Protein AF-A0A534V6D7-F1 (afdb_monomer)

Foldseek 3Di:
DDKDKDKDKDAPAAAQWWKWKQDLQGIDIDGHHRRRIDIDMWMWLPDPCVVPVCSNVRRLPTSQHPWDKAAPDDAPPQWSHPQPWFGAIDRRPVRDLWIFMDTPPAPDRGDIDSTDRDTDGHDDQALCQDQDDPAQAHNNHQDPQQQAHNVRAGDDFFRFHDDDAPQFTWTHRRRRHIGTDGGDFDFDDQQALQFPRFTRDRRHTGGDGDDLCPVQPQWDWDQDDDPPGIDTHGDFAADDLVAPQFPDWTTDPSHIAGDKDKDWKDWDDFDQQADVVGHWTWIWTDRQFKIKIKIWRGDCQQQNFQQWQKWKDWAPDIDTWTKHWDAQDDVVGDTIIMTMDMDTDGHDPPTDIKMWGWGDDPNDIGITIMD

Mean predicted aligned error: 16.94 Å

Solvent-accessible surface area (backbone atoms only — not comparable to full-atom values): 19960 Å² total; per-residue (Å²): 106,36,59,24,67,50,74,49,79,49,67,87,47,56,50,68,36,64,31,40,38,39,33,37,68,44,74,45,81,46,65,22,39,89,75,6,34,39,78,49,74,52,73,26,30,85,33,46,50,92,81,34,85,61,22,60,65,49,12,35,75,22,68,54,44,85,55,65,65,26,42,64,60,91,42,56,91,58,30,35,24,84,50,70,62,69,35,52,42,34,54,32,88,64,76,30,50,34,38,38,42,36,43,76,95,50,57,93,92,26,53,67,49,45,60,43,61,37,69,48,71,58,83,72,57,70,22,71,54,53,77,41,92,88,46,74,28,37,81,45,45,58,56,69,44,60,16,28,29,63,76,12,34,53,31,58,66,64,40,64,22,79,66,95,46,94,16,45,43,25,20,14,71,48,72,55,37,64,38,89,71,45,64,39,69,52,81,51,76,67,70,40,59,33,38,42,81,22,25,16,52,90,51,38,52,46,48,43,79,51,85,46,78,82,85,50,85,17,37,48,58,40,65,39,70,54,81,71,20,67,43,72,44,60,34,71,45,79,48,75,68,83,52,82,32,41,49,83,31,26,18,52,92,50,35,54,45,52,45,62,51,77,43,78,40,41,84,75,46,71,53,79,54,40,27,94,98,36,73,50,50,33,40,36,37,30,75,41,56,32,37,38,38,40,37,34,41,21,24,38,88,57,48,37,70,70,35,59,48,26,44,39,36,41,57,89,47,72,50,70,33,45,28,34,84,36,76,62,86,49,89,76,71,48,76,24,13,24,36,62,44,76,48,80,45,68,56,63,81,92,52,59,49,38,40,39,38,42,26,76,52,91,95,45,77,40,42,33,30,34,63

Secondary structure (DSSP, 8-state):
-EEEEEEEEE-SS-TT-EEEEEETTEEEEEE--TTS-EEEEEEEEEE-TTT-TTHHHHHHTSTTTT---EESS-PSTTEEEESSS-EEEE--TTS--SEEEE-TTSPTT-EEESEE--EEE----TTSSS--TT-S---SS--SSSSB-TTS-BPPTT-B---S-TTEEEEE-SSS-EEEEEE---B---S-TTEEEEEEETTEEEEEEP----S-TTEEEEEETTTTEEEEEE---B---S-TTEEEEEEETTEEEEEEEEEEE-EEEE---BBTTB--EEEEEE-SSEEEEEEEEE-TTTS-TT---EEEEETTEEEEE-EEEE---SSS---EEEEEEEEE----TTPPEEEEEEEEETTEEEEEEE-

Nearest PDB structures (foldseek):
  3hbg-assembly1_A-2  TM=3.180E-01  e=2.667E-01  Gallus gallus
  2a9d-assembly1_B  TM=3.708E-01  e=5.008E-01  Gallus gallus
  3hbp-assembly1_A-2  TM=3.698E-01  e=5.863E-01  Gallus gallus
  2a9d-assembly1_A  TM=1.406E-01  e=3.852E-01  Gallus gallus
  3r18-assembly1_A-2  TM=1.393E-01  e=2.667E-01  Gallus gallus

Radius of gyration: 55.02 Å; Cα contacts (8 Å, |Δi|>4): 923; chains: 1; bounding box: 101×49×136 Å

Sequence (371 aa):
MVFTRVRVNLAGLQPNAVYTVTHPYGVKSLTTNALGAVVDTVTVGAIPISLLPTAFSLALNGPVGSTFLTWDTAPPAGFIGDGLTPHTITGSPCGTNFVQVTGPGLPIGGVGTNLFTITGQTINVCGNGVLDAGEQCDDGNTLAGDCCSPTCKFEPLGSPCTAASVCTNNACNGACACGFLSFNAIPCNDGNVCTVGDTCTLGACLGTPANCDDANVCTTDICTPPAVGCVHLANALACDDGKAATTGDSCSGGKCMGFTADAKLTLIAGENPSLAGFPAVGDARTDGTSVRVSLTNMDPARFPVGCAGSTITVGGISGTAAVTPFASQAVPLVRATAVNFQVPGTVAAGSTAQIRLSCAVGAVVHSTRWS

pLDDT: mean 88.17, std 8.54, range [49.25, 98.12]

Structure (mmCIF, N/CA/C/O backbone):
data_AF-A0A534V6D7-F1
#
_entry.id   AF-A0A534V6D7-F1
#
loop_
_atom_site.group_PDB
_atom_site.id
_atom_site.type_symbol
_atom_site.label_atom_id
_atom_site.label_alt_id
_atom_site.label_comp_id
_atom_site.label_asym_id
_atom_site.label_entity_id
_atom_site.label_seq_id
_atom_site.pdbx_PDB_ins_code
_atom_site.Cartn_x
_atom_site.Cartn_y
_atom_site.Cartn_z
_atom_site.occupancy
_atom_site.B_iso_or_equiv
_atom_site.auth_seq_id
_atom_site.auth_comp_id
_atom_site.auth_asym_id
_atom_site.auth_atom_id
_atom_site.pdbx_PDB_model_num
ATOM 1 N N . MET A 1 1 ? -15.424 -20.896 37.090 1.00 83.62 1 MET A N 1
ATOM 2 C CA . MET A 1 1 ? -16.753 -21.023 36.450 1.00 83.62 1 MET A CA 1
ATOM 3 C C . MET A 1 1 ? -17.318 -19.627 36.337 1.00 83.62 1 MET A C 1
ATOM 5 O O . MET A 1 1 ? -17.206 -18.894 37.310 1.00 83.62 1 MET A O 1
ATOM 9 N N . VAL A 1 2 ? -17.852 -19.255 35.180 1.00 86.94 2 VAL A N 1
ATOM 10 C CA . VAL A 1 2 ? -18.534 -17.967 34.998 1.00 86.94 2 VAL A CA 1
ATOM 11 C C . VAL A 1 2 ? -20.035 -18.240 35.010 1.00 86.94 2 VAL A C 1
ATOM 13 O O . VAL A 1 2 ? -20.457 -19.276 34.513 1.00 86.94 2 VAL A O 1
ATOM 16 N N . PHE A 1 3 ? -20.833 -17.385 35.640 1.00 90.31 3 PHE A N 1
ATOM 17 C CA . PHE A 1 3 ? -22.293 -17.425 35.560 1.00 90.31 3 PHE A CA 1
ATOM 18 C C . PHE A 1 3 ? -22.865 -16.075 35.984 1.00 90.31 3 PHE A C 1
ATOM 20 O O . PHE A 1 3 ? -22.248 -15.348 36.760 1.00 90.31 3 PHE A O 1
ATOM 27 N N . THR A 1 4 ? -24.079 -15.779 35.542 1.00 91.50 4 THR A N 1
ATOM 28 C CA . THR A 1 4 ? -24.921 -14.741 36.141 1.00 91.50 4 THR A CA 1
ATOM 29 C C . THR A 1 4 ? -26.081 -15.405 36.864 1.00 91.50 4 THR A C 1
ATOM 31 O O . THR A 1 4 ? -26.575 -16.459 36.452 1.00 91.50 4 THR A O 1
ATOM 34 N N . ARG A 1 5 ? -26.498 -14.828 37.994 1.00 92.88 5 ARG A N 1
ATOM 35 C CA . ARG A 1 5 ? -27.574 -15.388 38.813 1.00 92.88 5 ARG A CA 1
ATOM 36 C C . ARG A 1 5 ? -28.365 -14.301 39.512 1.00 92.88 5 ARG A C 1
ATOM 38 O O . ARG A 1 5 ? -27.788 -13.461 40.190 1.00 92.88 5 ARG A O 1
ATOM 45 N N . VAL A 1 6 ? -29.686 -14.428 39.461 1.00 93.56 6 VAL A N 1
ATOM 46 C CA . VAL A 1 6 ? -30.594 -13.764 40.402 1.00 93.56 6 VAL A CA 1
ATOM 47 C C . VAL A 1 6 ? -31.215 -14.847 41.270 1.00 93.56 6 VAL A C 1
ATOM 49 O O . VAL A 1 6 ? -31.817 -15.793 40.756 1.00 93.56 6 VAL A O 1
ATOM 52 N N . ARG A 1 7 ? -31.042 -14.723 42.587 1.00 95.19 7 ARG A N 1
ATOM 53 C CA . ARG A 1 7 ? -31.651 -15.613 43.575 1.00 95.19 7 ARG A CA 1
ATOM 54 C C . ARG A 1 7 ? -32.505 -14.796 44.530 1.00 95.19 7 ARG A C 1
ATOM 56 O O . ARG A 1 7 ? -32.013 -13.842 45.121 1.00 95.19 7 ARG A O 1
ATOM 63 N N . VAL A 1 8 ? -33.747 -15.223 44.706 1.00 95.56 8 VAL A N 1
ATOM 64 C CA . VAL A 1 8 ? -34.698 -14.651 45.657 1.00 95.56 8 VAL A CA 1
ATOM 65 C C . VAL A 1 8 ? -35.061 -15.739 46.659 1.00 95.56 8 VAL A C 1
ATOM 67 O O . VAL A 1 8 ? -35.470 -16.829 46.267 1.00 95.56 8 VAL A O 1
ATOM 70 N N . ASN A 1 9 ? -34.881 -15.458 47.947 1.00 96.12 9 ASN A N 1
ATOM 71 C CA . ASN A 1 9 ? -35.281 -16.346 49.032 1.00 96.12 9 ASN A CA 1
ATOM 72 C C . ASN A 1 9 ? -36.208 -15.570 49.965 1.00 96.12 9 ASN A C 1
ATOM 74 O O . ASN A 1 9 ? -35.772 -14.608 50.595 1.00 96.12 9 ASN A O 1
ATOM 78 N N . LEU A 1 10 ? -37.474 -15.971 50.013 1.00 95.44 10 LEU A N 1
ATOM 79 C CA . LEU A 1 10 ? -38.479 -15.397 50.899 1.00 95.44 10 LEU A CA 1
ATOM 80 C C . LEU A 1 10 ? -38.990 -16.491 51.833 1.00 95.44 10 LEU A C 1
ATOM 82 O O . LEU A 1 10 ? -39.226 -17.621 51.405 1.00 95.44 10 LEU A O 1
ATOM 86 N N . ALA A 1 11 ? -39.197 -16.144 53.096 1.00 95.69 11 ALA A N 1
ATOM 87 C CA . ALA A 1 11 ? -39.741 -17.030 54.116 1.00 95.69 11 ALA A CA 1
ATOM 88 C C . ALA A 1 11 ? -40.607 -16.230 55.096 1.00 95.69 11 ALA A C 1
ATOM 90 O O . ALA A 1 11 ? -40.504 -15.005 55.157 1.00 95.69 11 ALA A O 1
ATOM 91 N N . GLY A 1 12 ? -41.450 -16.925 55.865 1.00 95.19 12 GLY A N 1
ATOM 92 C CA . GLY A 1 12 ? -42.352 -16.289 56.832 1.00 95.19 12 GLY A CA 1
ATOM 93 C C . GLY A 1 12 ? -43.505 -15.514 56.187 1.00 95.19 12 GLY A C 1
ATOM 94 O O . GLY A 1 12 ? -44.077 -14.628 56.815 1.00 95.19 12 GLY A O 1
ATOM 95 N N . LEU A 1 13 ? -43.828 -15.823 54.930 1.00 96.94 13 LEU A N 1
ATOM 96 C CA . LEU A 1 13 ? -44.924 -15.217 54.182 1.00 96.94 13 LEU A CA 1
ATOM 97 C C . LEU A 1 13 ? -46.213 -16.041 54.323 1.00 96.94 13 LEU A C 1
ATOM 99 O O . LEU A 1 13 ? -46.215 -17.129 54.898 1.00 96.94 13 LEU A O 1
ATOM 103 N N . GLN A 1 14 ? -47.330 -15.545 53.789 1.00 97.56 14 GLN A N 1
ATOM 104 C CA . GLN A 1 14 ? -48.562 -16.331 53.753 1.00 97.56 14 GLN A CA 1
ATOM 105 C C . GLN A 1 14 ? -48.384 -17.555 52.832 1.00 97.56 14 GLN A C 1
ATOM 107 O O . GLN A 1 14 ? -47.817 -17.408 51.745 1.00 97.56 14 GLN A O 1
ATOM 112 N N . PRO A 1 15 ? -48.837 -18.758 53.234 1.00 97.69 15 PRO A N 1
ATOM 113 C CA . PRO A 1 15 ? -48.775 -19.955 52.395 1.00 97.69 15 PRO A CA 1
ATOM 114 C C . PRO A 1 15 ? -49.585 -19.845 51.100 1.00 97.69 15 PRO A C 1
ATOM 116 O O . PRO A 1 15 ? -50.682 -19.291 51.107 1.00 97.69 15 PRO A O 1
ATOM 119 N N . ASN A 1 16 ? -49.084 -20.451 50.017 1.00 96.94 16 ASN A N 1
ATOM 120 C CA . ASN A 1 16 ? -49.763 -20.552 48.713 1.00 96.94 16 ASN A CA 1
ATOM 121 C C . ASN A 1 16 ? -50.256 -19.207 48.147 1.00 96.94 16 ASN A C 1
ATOM 123 O O . ASN A 1 16 ? -51.297 -19.143 47.493 1.00 96.94 16 ASN A O 1
ATOM 127 N N . ALA A 1 17 ? -49.520 -18.128 48.411 1.00 97.75 17 ALA A N 1
ATOM 128 C CA . ALA A 1 17 ? -49.878 -16.773 48.020 1.00 97.75 17 ALA A CA 1
ATOM 129 C C . ALA A 1 17 ? -48.863 -16.190 47.033 1.00 97.75 17 ALA A C 1
ATOM 131 O O . ALA A 1 17 ? -47.686 -16.561 47.024 1.00 97.75 17 ALA A O 1
ATOM 132 N N . VAL A 1 18 ? -49.333 -15.265 46.195 1.00 97.94 18 VAL A N 1
ATOM 133 C CA . VAL A 1 18 ? -48.522 -14.612 45.164 1.00 97.94 18 VAL A CA 1
ATOM 134 C C . VAL A 1 18 ? -47.905 -13.329 45.711 1.00 97.94 18 VAL A C 1
ATOM 136 O O . VAL A 1 18 ? -48.605 -12.469 46.247 1.00 97.94 18 VAL A O 1
ATOM 139 N N . TYR A 1 19 ? -46.599 -13.188 45.516 1.00 98.06 19 TYR A N 1
ATOM 140 C CA . TYR A 1 19 ? -45.815 -12.007 45.852 1.00 98.06 19 TYR A CA 1
ATOM 141 C C . TYR A 1 19 ? -45.147 -11.446 44.600 1.00 98.06 19 TYR A C 1
ATOM 143 O O . TYR A 1 19 ? -44.682 -12.196 43.742 1.00 98.06 19 TYR A O 1
ATOM 151 N N . THR A 1 20 ? -45.077 -10.122 44.506 1.00 98.12 20 THR A N 1
ATOM 152 C CA . THR A 1 20 ? -44.343 -9.422 43.449 1.00 98.12 20 THR A CA 1
ATOM 153 C C . THR A 1 20 ? -43.026 -8.915 44.012 1.00 98.12 20 THR A C 1
ATOM 155 O O . THR A 1 20 ? -43.009 -8.199 45.010 1.00 98.12 20 THR A O 1
ATOM 158 N N . VAL A 1 21 ? -41.924 -9.292 43.373 1.00 97.88 21 VAL A N 1
ATOM 159 C CA . VAL A 1 21 ? -40.564 -8.889 43.722 1.00 97.88 21 VAL A CA 1
ATOM 160 C C . VAL A 1 21 ? -40.035 -7.988 42.620 1.00 97.88 21 VAL A C 1
ATOM 162 O O . VAL A 1 21 ? -39.713 -8.460 41.532 1.00 97.88 21 VAL A O 1
ATOM 165 N N . THR A 1 22 ? -39.931 -6.698 42.906 1.00 97.75 22 THR A N 1
ATOM 166 C CA . THR A 1 22 ? -39.243 -5.724 42.054 1.00 97.75 22 THR A CA 1
ATOM 167 C C . THR A 1 22 ? -37.784 -5.669 42.482 1.00 97.75 22 THR A C 1
ATOM 169 O O . THR A 1 22 ? -37.503 -5.521 43.669 1.00 97.75 22 THR A O 1
ATOM 172 N N . HIS A 1 23 ? -36.853 -5.813 41.545 1.00 95.50 23 HIS A N 1
ATOM 173 C CA . HIS A 1 23 ? -35.412 -5.758 41.794 1.00 95.50 23 HIS A CA 1
ATOM 174 C C . HIS A 1 23 ? -34.697 -5.019 40.646 1.00 95.50 23 HIS A C 1
ATOM 176 O O . HIS A 1 23 ? -35.326 -4.736 39.622 1.00 95.50 23 HIS A O 1
ATOM 182 N N . PRO A 1 24 ? -33.382 -4.739 40.741 1.00 95.62 24 PRO A N 1
ATOM 183 C CA . PRO A 1 24 ? -32.665 -3.950 39.731 1.00 95.62 24 PRO A CA 1
ATOM 184 C C . PRO A 1 24 ? -32.624 -4.503 38.311 1.00 95.62 24 PRO A C 1
ATOM 186 O O . PRO A 1 24 ? -32.220 -3.798 37.397 1.00 95.62 24 PRO A O 1
ATOM 189 N N . TYR A 1 25 ? -33.072 -5.735 38.109 1.00 94.50 25 TYR A N 1
ATOM 190 C CA . TYR A 1 25 ? -33.033 -6.423 36.820 1.00 94.50 25 TYR A CA 1
ATOM 191 C C . TYR A 1 25 ? -34.419 -6.904 36.376 1.00 94.50 25 TYR A C 1
ATOM 193 O O . TYR A 1 25 ? -34.530 -7.813 35.559 1.00 94.50 25 TYR A O 1
ATOM 201 N N . GLY A 1 26 ? -35.482 -6.339 36.957 1.00 93.94 26 GLY A N 1
ATOM 202 C CA . GLY A 1 26 ? -36.855 -6.600 36.545 1.00 93.94 26 GLY A CA 1
ATOM 203 C C . GLY A 1 26 ? -37.804 -6.890 37.700 1.00 93.94 26 GLY A C 1
ATOM 204 O O . GLY A 1 26 ? -37.524 -6.627 38.870 1.00 93.94 26 GLY A O 1
ATOM 205 N N . VAL A 1 27 ? -38.965 -7.428 37.338 1.00 96.00 27 VAL A N 1
ATOM 206 C CA . VAL A 1 27 ? -40.054 -7.753 38.259 1.00 96.00 27 VAL A CA 1
ATOM 207 C C . VAL A 1 27 ? -40.380 -9.237 38.130 1.00 96.00 27 VAL A C 1
ATOM 209 O O . VAL A 1 27 ? -40.504 -9.755 37.021 1.00 96.00 27 VAL A O 1
ATOM 212 N N . LYS A 1 28 ? -40.540 -9.925 39.261 1.00 95.50 28 LYS A N 1
ATOM 213 C CA . LYS A 1 28 ? -40.923 -11.340 39.329 1.00 95.50 28 LYS A CA 1
ATOM 214 C C . LYS A 1 28 ? -42.201 -11.525 40.127 1.00 95.50 28 LYS A C 1
ATOM 216 O O . LYS A 1 28 ? -42.362 -10.920 41.178 1.00 95.50 28 LYS A O 1
ATOM 221 N N . SER A 1 29 ? -43.068 -12.417 39.663 1.00 97.19 29 SER A N 1
ATOM 222 C CA . SER A 1 29 ? -44.218 -12.895 40.430 1.00 97.19 29 SER A CA 1
ATOM 223 C C . SER A 1 29 ? -43.916 -14.302 40.938 1.00 97.19 29 SER A C 1
ATOM 225 O O . SER A 1 29 ? -43.632 -15.196 40.143 1.00 97.19 29 SER A O 1
ATOM 227 N N . LEU A 1 30 ? -43.905 -14.487 42.257 1.00 97.19 30 LEU A N 1
ATOM 228 C CA . LEU A 1 30 ? -43.494 -15.722 42.924 1.00 97.19 30 LEU A CA 1
ATOM 229 C C . LEU A 1 30 ? -44.624 -16.233 43.816 1.00 97.19 30 LEU A C 1
ATOM 231 O O . LEU A 1 30 ? -45.215 -15.464 44.568 1.00 97.19 30 LEU A O 1
ATOM 235 N N . THR A 1 31 ? -44.900 -17.536 43.760 1.00 97.88 31 THR A N 1
ATOM 236 C CA . THR A 1 31 ? -45.897 -18.180 44.630 1.00 97.88 31 THR A CA 1
ATOM 237 C C . THR A 1 31 ? -45.191 -18.925 45.756 1.00 97.88 31 THR A C 1
ATOM 239 O O . THR A 1 31 ? -44.289 -19.723 45.501 1.00 97.88 31 THR A O 1
ATOM 242 N N . THR A 1 32 ? -45.580 -18.661 47.002 1.00 97.81 32 THR A N 1
ATOM 243 C CA . THR A 1 32 ? -45.050 -19.368 48.175 1.00 97.81 32 THR A CA 1
ATOM 244 C C . THR A 1 32 ? -45.584 -20.794 48.251 1.00 97.81 32 THR A C 1
ATOM 246 O O . THR A 1 32 ? -46.688 -21.094 47.806 1.00 97.81 32 THR A O 1
ATOM 249 N N . ASN A 1 33 ? -44.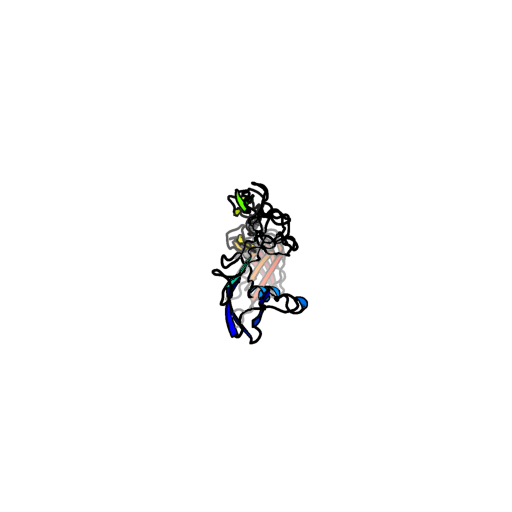806 -21.698 48.842 1.00 96.62 33 ASN A N 1
ATOM 250 C CA . ASN A 1 33 ? -45.257 -23.055 49.138 1.00 96.62 33 ASN A CA 1
ATOM 251 C C . ASN A 1 33 ? -46.193 -23.092 50.369 1.00 96.62 33 ASN A C 1
ATOM 253 O O . ASN A 1 33 ? -46.502 -22.065 50.980 1.00 96.62 33 ASN A O 1
ATOM 257 N N . ALA A 1 34 ? -46.597 -24.297 50.783 1.00 97.00 34 ALA A N 1
ATOM 258 C CA . ALA A 1 34 ? -47.456 -24.514 51.952 1.00 97.00 34 ALA A CA 1
ATOM 259 C C . ALA A 1 34 ? -46.853 -24.036 53.293 1.00 97.00 34 ALA A C 1
ATOM 261 O O . ALA A 1 34 ? -47.576 -23.913 54.277 1.00 97.00 34 ALA A O 1
ATOM 262 N N . LEU A 1 35 ? -45.548 -23.754 53.339 1.00 96.94 35 LEU A N 1
ATOM 263 C CA . LEU A 1 35 ? -44.843 -23.225 54.510 1.00 96.94 35 LEU A CA 1
ATOM 264 C C . LEU A 1 35 ? -44.629 -21.704 54.434 1.00 96.94 35 LEU A C 1
ATOM 266 O O . LEU A 1 35 ? -43.940 -21.148 55.285 1.00 96.94 35 LEU A O 1
ATOM 270 N N . GLY A 1 36 ? -45.167 -21.025 53.414 1.00 96.75 36 GLY A N 1
ATOM 271 C CA . GLY A 1 36 ? -44.960 -19.585 53.252 1.00 96.75 36 GLY A CA 1
ATOM 272 C C . GLY A 1 36 ? -43.541 -19.220 52.813 1.00 96.75 36 GLY A C 1
ATOM 273 O O . GLY A 1 36 ? -43.049 -18.140 53.143 1.00 96.75 36 GLY A O 1
ATOM 274 N N . ALA A 1 37 ? -42.858 -20.123 52.105 1.00 97.06 37 ALA A N 1
ATOM 275 C CA . ALA A 1 37 ? -41.501 -19.911 51.614 1.00 97.06 37 ALA A CA 1
ATOM 276 C C . ALA A 1 37 ? -41.417 -20.054 50.091 1.00 97.06 37 ALA A C 1
ATOM 278 O O . ALA A 1 37 ? -42.156 -20.831 49.482 1.00 97.06 37 ALA A O 1
ATOM 279 N N . VAL A 1 38 ? -40.490 -19.329 49.473 1.00 96.62 38 VAL A N 1
ATOM 280 C CA . VAL A 1 38 ? -40.137 -19.490 48.060 1.00 96.62 38 VAL A CA 1
ATOM 281 C C . VAL A 1 38 ? -38.646 -19.258 47.865 1.00 96.62 38 VAL A C 1
ATOM 283 O O . VAL A 1 38 ? -38.074 -18.293 48.370 1.00 96.62 38 VAL A O 1
ATOM 286 N N . VAL A 1 39 ? -38.022 -20.156 47.105 1.00 96.38 39 VAL A N 1
ATOM 287 C CA . VAL A 1 39 ? -36.645 -20.015 46.638 1.00 96.38 39 VAL A CA 1
ATOM 288 C C . VAL A 1 39 ? -36.682 -20.045 45.122 1.00 96.38 39 VAL A C 1
ATOM 290 O O . VAL A 1 39 ? -36.890 -21.096 44.524 1.00 96.38 39 VAL A O 1
ATOM 293 N N . ASP A 1 40 ? -36.475 -18.889 44.507 1.00 95.81 40 ASP A N 1
ATOM 294 C CA . ASP A 1 40 ? -36.362 -18.756 43.061 1.00 95.81 40 ASP A CA 1
ATOM 295 C C . ASP A 1 40 ? -34.901 -18.500 42.693 1.00 95.81 40 ASP A C 1
ATOM 297 O O . ASP A 1 40 ? -34.219 -17.673 43.303 1.00 95.81 40 ASP A O 1
ATOM 301 N N . THR A 1 41 ? -34.374 -19.246 41.726 1.00 94.94 41 THR A N 1
ATOM 302 C CA . THR A 1 41 ? -33.001 -19.078 41.24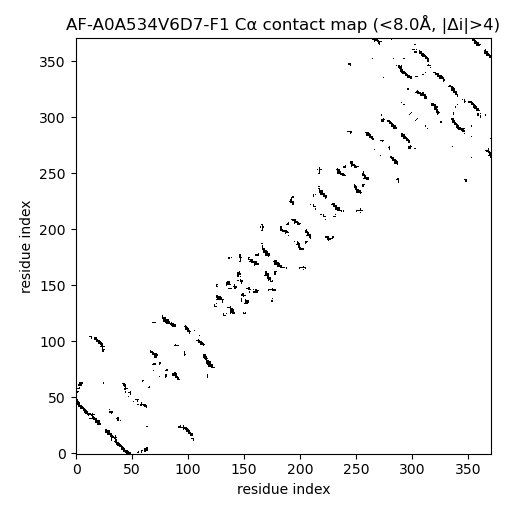2 1.00 94.94 41 THR A CA 1
ATOM 303 C C . THR A 1 41 ? -32.985 -19.183 39.729 1.00 94.94 41 THR A C 1
ATOM 305 O O . THR A 1 41 ? -33.206 -20.254 39.176 1.00 94.94 41 THR A O 1
ATOM 308 N N . VAL A 1 42 ? -32.623 -18.087 39.067 1.00 92.38 42 VAL A N 1
ATOM 309 C CA . VAL A 1 42 ? -32.338 -18.073 37.628 1.00 92.38 42 VAL A CA 1
ATOM 310 C C . VAL A 1 42 ? -30.834 -17.946 37.465 1.00 92.38 42 VAL A C 1
ATOM 312 O O . VAL A 1 42 ? -30.247 -17.004 37.993 1.00 92.38 42 VAL A O 1
ATOM 315 N N . THR A 1 43 ? -30.204 -18.910 36.791 1.00 91.94 43 THR A N 1
ATOM 316 C CA . THR A 1 43 ? -28.750 -18.956 36.556 1.00 91.94 43 THR A CA 1
ATOM 317 C C . THR A 1 43 ? -28.473 -19.216 35.082 1.00 91.94 43 THR A C 1
ATOM 319 O O . THR A 1 43 ? -29.071 -20.121 34.506 1.00 91.94 43 THR A O 1
ATOM 322 N N . VAL A 1 44 ? -27.554 -18.457 34.488 1.00 90.19 44 VAL A N 1
ATOM 323 C CA . VAL A 1 44 ? -27.123 -18.622 33.093 1.00 90.19 44 VAL A CA 1
ATOM 324 C C . VAL A 1 44 ? -25.599 -18.652 33.027 1.00 90.19 44 VAL A C 1
ATOM 326 O O . VAL A 1 44 ? -24.918 -17.953 33.775 1.00 90.19 44 VAL A O 1
ATOM 329 N N . GLY A 1 45 ? -25.064 -19.480 32.129 1.00 84.88 45 GLY A N 1
ATOM 330 C CA . GLY A 1 45 ? -23.648 -19.472 31.769 1.00 84.88 45 GLY A CA 1
ATOM 331 C C . GLY A 1 45 ? -22.723 -20.355 32.601 1.00 84.88 45 GLY A C 1
ATOM 332 O O . GLY A 1 45 ? -21.550 -20.331 32.271 1.00 84.88 45 GLY A O 1
ATOM 333 N N . ALA A 1 46 ? -23.222 -21.126 33.589 1.00 87.62 46 ALA A N 1
ATOM 334 C CA . ALA A 1 46 ? -22.502 -21.964 34.578 1.00 87.62 46 ALA A CA 1
ATOM 335 C C . ALA A 1 46 ? -21.483 -22.977 34.004 1.00 87.62 46 ALA A C 1
ATOM 337 O O . ALA A 1 46 ? -21.584 -24.190 34.178 1.00 87.62 46 ALA A O 1
ATOM 338 N N . ILE A 1 47 ? -20.471 -22.448 33.330 1.00 84.88 47 ILE A N 1
ATOM 339 C CA . ILE A 1 47 ? -19.503 -23.135 32.489 1.00 84.88 47 ILE A CA 1
ATOM 340 C C . ILE A 1 47 ? -18.110 -22.689 32.966 1.00 84.88 47 ILE A C 1
ATOM 342 O O . ILE A 1 47 ? -17.871 -21.503 33.237 1.00 84.88 47 ILE A O 1
ATOM 346 N N . PRO A 1 48 ? -17.158 -23.613 33.161 1.00 85.31 48 PRO A N 1
ATOM 347 C CA . PRO A 1 48 ? -15.764 -23.257 33.396 1.00 85.31 48 PRO A CA 1
ATOM 348 C C . PRO A 1 48 ? -15.177 -22.526 32.184 1.00 85.31 48 PRO A C 1
ATOM 350 O O . PRO A 1 48 ? -15.256 -23.029 31.067 1.00 85.31 48 PRO A O 1
ATOM 353 N N . ILE A 1 49 ? -14.530 -21.377 32.404 1.00 81.38 49 ILE A N 1
ATOM 354 C CA . ILE A 1 49 ? -13.899 -20.613 31.314 1.00 81.38 49 ILE A CA 1
ATOM 355 C C . ILE A 1 49 ? -12.791 -21.411 30.603 1.00 81.38 49 ILE A C 1
ATOM 357 O O . ILE A 1 49 ? -12.543 -21.212 29.422 1.00 81.38 49 ILE A O 1
ATOM 361 N N . SER A 1 50 ? -12.184 -22.381 31.297 1.00 85.62 50 SER A N 1
ATOM 362 C CA . SER A 1 50 ? -11.196 -23.308 30.735 1.00 85.62 50 SER A CA 1
ATOM 363 C C . SER A 1 50 ? -11.775 -24.303 29.726 1.00 85.62 50 SER A C 1
ATOM 365 O O . SER A 1 50 ? -11.019 -24.873 28.949 1.00 85.62 50 SER A O 1
ATOM 367 N N . LEU A 1 51 ? -13.091 -24.539 29.746 1.00 87.25 51 LEU A N 1
ATOM 368 C CA . LEU A 1 51 ? -13.767 -25.460 28.827 1.00 87.25 51 LEU A CA 1
ATOM 369 C C . LEU A 1 51 ? -14.384 -24.738 27.626 1.00 87.25 51 LEU A C 1
ATOM 371 O O . LEU A 1 51 ? -14.649 -25.371 26.609 1.00 87.25 51 LEU A O 1
ATOM 375 N N . LEU A 1 52 ? -14.628 -23.431 27.744 1.00 84.00 52 LEU A N 1
ATOM 376 C CA . LEU A 1 52 ? -15.179 -22.613 26.674 1.00 84.00 52 LEU A CA 1
ATOM 377 C C . LEU A 1 52 ? -14.693 -21.162 26.824 1.00 84.00 52 LEU A C 1
ATOM 379 O O . LEU A 1 52 ? -15.189 -20.450 27.700 1.00 84.00 52 LEU A O 1
ATOM 383 N N . PRO A 1 53 ? -13.783 -20.687 25.955 1.00 82.25 53 PRO A N 1
ATOM 384 C CA . PRO A 1 53 ? -13.288 -19.309 25.998 1.00 82.25 53 PRO A CA 1
ATOM 385 C C . PRO A 1 53 ? -14.397 -18.247 25.899 1.00 82.25 53 PRO A C 1
ATOM 387 O O . PRO A 1 53 ? -14.283 -17.173 26.479 1.00 82.25 53 PRO A O 1
ATOM 390 N N . THR A 1 54 ? -15.515 -18.562 25.235 1.00 83.62 54 THR A N 1
ATOM 391 C CA . THR A 1 54 ? -16.694 -17.684 25.106 1.00 83.62 54 THR A CA 1
ATOM 392 C C . THR A 1 54 ? -17.702 -17.813 26.257 1.00 83.62 54 THR A C 1
ATOM 394 O O . THR A 1 54 ? -18.780 -17.217 26.204 1.00 83.62 54 THR A O 1
ATOM 397 N N . ALA A 1 55 ? -17.384 -18.557 27.326 1.00 84.81 55 ALA A N 1
ATOM 398 C CA . ALA A 1 55 ? -18.278 -18.750 28.475 1.00 84.81 55 ALA A CA 1
ATOM 399 C C . ALA A 1 55 ? -18.733 -17.424 29.112 1.00 84.81 55 ALA A C 1
ATOM 401 O O . ALA A 1 55 ? -19.839 -17.345 29.647 1.00 84.81 55 ALA A O 1
ATOM 402 N N . PHE A 1 56 ? -17.910 -16.375 29.022 1.00 83.88 56 PHE A N 1
ATOM 403 C CA . PHE A 1 56 ? -18.258 -15.047 29.519 1.00 83.88 56 PHE A CA 1
ATOM 404 C C . PHE A 1 56 ? -19.426 -14.425 28.740 1.00 83.88 56 PHE A C 1
ATOM 406 O O . PHE A 1 56 ? -20.405 -13.996 29.345 1.00 83.88 56 PHE A O 1
ATOM 413 N N . SER A 1 57 ? -19.393 -14.475 27.404 1.00 85.81 57 SER A N 1
ATOM 414 C CA . SER A 1 57 ? -20.479 -13.980 26.545 1.00 85.81 57 SER A CA 1
ATOM 415 C C . SER A 1 57 ? -21.801 -14.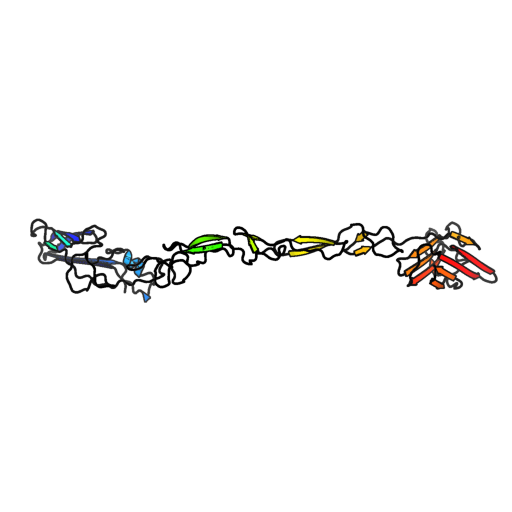704 26.806 1.00 85.81 57 SER A C 1
ATOM 417 O O . SER A 1 57 ? -22.862 -14.086 26.796 1.00 85.81 57 SER A O 1
ATOM 419 N N . LEU A 1 58 ? -21.754 -16.008 27.095 1.00 85.25 58 LEU A N 1
ATOM 420 C CA . LEU A 1 58 ? -22.950 -16.766 27.471 1.00 85.25 58 LEU A CA 1
ATOM 421 C C . LEU A 1 58 ? -23.524 -16.308 28.815 1.00 85.25 58 LEU A C 1
ATOM 423 O O . LEU A 1 58 ? -24.739 -16.181 28.941 1.00 85.25 58 LEU A O 1
ATOM 427 N N . ALA A 1 59 ? -22.674 -16.042 29.810 1.00 87.31 59 ALA A N 1
ATOM 428 C CA . ALA A 1 59 ? -23.117 -15.547 31.110 1.00 87.31 59 ALA A CA 1
ATOM 429 C C . ALA A 1 59 ? -23.758 -14.149 31.018 1.00 87.31 59 ALA A C 1
ATOM 431 O O . ALA A 1 59 ? -24.748 -13.901 31.710 1.00 87.31 59 ALA A O 1
ATOM 432 N N . LEU A 1 60 ? -23.258 -13.273 30.138 1.00 86.88 60 LEU A N 1
ATOM 433 C CA . LEU A 1 60 ? -23.809 -11.927 29.910 1.00 86.88 60 LEU A CA 1
ATOM 434 C C . LEU A 1 60 ? -25.233 -11.928 29.327 1.00 86.88 60 LEU A C 1
ATOM 436 O O . LEU A 1 60 ? -25.962 -10.963 29.521 1.00 86.88 60 LEU A O 1
ATOM 440 N N . ASN A 1 61 ? -25.675 -13.017 28.692 1.00 88.12 61 ASN A N 1
ATOM 441 C CA . ASN A 1 61 ? -27.066 -13.180 28.239 1.00 88.12 61 ASN A CA 1
ATOM 442 C C . ASN A 1 61 ? -28.038 -13.586 29.366 1.00 88.12 61 ASN A C 1
ATOM 444 O O . ASN A 1 61 ? -29.193 -13.924 29.109 1.00 88.12 61 ASN A O 1
ATOM 448 N N . GLY A 1 62 ? -27.569 -13.638 30.613 1.00 89.25 62 GLY A N 1
ATOM 449 C CA . GLY A 1 62 ? -28.380 -14.038 31.752 1.00 89.25 62 GLY A CA 1
ATOM 450 C C . GLY A 1 62 ? -29.148 -12.904 32.429 1.00 89.25 62 GLY A C 1
ATOM 451 O O . GLY A 1 62 ? -29.193 -11.781 31.936 1.00 89.25 62 GLY A O 1
ATOM 452 N N . PRO A 1 63 ? -29.746 -13.172 33.604 1.00 88.75 63 PRO A N 1
ATOM 453 C CA . PRO A 1 63 ? -30.713 -12.271 34.238 1.00 88.75 63 PRO A CA 1
ATOM 454 C C . PRO A 1 63 ? -30.128 -10.945 34.747 1.00 88.75 63 PRO A C 1
ATOM 456 O O . PRO A 1 63 ? -30.887 -10.087 35.168 1.00 88.75 63 PRO A O 1
ATOM 459 N N . VAL A 1 64 ? -28.803 -10.793 34.760 1.00 88.62 64 VAL A N 1
ATOM 460 C CA . VAL A 1 64 ? -28.096 -9.559 35.150 1.00 88.62 64 VAL A CA 1
ATOM 461 C C . VAL A 1 64 ? -27.669 -8.746 33.911 1.00 88.62 64 VAL A C 1
ATOM 463 O O . VAL A 1 64 ? -27.373 -7.561 34.018 1.00 88.62 64 VAL A O 1
ATOM 466 N N . GLY A 1 65 ? -27.703 -9.342 32.712 1.00 78.44 65 GLY A N 1
ATOM 467 C CA . GLY A 1 65 ? -27.284 -8.685 31.474 1.00 78.44 65 GLY A CA 1
ATOM 468 C C . GLY A 1 65 ? -25.805 -8.275 31.473 1.00 78.44 65 GLY A C 1
ATOM 469 O O . GLY A 1 65 ? -24.971 -8.889 32.142 1.00 78.44 65 GLY A O 1
ATOM 470 N N . SER A 1 66 ? -25.498 -7.212 30.723 1.00 74.81 66 SER A N 1
ATOM 471 C CA . SER A 1 66 ? -24.175 -6.570 30.646 1.00 74.81 66 SER A CA 1
ATOM 472 C C . SER A 1 66 ? -24.001 -5.370 31.582 1.00 74.81 66 SER A C 1
ATOM 474 O O . SER A 1 66 ? -22.911 -4.812 31.675 1.00 74.81 66 SER A O 1
ATOM 476 N N . THR A 1 67 ? -25.061 -4.959 32.276 1.00 80.12 67 THR A N 1
ATOM 477 C CA . THR A 1 67 ? -25.058 -3.791 33.161 1.00 80.12 67 THR A CA 1
ATOM 478 C C . THR A 1 67 ? -24.805 -4.218 34.600 1.00 80.12 67 THR A C 1
ATOM 480 O O . THR A 1 67 ? -25.634 -4.897 35.214 1.00 80.12 67 THR A O 1
ATOM 483 N N . PHE A 1 68 ? -23.677 -3.802 35.162 1.00 86.69 68 PHE A N 1
ATOM 484 C CA . PHE A 1 68 ? -23.363 -4.026 36.568 1.00 86.69 68 PHE A CA 1
ATOM 485 C C . PHE A 1 68 ? -23.891 -2.872 37.419 1.00 86.69 68 PHE A C 1
ATOM 487 O O . PHE A 1 68 ? -23.772 -1.708 37.041 1.00 86.69 68 PHE A O 1
ATOM 494 N N . LEU A 1 69 ? -24.469 -3.199 38.577 1.00 92.00 69 LEU A N 1
ATOM 495 C CA . LEU A 1 69 ? -24.801 -2.182 39.569 1.00 92.00 69 LEU A CA 1
ATOM 496 C C . LEU A 1 69 ? -23.507 -1.596 40.142 1.00 92.00 69 LEU A C 1
ATOM 498 O O . LEU A 1 69 ? -22.524 -2.314 40.330 1.00 92.00 69 LEU A O 1
ATOM 502 N N . THR A 1 70 ? -23.532 -0.316 40.480 1.00 91.81 70 THR A N 1
ATOM 503 C CA . THR A 1 70 ? -22.433 0.379 41.161 1.00 91.81 70 THR A CA 1
ATOM 504 C C . THR A 1 70 ? -22.991 1.292 42.249 1.00 91.81 70 THR A C 1
ATOM 506 O O . THR A 1 70 ? -24.192 1.565 42.247 1.00 91.81 70 THR A O 1
ATOM 509 N N . TRP A 1 71 ? -22.166 1.732 43.202 1.00 93.94 71 TRP A N 1
ATOM 510 C CA . TRP A 1 71 ? -22.558 2.793 44.136 1.00 93.94 71 TRP A CA 1
ATOM 511 C C . TRP A 1 71 ? -23.037 4.031 43.366 1.00 93.94 71 TRP A C 1
ATOM 513 O O . TRP A 1 71 ? -22.493 4.387 42.325 1.00 93.94 71 TRP A O 1
ATOM 523 N N . ASP A 1 72 ? -24.098 4.672 43.851 1.00 90.12 72 ASP A N 1
ATOM 524 C CA . ASP A 1 72 ? -24.625 5.906 43.252 1.00 90.12 72 ASP A CA 1
ATOM 525 C C . ASP A 1 72 ? -23.717 7.127 43.482 1.00 90.12 72 ASP A C 1
ATOM 527 O O . ASP A 1 72 ? -23.788 8.098 42.730 1.00 90.12 72 ASP A O 1
ATOM 531 N N . THR A 1 73 ? -22.849 7.070 44.494 1.00 86.94 73 THR A N 1
ATOM 532 C CA . THR A 1 73 ? -21.733 8.003 44.699 1.00 86.94 73 THR A CA 1
ATOM 533 C C . THR A 1 73 ? -20.405 7.346 44.320 1.00 86.94 73 THR A C 1
ATOM 535 O O . THR A 1 73 ? -20.374 6.166 43.989 1.00 86.94 73 THR A O 1
ATOM 538 N N . ALA A 1 74 ? -19.302 8.105 44.334 1.00 84.44 74 ALA A N 1
ATOM 539 C CA . ALA A 1 74 ? -17.992 7.615 43.904 1.00 84.44 74 ALA A CA 1
ATOM 540 C C . ALA A 1 74 ? -17.561 6.357 44.699 1.00 84.44 74 ALA A C 1
ATOM 542 O O . ALA A 1 74 ? -17.233 6.481 45.884 1.00 84.44 74 ALA A O 1
ATOM 543 N N . PRO A 1 75 ? -17.539 5.157 44.080 1.00 87.88 75 PRO A N 1
ATOM 544 C CA . PRO A 1 75 ? -17.040 3.951 44.734 1.00 87.88 75 PRO A CA 1
ATOM 545 C C . PRO A 1 75 ? -15.517 4.038 44.946 1.00 87.88 75 PRO A C 1
ATOM 547 O O . PRO A 1 75 ? -14.859 4.919 44.377 1.00 87.88 75 PRO A O 1
ATOM 550 N N . PRO A 1 76 ? -14.915 3.125 45.738 1.00 87.38 76 PRO A N 1
ATOM 551 C CA . PRO A 1 76 ? -13.462 3.025 45.829 1.00 87.38 76 PRO A CA 1
ATOM 552 C C . PRO A 1 76 ? -12.826 2.925 44.438 1.00 87.38 76 PRO A C 1
ATOM 554 O O . PRO A 1 76 ? -13.328 2.211 43.570 1.00 87.38 76 PRO A O 1
ATOM 557 N N . ALA A 1 77 ? -11.717 3.634 44.221 1.00 82.06 77 ALA A N 1
ATOM 558 C CA . ALA A 1 77 ? -11.059 3.683 42.919 1.00 82.06 77 ALA A CA 1
ATOM 559 C C . ALA A 1 77 ? -10.735 2.270 42.400 1.00 82.06 77 ALA A C 1
ATOM 561 O O . ALA A 1 77 ? -10.061 1.496 43.080 1.00 82.06 77 ALA A O 1
ATOM 562 N N . GLY A 1 78 ? -11.212 1.950 41.195 1.00 82.31 78 GLY A N 1
ATOM 563 C CA . GLY A 1 78 ? -11.047 0.630 40.581 1.00 82.31 78 GLY A CA 1
ATOM 564 C C . GLY A 1 78 ? -12.072 -0.421 41.019 1.00 82.31 78 GLY A C 1
ATOM 565 O O . GLY A 1 78 ? -11.908 -1.590 40.682 1.00 82.31 78 GLY A O 1
ATOM 566 N N . PHE A 1 79 ? -13.115 -0.056 41.767 1.00 88.38 79 PHE A N 1
ATOM 567 C CA . PHE A 1 79 ? -14.152 -0.977 42.233 1.00 88.38 79 PHE A CA 1
ATOM 568 C C . PHE A 1 79 ? -15.554 -0.431 41.954 1.00 88.38 79 PHE A C 1
ATOM 570 O O . 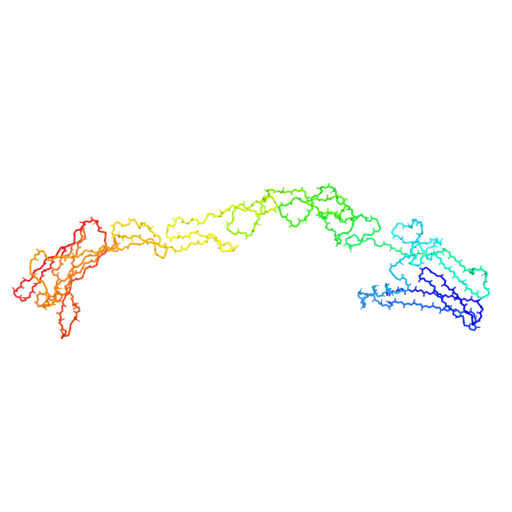PHE A 1 79 ? -15.763 0.774 41.876 1.00 88.38 79 PHE A O 1
ATOM 577 N N . ILE A 1 80 ? -16.540 -1.325 41.844 1.00 90.50 80 ILE A N 1
ATOM 578 C CA . ILE A 1 80 ? -17.967 -0.954 41.736 1.00 90.50 80 ILE A CA 1
ATOM 579 C C . ILE A 1 80 ? -18.645 -0.776 43.109 1.00 90.50 80 ILE A C 1
ATOM 581 O O . ILE A 1 80 ? -19.779 -0.303 43.174 1.00 90.50 80 ILE A O 1
ATOM 585 N N . GLY A 1 81 ? -17.949 -1.153 44.186 1.00 92.75 81 GLY A N 1
ATOM 586 C CA . GLY A 1 81 ? -18.340 -1.057 45.593 1.00 92.75 81 GLY A CA 1
ATOM 587 C C . GLY A 1 81 ? -17.308 -1.766 46.483 1.00 92.75 81 GLY A C 1
ATOM 588 O O . GLY A 1 81 ? -16.449 -2.491 45.979 1.00 92.75 81 GLY A O 1
ATOM 589 N N . ASP A 1 82 ? -17.372 -1.563 47.799 1.00 92.06 82 ASP A N 1
ATOM 590 C CA . ASP A 1 82 ? -16.396 -2.120 48.757 1.00 92.06 82 ASP A CA 1
ATOM 591 C C . ASP A 1 82 ? -16.709 -3.555 49.237 1.00 92.06 82 ASP A C 1
ATOM 593 O O . ASP A 1 82 ? -15.928 -4.158 49.971 1.00 92.06 82 ASP A O 1
ATOM 597 N N . GLY A 1 83 ? -17.862 -4.102 48.846 1.00 93.19 83 GLY A N 1
ATOM 598 C CA . GLY A 1 83 ? -18.359 -5.417 49.250 1.00 93.19 83 GLY A CA 1
ATOM 599 C C . GLY A 1 83 ? -18.818 -5.554 50.702 1.00 93.19 83 GLY A C 1
ATOM 600 O O . GLY A 1 83 ? -19.268 -6.634 51.087 1.00 93.19 83 GLY A O 1
ATOM 601 N N . LEU A 1 84 ? -18.746 -4.489 51.498 1.00 94.31 84 LEU A N 1
ATOM 602 C CA . LEU A 1 84 ? -18.962 -4.517 52.945 1.00 94.31 84 LEU A CA 1
ATOM 603 C C . LEU A 1 84 ? -20.045 -3.537 53.391 1.00 94.31 84 LEU A C 1
ATOM 605 O O . LEU A 1 84 ? -20.896 -3.900 54.203 1.00 94.31 84 LEU A O 1
ATOM 609 N N . THR A 1 85 ? -20.035 -2.319 52.860 1.00 94.50 85 THR A N 1
ATOM 610 C CA . THR A 1 85 ? -20.920 -1.234 53.276 1.00 94.50 85 THR A CA 1
ATOM 611 C C . THR A 1 85 ? -22.205 -1.264 52.451 1.00 94.50 85 THR A C 1
ATOM 613 O O . THR A 1 85 ? -22.147 -1.137 51.224 1.00 94.50 85 THR A O 1
ATOM 616 N N . PRO A 1 86 ? -23.388 -1.419 53.081 1.00 96.00 86 PRO A N 1
ATOM 617 C CA . PRO A 1 86 ? -24.653 -1.212 52.392 1.00 96.00 86 PRO A CA 1
ATOM 618 C C . PRO A 1 86 ? -24.733 0.229 51.884 1.00 96.00 86 PRO A C 1
ATOM 620 O O . PRO A 1 86 ? -24.672 1.171 52.671 1.00 96.00 86 PRO A O 1
ATOM 623 N N . HIS A 1 87 ? -24.886 0.391 50.576 1.00 95.19 87 HIS A N 1
ATOM 624 C CA . HIS A 1 87 ? -24.922 1.690 49.916 1.00 95.19 87 HIS A CA 1
ATOM 625 C C . HIS A 1 87 ? -26.065 1.734 48.906 1.00 95.19 87 HIS A C 1
ATOM 627 O O . HIS A 1 87 ? -26.490 0.696 48.392 1.00 95.19 87 HIS A O 1
ATOM 633 N N . THR A 1 88 ? -26.567 2.928 48.617 1.00 96.69 88 THR A N 1
ATOM 634 C CA . THR A 1 88 ? -27.448 3.159 47.472 1.00 96.69 88 THR A CA 1
ATOM 635 C C . THR A 1 88 ? -26.716 2.877 46.163 1.00 96.69 88 THR A C 1
ATOM 637 O O . THR A 1 88 ? -25.490 2.967 46.082 1.00 96.69 88 THR A O 1
ATOM 640 N N . ILE A 1 89 ? -27.458 2.455 45.139 1.00 95.31 89 ILE A N 1
ATOM 641 C CA . ILE A 1 89 ? -26.867 1.955 43.894 1.00 95.31 89 ILE A CA 1
ATOM 642 C C . ILE A 1 89 ? -27.460 2.635 42.669 1.00 95.31 89 ILE A C 1
ATOM 644 O O . ILE A 1 89 ? -28.556 3.190 42.710 1.00 95.31 89 ILE A O 1
ATOM 648 N N . THR A 1 90 ? -26.735 2.562 41.563 1.00 93.56 90 THR A N 1
ATOM 649 C CA . THR A 1 90 ? -27.183 2.940 40.224 1.00 93.56 90 THR A CA 1
ATOM 650 C C . THR A 1 90 ? -26.803 1.855 39.213 1.00 93.56 90 THR A C 1
ATOM 652 O O . THR A 1 90 ? -26.162 0.862 39.564 1.00 93.56 90 THR A O 1
ATOM 655 N N . GLY A 1 91 ? -27.220 2.018 37.957 1.00 90.06 91 GLY A N 1
ATOM 656 C CA . GLY A 1 91 ? -26.914 1.084 36.868 1.00 90.06 91 GLY A CA 1
ATOM 657 C C . GLY A 1 91 ? -27.973 0.005 36.624 1.00 90.06 91 GLY A C 1
ATOM 658 O O . GLY A 1 91 ? -27.745 -0.886 35.810 1.00 90.06 91 GLY A O 1
ATOM 659 N N . SER A 1 92 ? -29.137 0.073 37.286 1.00 93.38 92 SER A N 1
ATOM 660 C CA . SER A 1 92 ? -30.269 -0.800 36.952 1.00 93.38 92 SER A CA 1
ATOM 661 C C . SER A 1 92 ? -30.719 -0.581 35.497 1.00 93.38 92 SER A C 1
ATOM 663 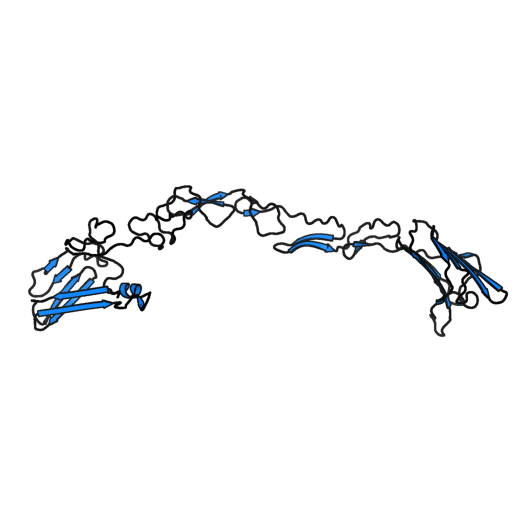O O . SER A 1 92 ? -31.132 0.533 35.161 1.00 93.38 92 SER A O 1
ATOM 665 N N . PRO A 1 93 ? -30.759 -1.625 34.645 1.00 92.25 93 PRO A N 1
ATOM 666 C CA . PRO A 1 93 ? -31.313 -1.517 33.292 1.00 92.25 93 PRO A CA 1
ATOM 667 C C . PRO A 1 93 ? -32.834 -1.291 33.277 1.00 92.25 93 PRO A C 1
ATOM 669 O O . PRO A 1 93 ? -33.393 -0.910 32.253 1.00 92.25 93 PRO A O 1
ATOM 672 N N . CYS A 1 94 ? -33.516 -1.520 34.401 1.00 92.81 94 CYS A N 1
ATOM 673 C CA . CYS A 1 94 ? -34.962 -1.346 34.545 1.00 92.81 94 CYS A CA 1
ATOM 674 C C . CYS A 1 94 ? -35.344 -0.052 35.287 1.00 92.81 94 CYS A C 1
ATOM 676 O O . CYS A 1 94 ? -36.523 0.160 35.563 1.00 92.81 94 CYS A O 1
ATOM 678 N N . GLY A 1 95 ? -34.368 0.795 35.642 1.00 90.88 95 GLY A N 1
ATOM 679 C CA . GLY A 1 95 ? -34.594 2.013 36.428 1.00 90.88 95 GLY A CA 1
ATOM 680 C C . GLY A 1 95 ? -34.972 1.760 37.895 1.00 90.88 95 GLY A C 1
ATOM 681 O O . GLY A 1 95 ? -35.412 2.675 38.588 1.00 90.88 95 GLY A O 1
ATOM 682 N N . THR A 1 96 ? -34.812 0.532 38.390 1.00 94.50 96 THR A N 1
ATOM 683 C CA . THR A 1 96 ? -35.208 0.098 39.735 1.00 94.50 96 THR A CA 1
ATOM 684 C C . THR A 1 96 ? -33.986 -0.095 40.630 1.00 94.50 96 THR A C 1
ATOM 686 O O . THR A 1 96 ? -33.530 -1.203 40.870 1.00 94.50 96 THR A O 1
ATOM 689 N N . ASN A 1 97 ? -33.452 0.979 41.206 1.00 96.00 97 ASN A N 1
ATOM 690 C CA . ASN A 1 97 ? -32.274 0.909 42.087 1.00 96.00 97 ASN A CA 1
ATOM 691 C C . ASN A 1 97 ? -32.586 0.432 43.527 1.00 96.00 97 ASN A C 1
ATOM 693 O O . ASN A 1 97 ? -32.026 0.920 44.507 1.00 96.00 97 ASN A O 1
ATOM 697 N N . PHE A 1 98 ? -33.529 -0.497 43.673 1.00 96.44 98 PHE A N 1
ATOM 698 C CA . PHE A 1 98 ? -34.013 -1.016 44.949 1.00 96.44 98 PHE A CA 1
ATOM 699 C C . PHE A 1 98 ? -34.546 -2.442 44.789 1.00 96.44 98 PHE A C 1
ATOM 701 O O . PHE A 1 98 ? -34.802 -2.909 43.678 1.00 96.44 98 PHE A O 1
ATOM 708 N N . VAL A 1 99 ? -34.731 -3.130 45.913 1.00 97.06 99 VAL A N 1
ATOM 709 C CA . VAL A 1 99 ? -35.521 -4.360 45.994 1.00 97.06 99 VAL A CA 1
ATOM 710 C C . VAL A 1 99 ? -36.774 -4.107 46.822 1.00 97.06 99 VAL A C 1
ATOM 712 O O . VAL A 1 99 ? -36.705 -3.507 47.892 1.00 97.06 99 VAL A O 1
ATOM 715 N N . GLN A 1 100 ? -37.927 -4.554 46.333 1.00 97.75 100 GLN A N 1
ATOM 716 C CA . GLN A 1 100 ? -39.213 -4.402 47.007 1.00 97.75 100 GLN A CA 1
ATOM 717 C C . GLN A 1 100 ? -40.062 -5.649 46.801 1.00 97.75 100 GLN A C 1
ATOM 719 O O . GLN A 1 100 ? -40.196 -6.143 45.683 1.00 97.75 100 GLN A O 1
ATOM 724 N N . VAL A 1 101 ? -40.653 -6.140 47.886 1.00 97.88 101 VAL A N 1
ATOM 725 C CA . VAL A 1 101 ? -41.575 -7.274 47.891 1.00 97.88 101 VAL A CA 1
ATOM 726 C C . VAL A 1 101 ? -42.949 -6.775 48.305 1.00 97.88 101 VAL A C 1
ATOM 728 O O . VAL A 1 101 ? -43.119 -6.258 49.408 1.00 97.88 101 VAL A O 1
ATOM 731 N N . THR A 1 102 ? -43.935 -6.945 47.432 1.00 98.06 102 THR A N 1
ATOM 732 C CA . THR A 1 102 ? -45.343 -6.642 47.707 1.00 98.06 102 THR A CA 1
ATOM 733 C C . THR A 1 102 ? -46.170 -7.919 47.645 1.00 98.06 102 THR A C 1
ATOM 735 O O . THR A 1 102 ? -45.856 -8.856 46.912 1.00 98.06 102 THR A O 1
ATOM 738 N N . GLY A 1 103 ? -47.228 -7.985 48.445 1.00 97.06 103 GLY A N 1
ATOM 739 C CA . GLY A 1 103 ? -48.109 -9.143 48.489 1.00 97.06 103 GLY A CA 1
ATOM 740 C C . GLY A 1 103 ? -48.933 -9.180 49.770 1.00 97.06 103 GLY A C 1
ATOM 741 O O . GLY A 1 103 ? -48.823 -8.283 50.612 1.00 97.06 103 GLY A O 1
ATOM 742 N N . PRO A 1 104 ? -49.783 -10.200 49.923 1.00 96.44 104 PRO A N 1
ATOM 743 C CA . PRO A 1 104 ? -50.704 -10.279 51.042 1.00 96.44 104 PRO A CA 1
ATOM 744 C C . PRO A 1 104 ? -49.955 -10.493 52.366 1.00 96.44 104 PRO A C 1
ATOM 746 O O . PRO A 1 104 ? -48.941 -11.190 52.437 1.00 96.44 104 PRO A O 1
ATOM 749 N N . GLY A 1 105 ? -50.440 -9.848 53.429 1.00 94.81 105 GLY A N 1
ATOM 750 C CA . GLY A 1 105 ? -49.819 -9.884 54.758 1.00 94.81 105 GLY A CA 1
ATOM 751 C C . GLY A 1 105 ? -48.605 -8.962 54.947 1.00 94.81 105 GLY A C 1
ATOM 752 O O . GLY A 1 105 ? -48.093 -8.891 56.060 1.00 94.81 105 GLY A O 1
ATOM 753 N N . LEU A 1 106 ? -48.163 -8.240 53.910 1.00 96.38 106 LEU A N 1
ATOM 754 C CA . LEU A 1 106 ? -47.150 -7.183 54.022 1.00 96.38 106 LEU A CA 1
ATOM 755 C C . LEU A 1 106 ? -47.813 -5.795 54.157 1.00 96.38 106 LEU A C 1
ATOM 757 O O . LEU A 1 106 ? -48.982 -5.644 53.792 1.00 96.38 106 LEU A O 1
ATOM 761 N N . PRO A 1 107 ? -47.095 -4.769 54.659 1.00 96.81 107 PRO A N 1
ATOM 762 C CA . PRO A 1 107 ? -47.589 -3.392 54.688 1.00 96.81 107 PRO A CA 1
ATOM 763 C C . PRO A 1 107 ? -48.010 -2.877 53.305 1.00 96.81 107 PRO A C 1
ATOM 765 O O . PRO A 1 107 ? -47.573 -3.387 52.272 1.00 96.81 107 PRO A O 1
ATOM 768 N N . ILE A 1 108 ? -48.828 -1.820 53.272 1.00 92.00 108 ILE A N 1
ATOM 769 C CA . ILE A 1 108 ? -49.152 -1.112 52.025 1.00 92.00 108 ILE A CA 1
ATOM 770 C C . ILE A 1 108 ? -47.849 -0.564 51.427 1.00 92.00 108 ILE A C 1
ATOM 772 O O . ILE A 1 108 ? -47.093 0.120 52.110 1.00 92.00 108 ILE A O 1
ATOM 776 N N . GLY A 1 109 ? -47.579 -0.889 50.161 1.00 89.81 109 GLY A N 1
ATOM 777 C CA . GLY A 1 109 ? -46.288 -0.607 49.520 1.00 89.81 109 GLY A CA 1
ATOM 778 C C . GLY A 1 109 ? -45.216 -1.677 49.766 1.00 89.81 109 GLY A C 1
ATOM 779 O O . GLY A 1 109 ? -44.128 -1.581 49.212 1.00 89.81 109 GLY A O 1
ATOM 780 N N . GLY A 1 110 ? -45.514 -2.733 50.521 1.00 95.25 110 GLY A N 1
ATOM 781 C CA . GLY A 1 110 ? -44.617 -3.863 50.740 1.00 95.25 110 GLY A CA 1
ATOM 782 C C . GLY A 1 110 ? -43.449 -3.569 51.680 1.00 95.25 110 GLY A C 1
ATOM 783 O O . GLY A 1 110 ? -43.486 -2.647 52.491 1.00 95.25 110 GLY A O 1
ATOM 784 N N . VAL A 1 111 ? -42.406 -4.391 51.574 1.00 96.81 111 VAL A N 1
ATOM 785 C CA . VAL A 1 111 ? -41.150 -4.265 52.329 1.00 96.81 111 VAL A CA 1
ATOM 786 C C . VAL A 1 111 ? -39.994 -4.243 51.337 1.00 96.81 111 VAL A C 1
ATOM 788 O O . VAL A 1 111 ? -39.990 -5.017 50.380 1.00 96.81 111 VAL A O 1
ATOM 791 N N . GLY A 1 112 ? -39.013 -3.368 51.537 1.00 96.19 112 GLY A N 1
ATOM 792 C CA . GLY A 1 112 ? -37.906 -3.218 50.600 1.00 96.19 112 GLY A CA 1
ATOM 793 C C . GLY A 1 112 ? -36.726 -2.437 51.158 1.00 96.19 112 GLY A C 1
ATOM 794 O O . GLY A 1 112 ? -36.781 -1.907 52.265 1.00 96.19 112 GLY A O 1
ATOM 795 N N . THR A 1 113 ? -35.655 -2.381 50.373 1.00 96.88 113 THR A N 1
ATOM 796 C CA . THR A 1 113 ? -34.449 -1.592 50.644 1.00 96.88 113 THR A CA 1
ATOM 797 C C . THR A 1 113 ? -33.840 -1.115 49.329 1.00 96.88 113 THR A C 1
ATOM 799 O O . THR A 1 113 ? -33.940 -1.792 48.305 1.00 96.88 113 THR A O 1
ATOM 802 N N . ASN A 1 114 ? -33.196 0.046 49.353 1.00 96.25 114 ASN A N 1
ATOM 803 C CA . ASN A 1 114 ? -32.335 0.541 48.278 1.00 96.25 114 ASN A CA 1
ATOM 804 C C . ASN A 1 114 ? -30.841 0.418 48.620 1.00 96.25 114 ASN A C 1
ATOM 806 O O . ASN A 1 114 ? -30.010 0.890 47.852 1.00 96.25 114 ASN A O 1
ATOM 810 N N . LEU A 1 115 ? -30.502 -0.205 49.753 1.00 96.25 115 LEU A N 1
ATOM 811 C CA . LEU A 1 115 ? -29.126 -0.432 50.185 1.00 96.25 115 LEU A CA 1
ATOM 812 C C . LEU A 1 115 ? -28.647 -1.827 49.779 1.00 96.25 115 LEU A C 1
ATOM 814 O O . LEU A 1 115 ? -29.303 -2.828 50.076 1.00 96.25 115 LEU A O 1
ATOM 818 N N . PHE A 1 116 ? -27.472 -1.885 49.158 1.00 95.81 116 PHE A N 1
ATOM 819 C CA . PHE A 1 116 ? -26.838 -3.108 48.676 1.00 95.81 116 PHE A CA 1
ATOM 820 C C . PHE A 1 116 ? -25.359 -3.133 49.055 1.00 95.81 116 PHE A C 1
ATOM 822 O O . PHE A 1 116 ? -24.691 -2.101 49.048 1.00 95.81 116 PHE A O 1
ATOM 829 N N . THR A 1 117 ? -24.825 -4.325 49.312 1.00 94.81 117 THR A N 1
ATOM 830 C CA . THR A 1 117 ? -23.380 -4.563 49.311 1.00 94.81 117 THR A CA 1
ATOM 831 C C . THR A 1 117 ? -22.969 -5.040 47.919 1.00 94.81 117 THR A C 1
ATOM 833 O O . THR A 1 117 ? -23.365 -6.116 47.469 1.00 94.81 117 THR A O 1
ATOM 836 N N . ILE A 1 118 ? -22.200 -4.221 47.201 1.00 93.06 118 ILE A N 1
ATOM 837 C CA . ILE A 1 118 ? -21.702 -4.544 45.857 1.00 93.06 118 ILE A CA 1
ATOM 838 C C . ILE A 1 118 ? -20.211 -4.833 45.954 1.00 93.06 118 ILE A C 1
ATOM 840 O O . ILE A 1 118 ? -19.467 -4.033 46.507 1.00 93.06 118 ILE A O 1
ATOM 844 N N . THR A 1 119 ? -19.777 -5.967 45.402 1.00 91.94 119 THR A N 1
ATOM 845 C CA . THR A 1 119 ? -18.359 -6.331 45.284 1.00 91.94 119 THR A CA 1
ATOM 846 C C . THR A 1 119 ? -18.004 -6.512 43.818 1.00 91.94 119 THR A C 1
ATOM 848 O O . THR A 1 119 ? -18.706 -7.219 43.096 1.00 91.94 119 THR A O 1
ATOM 851 N N . GLY A 1 120 ? -16.889 -5.934 43.394 1.00 88.88 120 GLY A N 1
ATOM 852 C CA . GLY A 1 120 ? -16.324 -6.163 42.071 1.00 88.88 120 GLY A CA 1
ATOM 853 C C . GLY A 1 120 ? -15.243 -5.141 41.764 1.00 88.88 120 GLY A C 1
ATOM 854 O O . GLY A 1 120 ? -15.328 -4.001 42.216 1.00 88.88 120 GLY A O 1
ATOM 855 N N . GLN A 1 121 ? -14.233 -5.562 41.011 1.00 85.75 121 GLN A N 1
ATOM 856 C CA . GLN A 1 121 ? -13.154 -4.701 40.547 1.00 85.75 121 GLN A CA 1
ATOM 857 C C . GLN A 1 121 ? -13.403 -4.349 39.080 1.00 85.75 121 GLN A C 1
ATOM 859 O O . GLN A 1 121 ? -13.710 -5.236 38.281 1.00 85.75 121 GLN A O 1
ATOM 864 N N . THR A 1 122 ? -13.279 -3.075 38.727 1.00 81.19 122 THR A N 1
ATOM 865 C CA . THR A 1 122 ? -13.214 -2.650 37.330 1.00 81.19 122 THR A CA 1
ATOM 866 C C . THR A 1 122 ? -11.793 -2.892 36.838 1.00 81.19 122 THR A C 1
ATOM 868 O O . THR A 1 122 ? -10.828 -2.422 37.444 1.00 81.19 122 THR A O 1
ATOM 871 N N . ILE A 1 123 ? -11.652 -3.656 35.760 1.00 77.88 123 ILE A N 1
ATOM 872 C CA . ILE A 1 123 ? -10.385 -3.745 35.042 1.00 77.88 123 ILE A CA 1
ATOM 873 C C . ILE A 1 123 ? -10.485 -2.739 33.908 1.00 77.88 123 ILE A C 1
ATOM 875 O O . ILE A 1 123 ? -11.261 -2.955 32.987 1.00 77.88 123 ILE A O 1
ATOM 879 N N . ASN A 1 124 ? -9.704 -1.669 34.003 1.00 83.38 124 ASN A N 1
ATOM 880 C CA . ASN A 1 124 ? -9.502 -0.752 32.891 1.00 83.38 124 ASN A CA 1
ATOM 881 C C . ASN A 1 124 ? -8.375 -1.338 32.045 1.00 83.38 124 ASN A C 1
ATOM 883 O O . ASN A 1 124 ? -7.259 -1.504 32.557 1.00 83.38 124 ASN A O 1
ATOM 887 N N . VAL A 1 125 ? -8.672 -1.719 30.808 1.00 89.12 125 VAL A N 1
ATOM 888 C CA . VAL A 1 125 ? -7.668 -2.292 29.907 1.00 89.12 125 VAL A CA 1
ATOM 889 C C . VAL A 1 125 ? -7.491 -1.355 28.739 1.00 89.12 125 VAL A C 1
ATOM 891 O O . VAL A 1 125 ? -8.229 -1.454 27.770 1.00 89.12 125 VAL A O 1
ATOM 894 N N . CYS A 1 126 ? -6.440 -0.546 28.804 1.00 92.75 126 CYS A N 1
ATOM 895 C CA . CYS A 1 126 ? -6.101 0.298 27.678 1.00 92.75 126 CYS A CA 1
ATOM 896 C C . CYS A 1 126 ? -5.774 -0.533 26.431 1.00 92.75 126 CYS A C 1
ATOM 898 O O . CYS A 1 126 ? -4.973 -1.475 26.496 1.00 92.75 126 CYS A O 1
ATOM 900 N N . GLY A 1 127 ? -6.373 -0.149 25.309 1.00 92.94 127 GLY A N 1
ATOM 901 C CA . GLY A 1 127 ? -6.196 -0.758 23.999 1.00 92.94 127 GLY A CA 1
ATOM 902 C C . GLY A 1 127 ? -7.145 -1.921 23.733 1.00 92.94 127 GLY A C 1
ATOM 903 O O . GLY A 1 127 ? -6.823 -2.795 22.927 1.00 92.94 127 GLY A O 1
ATOM 904 N N . ASN A 1 128 ? -8.285 -1.996 24.422 1.00 91.69 128 ASN A N 1
ATOM 905 C CA . ASN A 1 128 ? -9.284 -3.054 24.221 1.00 91.69 128 ASN A CA 1
ATOM 906 C C . ASN A 1 128 ? -10.410 -2.652 23.237 1.00 91.69 128 ASN A C 1
ATOM 908 O O . ASN A 1 128 ? -11.267 -3.478 22.910 1.00 91.69 128 ASN A O 1
ATOM 912 N N . GLY A 1 129 ? -10.400 -1.411 22.751 1.00 90.25 129 GLY A N 1
ATOM 913 C CA . GLY A 1 129 ? -11.381 -0.810 21.848 1.00 90.25 129 GLY A CA 1
ATOM 914 C C . GLY A 1 129 ? -12.624 -0.260 22.551 1.00 90.25 129 GLY A C 1
ATOM 915 O O . GLY A 1 129 ? -13.615 0.051 21.887 1.00 90.25 129 GLY A O 1
ATOM 916 N N . VAL A 1 130 ? -12.616 -0.180 23.880 1.00 87.19 130 VAL A N 1
ATOM 917 C CA . VAL A 1 130 ? -13.731 0.248 24.727 1.00 87.19 130 VAL A CA 1
ATOM 918 C C . VAL A 1 130 ? -13.236 1.344 25.657 1.00 87.19 130 VAL A C 1
ATOM 920 O O . VAL A 1 130 ? -12.300 1.145 26.408 1.00 87.19 130 VAL A O 1
ATOM 923 N N . LEU A 1 131 ? -13.910 2.495 25.645 1.00 86.69 131 LEU A N 1
ATOM 924 C CA . LEU A 1 131 ? -13.558 3.607 26.523 1.00 86.69 131 LEU A CA 1
ATOM 925 C C . LEU A 1 131 ? -13.936 3.288 27.982 1.00 86.69 131 LEU A C 1
ATOM 927 O O . LEU A 1 131 ? -15.098 3.453 28.374 1.00 86.69 131 LEU A O 1
ATOM 931 N N . ASP A 1 132 ? -12.960 2.853 28.776 1.00 85.62 132 ASP A N 1
ATOM 932 C CA . ASP A 1 132 ? -13.128 2.498 30.185 1.00 85.62 132 ASP A CA 1
ATOM 933 C C . ASP A 1 132 ? -13.101 3.731 31.112 1.00 85.62 132 ASP A C 1
ATOM 935 O O . ASP A 1 132 ? -12.690 4.848 30.771 1.00 85.62 132 ASP A O 1
ATOM 939 N N . ALA A 1 133 ? -13.551 3.541 32.356 1.00 81.12 133 ALA A N 1
ATOM 940 C CA . ALA A 1 133 ? -13.585 4.609 33.348 1.00 81.12 133 ALA A CA 1
ATOM 941 C C . ALA A 1 133 ? -12.169 5.120 33.675 1.00 81.12 133 ALA A C 1
ATOM 943 O O . ALA A 1 133 ? -11.375 4.433 34.313 1.00 81.12 133 ALA A O 1
ATOM 944 N N . GLY A 1 134 ? -11.876 6.370 33.311 1.00 82.31 134 GLY A N 1
ATOM 945 C CA . GLY A 1 134 ? -10.571 7.004 33.530 1.00 82.31 134 GLY A CA 1
ATOM 946 C C . GLY A 1 134 ? -9.717 7.122 32.268 1.00 82.31 134 GLY A C 1
ATOM 947 O O . GLY A 1 134 ? -8.685 7.798 32.307 1.00 82.31 134 GLY A O 1
ATOM 948 N N . GLU A 1 135 ? -10.149 6.549 31.152 1.00 92.94 135 GLU A N 1
ATOM 949 C CA . GLU A 1 135 ? -9.550 6.741 29.833 1.00 92.94 135 GLU A CA 1
ATOM 950 C C . GLU A 1 135 ? -10.082 8.018 29.169 1.00 92.94 135 GLU A C 1
ATOM 952 O O . GLU A 1 135 ? -11.150 8.529 29.508 1.00 92.94 135 GLU A O 1
ATOM 957 N N . GLN A 1 136 ? -9.296 8.592 28.261 1.00 94.62 136 GLN A N 1
ATOM 958 C CA . GLN A 1 136 ? -9.731 9.689 27.385 1.00 94.62 136 GLN A CA 1
ATOM 959 C C . GLN A 1 136 ? -9.992 9.191 25.961 1.00 94.62 136 GLN A C 1
ATOM 961 O O . GLN A 1 136 ? -10.794 9.782 25.244 1.00 94.62 136 GLN A O 1
ATOM 966 N N . CYS A 1 137 ? -9.332 8.105 25.574 1.00 94.44 137 CYS A N 1
ATOM 967 C CA . CYS A 1 137 ? -9.460 7.415 24.302 1.00 94.44 137 CYS A CA 1
ATOM 968 C C . CYS A 1 137 ? -9.181 5.926 24.510 1.00 94.44 137 CYS A C 1
ATOM 970 O O . CYS A 1 137 ? -8.482 5.588 25.457 1.00 94.44 137 CYS A O 1
ATOM 972 N N . ASP A 1 138 ? -9.672 5.085 23.605 1.00 94.31 138 ASP A N 1
ATOM 973 C CA . ASP A 1 138 ? -9.194 3.718 23.400 1.00 94.31 138 ASP A CA 1
ATOM 974 C C . ASP A 1 138 ? -9.405 3.388 21.915 1.00 94.31 138 ASP A C 1
ATOM 976 O O . ASP A 1 138 ? -10.535 3.425 21.418 1.00 94.31 138 ASP A O 1
ATOM 980 N N . ASP A 1 139 ? -8.320 3.160 21.181 1.00 92.56 139 ASP A N 1
ATOM 981 C CA . ASP A 1 139 ? -8.323 2.882 19.740 1.00 92.56 139 ASP A CA 1
ATOM 982 C C . ASP A 1 139 ? -8.059 1.401 19.415 1.00 92.56 139 ASP A C 1
ATOM 984 O O . ASP A 1 139 ? -7.764 1.037 18.272 1.00 92.56 139 ASP A O 1
ATOM 988 N N . GLY A 1 140 ? -8.211 0.525 20.411 1.00 93.38 140 GLY A N 1
ATOM 989 C CA . GLY A 1 140 ? -8.069 -0.918 20.250 1.00 93.38 140 GLY A CA 1
ATOM 990 C C . GLY A 1 140 ? -6.630 -1.411 20.229 1.00 93.38 140 GLY A C 1
ATOM 991 O O . GLY A 1 140 ? -6.402 -2.567 19.859 1.00 93.38 140 GLY A O 1
ATOM 992 N N . ASN A 1 141 ? -5.659 -0.567 20.589 1.00 93.56 141 ASN A N 1
ATOM 993 C CA . ASN A 1 141 ? -4.272 -0.980 20.721 1.00 93.56 141 ASN A CA 1
ATOM 994 C C . ASN A 1 141 ? -3.490 -0.106 21.736 1.00 93.56 141 ASN A C 1
ATOM 996 O O . ASN A 1 141 ? -4.054 0.749 22.405 1.00 93.56 141 ASN A O 1
ATOM 1000 N N . THR A 1 142 ? -2.197 -0.387 21.933 1.00 94.94 142 THR A N 1
ATOM 1001 C CA . THR A 1 142 ? -1.322 0.377 22.851 1.00 94.94 142 THR A CA 1
ATOM 1002 C C . THR A 1 142 ? -0.083 0.929 22.141 1.00 94.94 142 THR A C 1
ATOM 1004 O O . THR A 1 142 ? 0.980 1.071 22.755 1.00 94.94 142 THR A O 1
ATOM 1007 N N . LEU A 1 143 ? -0.163 1.117 20.826 1.00 93.81 143 LEU A N 1
ATOM 1008 C CA . LEU A 1 143 ? 0.834 1.824 20.036 1.00 93.81 143 LEU A CA 1
ATOM 1009 C C . LEU A 1 143 ? 0.760 3.315 20.393 1.00 93.81 143 LEU A C 1
ATOM 1011 O O . LEU A 1 143 ? -0.184 3.779 21.013 1.00 93.81 143 LEU A O 1
ATOM 1015 N N . ALA A 1 144 ? 1.829 4.044 20.102 1.00 92.69 144 ALA A N 1
ATOM 1016 C CA . ALA A 1 144 ? 1.842 5.498 20.193 1.00 92.69 144 ALA A CA 1
ATOM 1017 C C . ALA A 1 144 ? 1.988 6.063 18.776 1.00 92.69 144 ALA A C 1
ATOM 1019 O O . ALA A 1 144 ? 2.573 5.410 17.906 1.00 92.69 144 ALA A O 1
ATOM 1020 N N . GLY A 1 145 ? 1.551 7.297 18.550 1.00 90.56 145 GLY A N 1
ATOM 1021 C CA . GLY A 1 145 ? 1.583 7.942 17.236 1.00 90.56 145 GLY A CA 1
ATOM 1022 C C . GLY A 1 145 ? 0.382 7.608 16.345 1.00 90.56 145 GLY A C 1
ATOM 1023 O O . GLY A 1 145 ? 0.468 7.720 15.118 1.00 90.56 145 GLY A O 1
ATOM 1024 N N . ASP A 1 146 ? -0.731 7.194 16.935 1.00 92.12 146 ASP A N 1
ATOM 1025 C CA . ASP A 1 146 ? -2.054 7.003 16.324 1.00 92.12 146 ASP A CA 1
ATOM 1026 C C . ASP A 1 146 ? -3.143 7.860 16.999 1.00 92.12 146 ASP A C 1
ATOM 1028 O O . ASP A 1 146 ? -4.314 7.802 16.626 1.00 92.12 146 ASP A O 1
ATOM 1032 N N . CYS A 1 147 ? -2.731 8.783 17.874 1.00 94.69 147 CYS A N 1
ATOM 1033 C CA . CYS A 1 147 ? -3.548 9.741 18.616 1.00 94.69 147 CYS A CA 1
ATOM 1034 C C . CYS A 1 147 ? -4.231 9.221 19.879 1.00 94.69 147 CYS A C 1
ATOM 1036 O O . CYS A 1 147 ? -4.883 10.024 20.567 1.00 94.69 147 CYS A O 1
ATOM 1038 N N . CYS A 1 148 ? -3.990 7.963 20.249 1.00 95.88 148 CYS A N 1
ATOM 1039 C CA . CYS A 1 148 ? -4.244 7.449 21.585 1.00 95.88 148 CYS A CA 1
ATOM 1040 C C . CYS A 1 148 ? -2.950 6.912 22.201 1.00 95.88 148 CYS A C 1
ATOM 1042 O O . CYS A 1 148 ? -2.237 6.121 21.610 1.00 95.88 148 CYS A O 1
ATOM 1044 N N . SER A 1 149 ? -2.585 7.380 23.394 1.00 95.00 149 SER A N 1
ATOM 1045 C CA . SER A 1 149 ? -1.349 6.923 24.027 1.00 95.00 149 SER A CA 1
ATOM 1046 C C . SER A 1 149 ? -1.481 5.476 24.530 1.00 95.00 149 SER A C 1
ATOM 1048 O O . SER A 1 149 ? -2.583 5.043 24.867 1.00 95.00 149 SER A O 1
ATOM 1050 N N . PRO A 1 150 ? -0.361 4.784 24.823 1.00 95.31 150 PRO A N 1
ATOM 1051 C CA . PRO A 1 150 ? -0.366 3.480 25.507 1.00 95.31 150 PRO A CA 1
ATOM 1052 C C . PRO A 1 150 ? -0.959 3.498 26.933 1.00 95.31 150 PRO A C 1
ATOM 1054 O O . PRO A 1 150 ? -0.963 2.489 27.634 1.00 95.31 150 PRO A O 1
ATOM 1057 N N . THR A 1 151 ? -1.381 4.672 27.406 1.00 94.56 151 THR A N 1
ATOM 1058 C CA . THR A 1 151 ? -2.038 4.907 28.697 1.00 94.56 151 THR A CA 1
ATOM 1059 C C . THR A 1 151 ? -3.462 5.442 28.529 1.00 94.56 151 THR A C 1
ATOM 1061 O O . THR A 1 151 ? -4.042 5.951 29.494 1.00 94.56 151 THR A O 1
ATOM 1064 N N . CYS A 1 152 ? -4.010 5.346 27.314 1.00 95.44 152 CYS A N 1
ATOM 1065 C CA . CYS A 1 152 ? -5.368 5.726 26.949 1.00 95.44 152 CYS A CA 1
ATOM 1066 C C . CYS A 1 152 ? -5.675 7.185 27.292 1.00 95.44 152 CYS A C 1
ATOM 1068 O O . CYS A 1 152 ? -6.717 7.555 27.846 1.00 95.44 152 CYS A O 1
ATOM 1070 N N . LYS A 1 153 ? -4.693 8.038 26.987 1.00 95.81 153 LYS A N 1
ATOM 1071 C CA . LYS A 1 153 ? -4.776 9.497 27.026 1.00 95.81 153 LYS A CA 1
ATOM 1072 C C . LYS A 1 153 ? -4.645 10.033 25.614 1.00 95.81 153 LYS A C 1
ATOM 1074 O O . LYS A 1 153 ? -3.955 9.444 24.788 1.00 95.81 153 LYS A O 1
ATOM 1079 N N . PHE A 1 154 ? -5.276 11.172 25.345 1.00 96.06 154 PHE A N 1
ATOM 1080 C CA . PHE A 1 154 ? -5.075 11.825 24.057 1.00 96.06 154 PHE A CA 1
ATOM 1081 C C . PHE A 1 154 ? -3.602 12.171 23.885 1.00 96.06 154 PHE A C 1
ATOM 1083 O O . PHE A 1 154 ? -2.987 12.779 24.768 1.00 96.06 154 PHE A O 1
ATOM 1090 N N . GLU A 1 155 ? -3.046 11.818 22.734 1.00 94.69 155 GLU A N 1
ATOM 1091 C CA . GLU A 1 155 ? -1.736 12.335 22.374 1.00 94.69 155 GLU A CA 1
ATOM 1092 C C . GLU A 1 155 ? -1.826 13.850 22.112 1.00 94.69 155 GLU A C 1
ATOM 1094 O O . GLU A 1 155 ? -2.888 14.353 21.717 1.00 94.69 155 GLU A O 1
ATOM 1099 N N . PRO A 1 156 ? -0.739 14.609 22.348 1.00 94.00 156 PRO A N 1
ATOM 1100 C CA . PRO A 1 156 ? -0.767 16.060 22.215 1.00 94.00 156 PRO A CA 1
ATOM 1101 C C . PRO A 1 156 ? -1.277 16.536 20.848 1.00 94.00 156 PRO A C 1
ATOM 1103 O O . PRO A 1 156 ? -0.978 15.946 19.808 1.00 94.00 156 PRO A O 1
ATOM 1106 N N . LEU A 1 157 ? -2.013 17.653 20.848 1.00 91.69 157 LEU A N 1
ATOM 1107 C CA . LEU A 1 157 ? -2.408 18.345 19.621 1.00 91.69 157 LEU A CA 1
ATOM 1108 C C . LEU A 1 157 ? -1.161 18.655 18.779 1.00 91.69 157 LEU A C 1
ATOM 1110 O O . LEU A 1 157 ? -0.214 19.266 19.274 1.00 91.69 157 LEU A O 1
ATOM 1114 N N . GLY A 1 158 ? -1.177 18.265 17.505 1.00 87.81 158 GLY A N 1
ATOM 1115 C CA . GLY A 1 158 ? -0.055 18.483 16.592 1.00 87.81 158 GLY A CA 1
ATOM 1116 C C . GLY A 1 158 ? 1.018 17.389 16.610 1.00 87.81 158 GLY A C 1
ATOM 1117 O O . GLY A 1 158 ? 1.927 17.451 15.784 1.00 87.81 158 GLY A O 1
ATOM 1118 N N . SER A 1 159 ? 0.924 16.388 17.494 1.00 91.25 159 SER A N 1
ATOM 1119 C CA . SER A 1 159 ? 1.822 15.226 17.462 1.00 91.25 159 SER A CA 1
ATOM 1120 C C . SER A 1 159 ? 1.716 14.502 16.118 1.00 91.25 159 SER A C 1
ATOM 1122 O O . SER A 1 159 ? 0.588 14.269 15.671 1.00 91.25 159 SER A O 1
ATOM 1124 N N . PRO A 1 160 ? 2.844 14.144 15.470 1.00 89.19 160 PRO A N 1
ATOM 1125 C CA . PRO A 1 160 ? 2.827 13.362 14.241 1.00 89.19 160 PRO A CA 1
ATOM 1126 C C . PRO A 1 160 ? 2.110 12.033 14.456 1.00 89.19 160 PRO A C 1
ATOM 1128 O O . PRO A 1 160 ? 2.380 11.346 15.439 1.00 89.19 160 PRO A O 1
ATOM 1131 N N . CYS A 1 161 ? 1.244 11.665 13.519 1.00 89.62 161 CYS A N 1
ATOM 1132 C CA . CYS A 1 161 ? 0.551 10.386 13.551 1.00 89.62 161 CYS A CA 1
ATOM 1133 C C . CYS A 1 161 ? 0.600 9.689 12.191 1.00 89.62 161 CYS A C 1
ATOM 1135 O O . CYS A 1 161 ? 0.666 10.330 11.140 1.00 89.62 161 CYS A O 1
ATOM 1137 N N . THR A 1 162 ? 0.608 8.359 12.199 1.00 73.31 162 THR A N 1
ATOM 1138 C CA . THR A 1 162 ? 0.856 7.551 10.994 1.00 73.31 162 THR A CA 1
ATOM 1139 C C . THR A 1 162 ? -0.424 7.259 10.210 1.00 73.31 162 THR A C 1
ATOM 1141 O O . THR A 1 162 ? -0.921 6.141 10.166 1.00 73.31 162 THR A O 1
ATOM 1144 N N . ALA A 1 163 ? -0.967 8.259 9.520 1.00 62.19 163 ALA A N 1
ATOM 1145 C CA . ALA A 1 163 ? -2.046 8.027 8.559 1.00 62.19 163 ALA A CA 1
ATOM 1146 C C . ALA A 1 163 ? -1.488 7.809 7.141 1.00 62.19 163 ALA A C 1
ATOM 1148 O O . ALA A 1 163 ? -1.185 8.759 6.433 1.00 62.19 163 ALA A O 1
ATOM 1149 N N . ALA A 1 164 ? -1.360 6.530 6.774 1.00 62.91 164 ALA A N 1
ATOM 1150 C CA . ALA A 1 164 ? -1.370 5.865 5.456 1.00 62.91 164 ALA A CA 1
ATOM 1151 C C . ALA A 1 164 ? -0.750 6.492 4.173 1.00 62.91 164 ALA A C 1
ATOM 1153 O O . ALA A 1 164 ? -0.762 5.812 3.148 1.00 62.91 164 ALA A O 1
ATOM 1154 N N . SER A 1 165 ? -0.180 7.700 4.153 1.00 77.75 165 SER A N 1
ATOM 1155 C CA . SER A 1 165 ? 0.488 8.262 2.967 1.00 77.75 165 SER A CA 1
ATOM 1156 C C . SER A 1 165 ? 1.833 8.888 3.316 1.00 77.75 165 SER A C 1
ATOM 1158 O O . SER A 1 165 ? 1.933 9.754 4.178 1.00 77.75 165 SER A O 1
ATOM 1160 N N . VAL A 1 166 ? 2.874 8.479 2.588 1.00 87.75 166 VAL A N 1
ATOM 1161 C CA . VAL A 1 166 ? 4.230 9.046 2.692 1.00 87.75 166 VAL A CA 1
ATOM 1162 C C . VAL A 1 166 ? 4.268 10.544 2.343 1.00 87.75 166 VAL A C 1
ATOM 1164 O O . VAL A 1 166 ? 5.124 11.274 2.838 1.00 87.75 166 VAL A O 1
ATOM 1167 N N . CYS A 1 167 ? 3.309 11.027 1.543 1.00 92.38 167 CYS A N 1
ATOM 1168 C CA . CYS A 1 167 ? 3.293 12.392 1.010 1.00 92.38 167 CYS A CA 1
ATOM 1169 C C . CYS A 1 167 ? 2.439 13.394 1.788 1.00 92.38 167 CYS A C 1
ATOM 1171 O O . CYS A 1 167 ? 2.217 14.524 1.333 1.00 92.38 167 CYS A O 1
ATOM 1173 N N . THR A 1 168 ? 1.966 13.006 2.967 1.00 91.12 168 THR A N 1
ATOM 1174 C CA . THR A 1 168 ? 1.231 13.890 3.865 1.00 91.12 168 THR A CA 1
ATOM 1175 C C . THR A 1 168 ? 1.875 13.891 5.241 1.00 91.12 168 THR A C 1
ATOM 1177 O O . THR A 1 168 ? 2.349 12.874 5.737 1.00 91.12 168 THR A O 1
ATOM 1180 N N . ASN A 1 169 ? 1.901 15.063 5.866 1.00 88.69 169 ASN A N 1
ATOM 1181 C CA . ASN A 1 169 ? 2.114 15.162 7.297 1.00 88.69 169 ASN A CA 1
ATOM 1182 C C . ASN A 1 169 ? 0.745 15.068 7.952 1.00 88.69 169 ASN A C 1
ATOM 1184 O O . ASN A 1 169 ? -0.153 15.860 7.641 1.00 88.69 169 ASN A O 1
ATOM 1188 N N . ASN A 1 170 ? 0.601 14.119 8.864 1.00 91.19 170 ASN A N 1
ATOM 1189 C CA . ASN A 1 170 ? -0.624 13.929 9.613 1.00 91.19 170 ASN A CA 1
ATOM 1190 C C . ASN A 1 170 ? -0.348 14.194 11.083 1.00 91.19 170 ASN A C 1
ATOM 1192 O O . ASN A 1 170 ? 0.748 13.925 11.581 1.00 91.19 170 ASN A O 1
ATOM 1196 N N . ALA A 1 171 ? -1.334 14.775 11.754 1.00 92.62 171 ALA A N 1
ATOM 1197 C CA . ALA A 1 171 ? -1.200 15.163 13.142 1.00 92.62 171 ALA A CA 1
ATOM 1198 C C . ALA A 1 171 ? -2.474 14.900 13.937 1.00 92.62 171 ALA A C 1
ATOM 1200 O O . ALA A 1 171 ? -3.589 14.930 13.405 1.00 92.62 171 ALA A O 1
ATOM 1201 N N . CYS A 1 172 ? -2.287 14.676 15.232 1.00 94.19 172 CYS A N 1
ATOM 1202 C CA . CYS A 1 172 ? -3.379 14.482 16.166 1.00 94.19 172 CYS A CA 1
ATOM 1203 C C . CYS A 1 172 ? -4.157 15.771 16.399 1.00 94.19 172 CYS A C 1
ATOM 1205 O O . CYS A 1 172 ? -3.570 16.832 16.613 1.00 94.19 172 CYS A O 1
ATOM 1207 N N . ASN A 1 173 ? -5.486 15.664 16.425 1.00 90.88 173 ASN A N 1
ATOM 1208 C CA . ASN A 1 173 ? -6.397 16.771 16.730 1.00 90.88 173 ASN A CA 1
ATOM 1209 C C . ASN A 1 173 ? -6.629 16.991 18.242 1.00 90.88 173 ASN A C 1
ATOM 1211 O O . ASN A 1 173 ? -7.444 17.834 18.612 1.00 90.88 173 ASN A O 1
ATOM 1215 N N . GLY A 1 174 ? -5.960 16.222 19.111 1.00 88.62 174 GLY A N 1
ATOM 1216 C CA . GLY A 1 174 ? -6.151 16.253 20.567 1.00 88.62 174 GLY A CA 1
ATOM 1217 C C . GLY A 1 174 ? -7.435 15.574 21.068 1.00 88.62 174 GLY A C 1
ATOM 1218 O O . GLY A 1 174 ? -7.795 15.749 22.227 1.00 88.62 174 GLY A O 1
ATOM 1219 N N . ALA A 1 175 ? -8.127 14.823 20.209 1.00 90.38 175 ALA A N 1
ATOM 1220 C CA . ALA A 1 175 ? -9.375 14.124 20.512 1.00 90.38 175 ALA A CA 1
ATOM 1221 C C . ALA A 1 175 ? -9.424 12.738 19.833 1.00 90.38 175 ALA A C 1
ATOM 1223 O O . ALA A 1 175 ? -10.432 12.378 19.229 1.00 90.38 175 ALA A O 1
ATOM 1224 N N . CYS A 1 176 ? -8.318 11.984 19.908 1.00 87.56 176 CYS A N 1
ATOM 1225 C CA . CYS A 1 176 ? -8.175 10.638 19.333 1.00 87.56 176 CYS A CA 1
ATOM 1226 C C . CYS A 1 176 ? -8.484 10.555 17.825 1.00 87.56 176 CYS A C 1
ATOM 1228 O O . CYS A 1 176 ? -9.127 9.621 17.351 1.00 87.56 176 CYS A O 1
ATOM 1230 N N . ALA A 1 177 ? -8.068 11.555 17.044 1.00 90.50 177 ALA A N 1
ATOM 1231 C CA . ALA A 1 177 ? -8.145 11.458 15.591 1.00 90.50 177 ALA A CA 1
ATOM 1232 C C . ALA A 1 177 ? -6.866 11.953 14.920 1.00 90.50 177 ALA A C 1
ATOM 1234 O O . ALA A 1 177 ? -6.406 13.076 15.158 1.00 90.50 177 ALA A O 1
ATOM 1235 N N . CYS A 1 178 ? -6.344 11.110 14.029 1.00 91.50 178 CYS A N 1
ATOM 1236 C CA . CYS A 1 178 ? -5.241 11.430 13.139 1.00 91.50 178 CYS A CA 1
ATOM 1237 C C . CYS A 1 178 ? -5.775 12.072 11.852 1.00 91.50 178 CYS A C 1
ATOM 1239 O O . CYS A 1 178 ? -6.524 11.448 11.098 1.00 91.50 178 CYS A O 1
ATOM 1241 N N . GLY A 1 179 ? -5.409 13.329 11.598 1.00 89.50 179 GLY A N 1
ATOM 1242 C CA . GLY A 1 179 ? -5.911 14.109 10.465 1.00 89.50 179 GLY A CA 1
ATOM 1243 C C . GLY A 1 179 ? -4.809 14.616 9.539 1.00 89.50 179 GLY A C 1
ATOM 1244 O O . GLY A 1 179 ? -3.646 14.706 9.927 1.00 89.50 179 GLY A O 1
ATOM 1245 N N . PHE A 1 180 ? -5.190 14.975 8.311 1.00 88.56 180 PHE A N 1
ATOM 1246 C CA . PHE A 1 180 ? -4.317 15.685 7.374 1.00 88.56 180 PHE A CA 1
ATOM 1247 C C . PHE A 1 180 ? -3.934 17.060 7.938 1.00 88.56 180 PHE A C 1
ATOM 1249 O O . PHE A 1 180 ? -4.814 17.834 8.317 1.00 88.56 180 PHE A O 1
ATOM 1256 N N . LEU A 1 181 ? -2.637 17.375 7.948 1.00 87.56 181 LEU A N 1
ATOM 1257 C CA . LEU A 1 181 ? -2.123 18.690 8.334 1.00 87.56 181 LEU A CA 1
ATOM 1258 C C . LEU A 1 181 ? -1.589 19.455 7.119 1.00 87.56 181 LEU A C 1
ATOM 1260 O O . LEU A 1 181 ? -1.969 20.602 6.887 1.00 87.56 181 LEU A O 1
ATOM 1264 N N . SER A 1 182 ? -0.691 18.839 6.350 1.00 89.31 182 SER A N 1
ATOM 1265 C CA . SER A 1 182 ? -0.058 19.469 5.188 1.00 89.31 182 SER A CA 1
ATOM 1266 C C . SER A 1 182 ? 0.523 18.445 4.215 1.00 89.31 182 SER A C 1
ATOM 1268 O O . SER A 1 182 ? 0.725 17.280 4.556 1.00 89.31 182 SER A O 1
ATOM 1270 N N . PHE A 1 183 ? 0.822 18.887 2.993 1.00 92.00 183 PHE A N 1
ATOM 1271 C CA . PHE A 1 183 ? 1.670 18.132 2.071 1.00 92.00 183 PHE A CA 1
ATOM 1272 C C . PHE A 1 183 ? 3.141 18.322 2.442 1.00 92.00 183 PHE A C 1
ATOM 1274 O O . PHE A 1 183 ? 3.542 19.406 2.873 1.00 92.00 183 PHE A O 1
ATOM 1281 N N . ASN A 1 184 ? 3.944 17.283 2.246 1.00 90.00 184 ASN A N 1
ATOM 1282 C CA . ASN A 1 184 ? 5.395 17.360 2.375 1.00 90.00 184 ASN A CA 1
ATOM 1283 C C . ASN A 1 184 ? 6.063 17.191 1.000 1.00 90.00 184 ASN A C 1
ATOM 1285 O O . ASN A 1 184 ? 5.392 16.927 0.004 1.00 90.00 184 ASN A O 1
ATOM 1289 N N . ALA A 1 185 ? 7.380 17.393 0.962 1.00 93.25 185 ALA A N 1
ATOM 1290 C CA . ALA A 1 185 ? 8.203 17.276 -0.242 1.00 93.25 185 ALA A CA 1
ATOM 1291 C C . ALA A 1 185 ? 9.355 16.279 -0.038 1.00 93.25 185 ALA A C 1
ATOM 1293 O O . ALA A 1 185 ? 10.463 16.480 -0.534 1.00 93.25 185 ALA A O 1
ATOM 1294 N N . ILE A 1 186 ? 9.123 15.243 0.775 1.00 92.31 186 ILE A N 1
ATOM 1295 C CA . ILE A 1 186 ? 10.152 14.239 1.056 1.00 92.31 186 ILE A CA 1
ATOM 1296 C C . ILE A 1 186 ? 10.324 13.289 -0.141 1.00 92.31 186 ILE A C 1
ATOM 1298 O O . ILE A 1 186 ? 9.405 13.162 -0.959 1.00 92.31 186 ILE A O 1
ATOM 1302 N N . PRO A 1 187 ? 11.477 12.606 -0.246 1.00 94.75 187 PRO A N 1
ATOM 1303 C CA . PRO A 1 187 ? 11.645 11.510 -1.189 1.00 94.75 187 PRO A CA 1
ATOM 1304 C C . PRO A 1 187 ? 10.617 10.406 -0.942 1.00 94.75 187 PRO A C 1
ATOM 1306 O O . PRO A 1 187 ? 10.329 10.052 0.204 1.00 94.75 187 PRO A O 1
ATOM 1309 N N . CYS A 1 188 ? 10.093 9.843 -2.020 1.00 94.50 188 CYS A N 1
ATOM 1310 C CA . CYS A 1 188 ? 9.140 8.741 -1.985 1.00 94.50 188 CYS A CA 1
ATOM 1311 C C . CYS A 1 188 ? 9.435 7.767 -3.138 1.00 94.50 188 CYS A C 1
ATOM 1313 O O . CYS A 1 188 ? 10.474 7.873 -3.784 1.00 94.50 188 CYS A O 1
ATOM 1315 N N . ASN A 1 189 ? 8.572 6.773 -3.345 1.00 92.44 189 ASN A N 1
ATOM 1316 C CA . ASN A 1 189 ? 8.629 5.891 -4.507 1.00 92.44 189 ASN A CA 1
ATOM 1317 C C . ASN A 1 189 ? 7.202 5.700 -5.031 1.00 92.44 189 ASN A C 1
ATOM 1319 O O . ASN A 1 189 ? 6.330 5.274 -4.267 1.00 92.44 189 ASN A O 1
ATOM 1323 N N . ASP A 1 190 ? 6.953 6.058 -6.289 1.00 92.00 190 ASP A N 1
ATOM 1324 C CA . ASP A 1 190 ? 5.619 5.982 -6.908 1.00 92.00 190 ASP A CA 1
ATOM 1325 C C . ASP A 1 190 ? 5.321 4.604 -7.530 1.00 92.00 190 ASP A C 1
ATOM 1327 O O . ASP A 1 190 ? 4.240 4.367 -8.074 1.00 92.00 190 ASP A O 1
ATOM 1331 N N . GLY A 1 191 ? 6.266 3.669 -7.408 1.00 91.31 191 GLY A N 1
ATOM 1332 C CA . GLY A 1 191 ? 6.208 2.318 -7.952 1.00 91.31 191 GLY A CA 1
ATOM 1333 C C . GLY A 1 191 ? 6.438 2.253 -9.460 1.00 91.31 191 GLY A C 1
ATOM 1334 O O . GLY A 1 191 ? 6.373 1.162 -10.028 1.00 91.31 191 GLY A O 1
ATOM 1335 N N . ASN A 1 192 ? 6.693 3.380 -10.123 1.00 92.00 192 ASN A N 1
ATOM 1336 C CA . ASN A 1 192 ? 6.894 3.446 -11.555 1.00 92.00 192 ASN A CA 1
ATOM 1337 C C . ASN A 1 192 ? 8.392 3.499 -11.885 1.00 92.00 192 ASN A C 1
ATOM 1339 O O . ASN A 1 192 ? 9.074 4.500 -11.728 1.00 92.00 192 ASN A O 1
ATOM 1343 N N . VAL A 1 193 ? 8.909 2.410 -12.452 1.00 92.44 193 VAL A N 1
ATOM 1344 C CA . VAL A 1 193 ? 10.309 2.323 -12.915 1.00 92.44 193 VAL A CA 1
ATOM 1345 C C . VAL A 1 193 ? 10.671 3.317 -14.030 1.00 92.44 193 VAL A C 1
ATOM 1347 O O . VAL A 1 193 ? 11.845 3.461 -14.362 1.00 92.44 193 VAL A O 1
ATOM 1350 N N . CYS A 1 194 ? 9.676 3.968 -14.639 1.00 94.19 194 CYS A N 1
ATOM 1351 C CA . CYS A 1 194 ? 9.850 4.985 -15.676 1.00 94.19 194 CYS A CA 1
ATOM 1352 C C . CYS A 1 194 ? 9.920 6.413 -15.150 1.00 94.19 194 CYS A C 1
ATOM 1354 O O . CYS A 1 194 ? 9.974 7.356 -15.942 1.00 94.19 194 CYS A O 1
ATOM 1356 N N . THR A 1 195 ? 9.922 6.575 -13.836 1.00 93.94 195 THR A N 1
ATOM 1357 C CA . THR A 1 195 ? 10.154 7.837 -13.154 1.00 93.94 195 THR A CA 1
ATOM 1358 C C . THR A 1 195 ? 11.397 7.718 -12.275 1.00 93.94 195 THR A C 1
ATOM 1360 O O . THR A 1 195 ? 11.757 6.645 -11.793 1.00 93.94 195 THR A O 1
ATOM 1363 N N . VAL A 1 196 ? 12.143 8.816 -12.165 1.00 93.69 196 VAL A N 1
ATOM 1364 C CA . VAL A 1 196 ? 13.327 8.926 -11.311 1.00 93.69 196 VAL A CA 1
ATOM 1365 C C . VAL A 1 196 ? 13.228 10.169 -10.441 1.00 93.69 196 VAL A C 1
ATOM 1367 O O . VAL A 1 196 ? 12.680 11.201 -10.849 1.00 93.69 196 VAL A O 1
ATOM 1370 N N . GLY A 1 197 ? 13.825 10.083 -9.251 1.00 93.94 197 GLY A N 1
ATOM 1371 C CA . GLY A 1 197 ? 13.847 11.188 -8.298 1.00 93.94 197 GLY A CA 1
ATOM 1372 C C . GLY A 1 197 ? 12.467 11.497 -7.723 1.00 93.94 197 GLY A C 1
ATOM 1373 O O . GLY A 1 197 ? 12.126 12.672 -7.597 1.00 93.94 197 GLY A O 1
ATOM 1374 N N . ASP A 1 198 ? 11.673 10.465 -7.417 1.00 96.31 198 ASP A N 1
ATOM 1375 C CA . ASP A 1 198 ? 10.300 10.653 -6.959 1.00 96.31 198 ASP A CA 1
ATOM 1376 C C . ASP A 1 198 ? 10.255 11.449 -5.655 1.00 96.31 198 ASP A C 1
ATOM 1378 O O . ASP A 1 198 ? 10.928 11.151 -4.659 1.00 96.31 198 ASP A O 1
ATOM 1382 N N . THR A 1 199 ? 9.435 12.491 -5.672 1.00 95.62 199 THR A N 1
ATOM 1383 C CA . THR A 1 199 ? 9.230 13.379 -4.535 1.00 95.62 199 THR A CA 1
ATOM 1384 C C . THR A 1 199 ? 7.755 13.658 -4.355 1.00 95.62 199 THR A C 1
ATOM 1386 O O . THR A 1 199 ? 6.959 13.690 -5.298 1.00 95.62 199 THR A O 1
ATOM 1389 N N . CYS A 1 200 ? 7.379 13.858 -3.102 1.00 94.88 200 CYS A N 1
ATOM 1390 C CA . CYS A 1 200 ? 6.014 14.198 -2.773 1.00 94.88 200 CYS A CA 1
ATOM 1391 C C . CYS A 1 200 ? 5.653 15.583 -3.319 1.00 94.88 200 CYS A C 1
ATOM 1393 O O . CYS A 1 200 ? 6.293 16.587 -3.014 1.00 94.88 200 CYS A O 1
ATOM 1395 N N . THR A 1 201 ? 4.601 15.633 -4.132 1.00 94.00 201 THR A N 1
ATOM 1396 C CA . THR A 1 201 ? 4.059 16.857 -4.721 1.00 94.00 201 THR A CA 1
ATOM 1397 C C . THR A 1 201 ? 2.546 16.846 -4.548 1.00 94.00 201 THR A C 1
ATOM 1399 O O . THR A 1 201 ? 1.856 15.995 -5.103 1.00 94.00 201 THR A O 1
ATOM 1402 N N . LEU A 1 202 ? 2.018 17.785 -3.754 1.00 90.25 202 LEU A N 1
ATOM 1403 C CA . LEU A 1 202 ? 0.577 17.912 -3.468 1.00 90.25 202 LEU A CA 1
ATOM 1404 C C . LEU A 1 202 ? -0.087 16.597 -3.003 1.00 90.25 202 LEU A C 1
ATOM 1406 O O . LEU A 1 202 ? -1.232 16.311 -3.345 1.00 90.25 202 LEU A O 1
ATOM 1410 N N . GLY A 1 203 ? 0.639 15.787 -2.226 1.00 89.94 203 GLY A N 1
ATOM 1411 C CA . GLY A 1 203 ? 0.135 14.529 -1.667 1.00 89.94 203 GLY A CA 1
ATOM 1412 C C . GLY A 1 203 ? 0.278 13.307 -2.578 1.00 89.94 203 GLY A C 1
ATOM 1413 O O . GLY A 1 203 ? 0.000 12.200 -2.122 1.00 89.94 203 GLY A O 1
ATOM 1414 N N . ALA A 1 204 ? 0.745 13.477 -3.817 1.00 92.31 204 ALA A N 1
ATOM 1415 C CA . ALA A 1 204 ? 1.104 12.383 -4.714 1.00 92.31 204 ALA A CA 1
ATOM 1416 C C . ALA A 1 204 ? 2.622 12.180 -4.734 1.00 92.31 204 ALA A C 1
ATOM 1418 O O . ALA A 1 204 ? 3.379 13.151 -4.717 1.00 92.31 204 ALA A O 1
ATOM 1419 N N . CYS A 1 205 ? 3.062 10.926 -4.797 1.00 94.56 205 CYS A N 1
ATOM 1420 C CA . CYS A 1 205 ? 4.450 10.627 -5.115 1.00 94.56 205 CYS A CA 1
ATOM 1421 C C . CYS A 1 205 ? 4.619 10.695 -6.633 1.00 94.56 205 CYS A C 1
ATOM 1423 O O . CYS A 1 205 ? 3.923 9.970 -7.338 1.00 94.56 205 CYS A O 1
ATOM 1425 N N . LEU A 1 206 ? 5.465 11.603 -7.122 1.00 93.81 206 LEU A N 1
ATOM 1426 C CA . LEU A 1 206 ? 5.688 11.821 -8.552 1.00 93.81 206 LEU A CA 1
ATOM 1427 C C . LEU A 1 206 ? 7.187 11.952 -8.818 1.00 93.81 206 LEU A C 1
ATOM 1429 O O . LEU A 1 206 ? 7.871 12.699 -8.115 1.00 93.81 206 LEU A O 1
ATOM 1433 N N . GLY A 1 207 ? 7.687 11.283 -9.853 1.00 93.50 207 GLY A N 1
ATOM 1434 C CA . GLY A 1 207 ? 9.047 11.488 -10.353 1.00 93.50 207 GLY A CA 1
ATOM 1435 C C . GLY A 1 207 ? 9.123 12.169 -11.713 1.00 93.50 207 GLY A C 1
ATOM 1436 O O . GLY A 1 207 ? 8.125 12.499 -12.357 1.00 93.50 207 GLY A O 1
ATOM 1437 N N . THR A 1 208 ? 10.356 12.391 -12.156 1.00 93.56 208 THR A N 1
ATOM 1438 C CA . THR A 1 208 ? 10.660 12.909 -13.498 1.00 93.56 208 THR A CA 1
ATOM 1439 C C . THR A 1 208 ? 10.809 11.753 -14.487 1.00 93.56 208 THR A C 1
ATOM 1441 O O . THR A 1 208 ? 11.305 10.705 -14.078 1.00 93.56 208 THR A O 1
ATOM 1444 N N . PRO A 1 209 ? 10.404 11.888 -15.766 1.00 93.75 209 PRO A N 1
ATOM 1445 C CA . PRO A 1 209 ? 10.555 10.809 -16.741 1.00 93.75 209 PRO A CA 1
ATOM 1446 C C . PRO A 1 209 ? 11.999 10.300 -16.821 1.00 93.75 209 PRO A C 1
ATOM 1448 O O . PRO A 1 209 ? 12.931 11.089 -16.993 1.00 93.75 209 PRO A O 1
ATOM 1451 N N . ALA A 1 210 ? 12.178 8.985 -16.711 1.00 92.69 210 ALA A N 1
ATOM 1452 C CA . ALA A 1 210 ? 13.470 8.342 -16.898 1.00 92.69 210 ALA A CA 1
ATOM 1453 C C . ALA A 1 210 ? 13.967 8.570 -18.333 1.00 92.69 210 ALA A C 1
ATOM 1455 O O . ALA A 1 210 ? 13.209 8.432 -19.296 1.00 92.69 210 ALA A O 1
ATOM 1456 N N . ASN A 1 211 ? 15.252 8.900 -18.479 1.00 93.62 211 ASN A N 1
ATOM 1457 C CA . ASN A 1 211 ? 15.880 8.934 -19.791 1.00 93.62 211 ASN A CA 1
ATOM 1458 C C . ASN A 1 211 ? 16.251 7.505 -20.210 1.00 93.62 211 ASN A C 1
ATOM 1460 O O . ASN A 1 211 ? 17.128 6.901 -19.593 1.00 93.62 211 ASN A O 1
ATOM 1464 N N . CYS A 1 212 ? 15.582 6.988 -21.240 1.00 94.19 212 CYS A N 1
ATOM 1465 C CA . CYS A 1 212 ? 15.845 5.664 -21.803 1.00 94.19 212 CYS A CA 1
ATOM 1466 C C . CYS A 1 212 ? 16.708 5.692 -23.069 1.00 94.19 212 CYS A C 1
ATOM 1468 O O . CYS A 1 212 ? 16.873 4.647 -23.678 1.00 94.19 212 CYS A O 1
ATOM 1470 N N . ASP A 1 213 ? 17.230 6.847 -23.478 1.00 94.12 213 ASP A N 1
ATOM 1471 C CA . ASP A 1 213 ? 18.079 6.965 -24.666 1.00 94.12 213 ASP A CA 1
ATOM 1472 C C . ASP A 1 213 ? 19.380 6.156 -24.494 1.00 94.12 213 ASP A C 1
ATOM 1474 O O . ASP A 1 213 ? 20.188 6.445 -23.604 1.00 94.12 213 ASP A O 1
ATOM 1478 N N . ASP A 1 214 ? 19.577 5.130 -25.328 1.00 94.44 214 ASP A N 1
ATOM 1479 C CA . ASP A 1 214 ? 20.802 4.317 -25.374 1.00 94.44 214 ASP A CA 1
ATOM 1480 C C . ASP A 1 214 ? 21.840 4.846 -26.380 1.00 94.44 214 ASP A C 1
ATOM 1482 O O . ASP A 1 214 ? 22.878 4.214 -26.607 1.00 94.44 214 ASP A O 1
ATOM 1486 N N . ALA A 1 215 ? 21.583 6.024 -26.956 1.00 94.19 215 ALA A N 1
ATOM 1487 C CA . ALA A 1 215 ? 22.360 6.679 -27.999 1.00 94.19 215 ALA A CA 1
ATOM 1488 C C . ALA A 1 215 ? 22.478 5.873 -29.306 1.00 94.19 215 ALA A C 1
ATOM 1490 O O . ALA A 1 215 ? 23.346 6.166 -30.138 1.00 94.19 215 ALA A O 1
ATOM 1491 N N . ASN A 1 216 ? 21.614 4.878 -29.528 1.00 88.88 216 ASN A N 1
ATOM 1492 C CA . ASN A 1 216 ? 21.560 4.123 -30.771 1.00 88.88 216 ASN A CA 1
ATOM 1493 C C . ASN A 1 216 ? 20.390 4.601 -31.647 1.00 88.88 216 ASN A C 1
ATOM 1495 O O . ASN A 1 216 ? 19.224 4.328 -31.403 1.00 88.88 216 ASN A O 1
ATOM 1499 N N . VAL A 1 217 ? 20.705 5.256 -32.768 1.00 92.69 217 VAL A N 1
ATOM 1500 C CA . VAL A 1 217 ? 19.697 5.733 -33.740 1.00 92.69 217 VAL A CA 1
ATOM 1501 C C . VAL A 1 217 ? 18.797 4.616 -34.299 1.00 92.69 217 VAL A C 1
ATOM 1503 O O . VAL A 1 217 ? 17.687 4.875 -34.769 1.00 92.69 217 VAL A O 1
ATOM 1506 N N . CYS A 1 218 ? 19.261 3.363 -34.247 1.00 90.62 218 CYS A N 1
ATOM 1507 C CA . CYS A 1 218 ? 18.538 2.195 -34.744 1.00 90.62 218 CYS A CA 1
ATOM 1508 C C . CYS A 1 218 ? 17.627 1.521 -33.722 1.00 90.62 218 CYS A C 1
ATOM 1510 O O . CYS A 1 218 ? 17.031 0.478 -34.025 1.00 90.62 218 CYS A O 1
ATOM 1512 N N . THR A 1 219 ? 17.474 2.121 -32.549 1.00 94.19 219 THR A N 1
ATOM 1513 C CA . THR A 1 219 ? 16.479 1.762 -31.545 1.00 94.19 219 THR A CA 1
ATOM 1514 C C . THR A 1 219 ? 15.501 2.914 -31.343 1.00 94.19 219 THR A C 1
ATOM 1516 O O . THR A 1 219 ? 15.766 4.079 -31.621 1.00 94.19 219 THR A O 1
ATOM 1519 N N . THR A 1 220 ? 14.273 2.567 -30.984 1.00 93.94 220 THR A N 1
ATOM 1520 C CA . THR A 1 220 ? 13.288 3.505 -30.458 1.00 93.94 220 THR A CA 1
ATOM 1521 C C . THR A 1 220 ? 13.172 3.227 -28.974 1.00 93.94 220 THR A C 1
ATOM 1523 O O . THR A 1 220 ? 12.712 2.151 -28.578 1.00 93.94 220 THR A O 1
ATOM 1526 N N . ASP A 1 221 ? 13.605 4.198 -28.182 1.00 94.25 221 ASP A N 1
ATOM 1527 C CA . ASP A 1 221 ? 13.640 4.101 -26.731 1.00 94.25 221 ASP A CA 1
ATOM 1528 C C . ASP A 1 221 ? 12.282 4.448 -26.148 1.00 94.25 221 ASP A C 1
ATOM 1530 O O . ASP A 1 221 ? 11.726 5.528 -26.361 1.00 94.25 221 ASP A O 1
ATOM 1534 N N . ILE A 1 222 ? 11.717 3.498 -25.418 1.00 92.00 222 ILE A N 1
ATOM 1535 C CA . ILE A 1 222 ? 10.414 3.639 -24.786 1.00 92.00 222 ILE A CA 1
ATOM 1536 C C . ILE A 1 222 ? 10.581 3.221 -23.340 1.00 92.00 222 ILE A C 1
ATOM 1538 O O . ILE A 1 222 ? 11.204 2.204 -23.045 1.00 92.00 222 ILE A O 1
ATOM 1542 N N . CYS A 1 223 ? 9.978 3.969 -22.424 1.00 94.12 223 CYS A N 1
ATOM 1543 C CA . CYS A 1 223 ? 9.823 3.475 -21.071 1.00 94.12 223 CYS A CA 1
ATOM 1544 C C . CYS A 1 223 ? 8.455 2.817 -20.902 1.00 94.12 223 CYS A C 1
ATOM 1546 O O . CYS A 1 223 ? 7.424 3.444 -21.151 1.00 94.12 223 CYS A O 1
ATOM 1548 N N . THR A 1 224 ? 8.448 1.547 -20.495 1.00 91.25 224 THR A N 1
ATOM 1549 C CA . THR A 1 224 ? 7.228 0.753 -20.316 1.00 91.25 224 THR A CA 1
ATOM 1550 C C . THR A 1 224 ? 6.927 0.564 -18.819 1.00 91.25 224 THR A C 1
ATOM 1552 O O . THR A 1 224 ? 7.532 -0.295 -18.165 1.00 91.25 224 THR A O 1
ATOM 1555 N N . PRO A 1 225 ? 5.998 1.350 -18.240 1.00 86.19 225 PRO A N 1
ATOM 1556 C CA . PRO A 1 225 ? 5.583 1.193 -16.848 1.00 86.19 225 PRO A CA 1
ATOM 1557 C C . PRO A 1 225 ? 4.698 -0.056 -16.654 1.00 86.19 225 PRO A C 1
ATOM 1559 O O . PRO A 1 225 ? 4.115 -0.550 -17.622 1.00 86.19 225 PRO A O 1
ATOM 1562 N N . PRO A 1 226 ? 4.525 -0.569 -15.419 1.00 69.00 226 PRO A N 1
ATOM 1563 C CA . PRO A 1 226 ? 5.175 -0.159 -14.172 1.00 69.00 226 PRO A CA 1
ATOM 1564 C C . PRO A 1 226 ? 6.321 -1.087 -13.724 1.00 69.00 226 PRO A C 1
ATOM 1566 O O . PRO A 1 226 ? 6.935 -0.815 -12.702 1.00 69.00 226 PRO A O 1
ATOM 1569 N N . ALA A 1 227 ? 6.658 -2.151 -14.466 1.00 79.31 227 ALA A N 1
ATOM 1570 C CA . ALA A 1 227 ? 7.780 -3.024 -14.079 1.00 79.31 227 ALA A CA 1
ATOM 1571 C C . ALA A 1 227 ? 8.764 -3.385 -15.202 1.00 79.31 227 ALA A C 1
ATOM 1573 O O . ALA A 1 227 ? 9.758 -4.049 -14.925 1.00 79.31 227 ALA A O 1
ATOM 1574 N N . VAL A 1 228 ? 8.517 -2.986 -16.456 1.00 89.31 228 VAL A N 1
ATOM 1575 C CA . VAL A 1 228 ? 9.402 -3.368 -17.572 1.00 89.31 228 VAL A CA 1
ATOM 1576 C C . VAL A 1 228 ? 10.590 -2.406 -17.685 1.00 89.31 228 VAL A C 1
ATOM 1578 O O . VAL A 1 228 ? 11.710 -2.855 -17.906 1.00 89.31 228 VAL A O 1
ATOM 1581 N N . GLY A 1 229 ? 10.373 -1.105 -17.466 1.00 90.44 229 GLY A N 1
ATOM 1582 C CA . GLY A 1 229 ? 11.437 -0.098 -17.505 1.00 90.44 229 GLY A CA 1
ATOM 1583 C C . GLY A 1 229 ? 11.802 0.305 -18.929 1.00 90.44 229 GLY A C 1
ATOM 1584 O O . GLY A 1 229 ? 10.952 0.275 -19.825 1.00 90.44 229 GLY A O 1
ATOM 1585 N N . CYS A 1 230 ? 13.050 0.722 -19.131 1.00 94.06 230 CYS A N 1
ATOM 1586 C CA . CYS A 1 230 ? 13.543 1.113 -20.446 1.00 94.06 230 CYS A CA 1
ATOM 1587 C C . CYS A 1 230 ? 13.611 -0.089 -21.392 1.00 94.06 230 CYS A C 1
ATOM 1589 O O . CYS A 1 230 ? 14.202 -1.122 -21.073 1.00 94.06 230 CYS A O 1
ATOM 1591 N N . VAL A 1 231 ? 13.004 0.066 -22.566 1.00 94.12 231 VAL A N 1
ATOM 1592 C CA . VAL A 1 231 ? 13.058 -0.890 -23.669 1.00 94.12 231 VAL A CA 1
ATOM 1593 C C . VAL A 1 231 ? 13.537 -0.185 -24.934 1.00 94.12 231 VAL A C 1
ATOM 1595 O O . VAL A 1 231 ? 13.118 0.932 -25.227 1.00 94.12 231 VAL A O 1
ATOM 1598 N N . HIS A 1 232 ? 14.386 -0.871 -25.698 1.00 93.75 232 HIS A N 1
ATOM 1599 C CA . HIS A 1 232 ? 15.014 -0.347 -26.912 1.00 93.75 232 HIS A CA 1
ATOM 1600 C C . HIS A 1 232 ? 14.573 -1.212 -28.096 1.00 93.75 232 HIS A C 1
ATOM 1602 O O . HIS A 1 232 ? 15.083 -2.318 -28.304 1.00 93.75 232 HIS A O 1
ATOM 1608 N N . LEU A 1 233 ? 13.553 -0.769 -28.837 1.00 91.31 233 LEU A N 1
ATOM 1609 C CA . LEU A 1 233 ? 12.979 -1.563 -29.927 1.00 91.31 233 LEU A CA 1
ATOM 1610 C C . LEU A 1 233 ? 13.652 -1.222 -31.255 1.00 91.31 233 LEU A C 1
ATOM 1612 O O . LEU A 1 233 ? 13.685 -0.060 -31.644 1.00 91.31 233 LEU A O 1
ATOM 1616 N N . ALA A 1 234 ? 14.150 -2.229 -31.974 1.00 90.25 234 ALA A N 1
ATOM 1617 C CA . ALA A 1 234 ? 14.769 -2.024 -33.282 1.00 90.25 234 ALA A CA 1
ATOM 1618 C C . ALA A 1 234 ? 13.814 -1.310 -34.255 1.00 90.25 234 ALA A C 1
ATOM 1620 O O . ALA A 1 234 ? 12.673 -1.742 -34.442 1.00 90.25 234 ALA A O 1
ATOM 1621 N N . ASN A 1 235 ? 14.301 -0.251 -34.898 1.00 85.88 235 ASN A N 1
ATOM 1622 C CA . ASN A 1 235 ? 13.552 0.524 -35.883 1.00 85.88 235 ASN A CA 1
ATOM 1623 C C . ASN A 1 235 ? 14.144 0.361 -37.299 1.00 85.88 235 ASN A C 1
ATOM 1625 O O . ASN A 1 235 ? 15.116 -0.369 -37.501 1.00 85.88 235 ASN A O 1
ATOM 1629 N N . ALA A 1 236 ? 13.517 1.017 -38.279 1.00 87.00 236 ALA A N 1
ATOM 1630 C CA . ALA A 1 236 ? 13.931 1.021 -39.684 1.00 87.00 236 ALA A CA 1
ATOM 1631 C C . ALA A 1 236 ? 14.222 2.442 -40.205 1.00 87.00 236 ALA A C 1
ATOM 1633 O O . ALA A 1 236 ? 14.005 2.737 -41.381 1.00 87.00 236 ALA A O 1
ATOM 1634 N N . LEU A 1 237 ? 14.639 3.351 -39.315 1.00 87.25 237 LEU A N 1
ATOM 1635 C CA . LEU A 1 237 ? 14.986 4.721 -39.687 1.00 87.25 237 LEU A CA 1
ATOM 1636 C C . LEU A 1 237 ? 16.245 4.757 -40.562 1.00 87.25 237 LEU A C 1
ATOM 1638 O O . LEU A 1 237 ? 17.027 3.805 -40.611 1.00 87.25 237 LEU A O 1
ATOM 1642 N N . ALA A 1 238 ? 16.430 5.875 -41.263 1.00 87.56 238 ALA A N 1
ATOM 1643 C CA . ALA A 1 238 ? 17.687 6.157 -41.939 1.00 87.56 238 ALA A CA 1
ATOM 1644 C C . ALA A 1 238 ? 18.799 6.363 -40.902 1.00 87.56 238 ALA A C 1
ATOM 1646 O O . ALA A 1 238 ? 18.580 6.966 -39.849 1.00 87.56 238 ALA A O 1
ATOM 1647 N N . CYS A 1 239 ? 19.988 5.882 -41.224 1.00 88.62 239 CYS A N 1
ATOM 1648 C CA . CYS A 1 239 ? 21.185 6.017 -40.406 1.00 88.62 239 CYS A CA 1
ATOM 1649 C C . CYS A 1 239 ? 22.406 6.120 -41.331 1.00 88.62 239 CYS A C 1
ATOM 1651 O O . CYS A 1 239 ? 22.243 6.095 -42.546 1.00 88.62 239 CYS A O 1
ATOM 1653 N N . ASP A 1 240 ? 23.602 6.274 -40.770 1.00 86.38 240 ASP A N 1
ATOM 1654 C CA . ASP A 1 240 ? 24.872 6.212 -41.503 1.00 86.38 240 ASP A CA 1
ATOM 1655 C C . ASP A 1 240 ? 25.770 5.220 -40.757 1.00 86.38 240 ASP A C 1
ATOM 1657 O O . ASP A 1 240 ? 26.011 5.385 -39.555 1.00 86.38 240 ASP A O 1
ATOM 1661 N N . ASP A 1 241 ? 26.201 4.149 -41.424 1.00 79.81 241 ASP A N 1
ATOM 1662 C CA . ASP A 1 241 ? 27.076 3.140 -40.818 1.00 79.81 241 ASP A CA 1
ATOM 1663 C C . ASP A 1 241 ? 28.559 3.564 -40.824 1.00 79.81 241 ASP A C 1
ATOM 1665 O O . ASP A 1 241 ? 29.432 2.832 -40.339 1.00 79.81 241 ASP A O 1
ATOM 1669 N N . GLY A 1 242 ? 28.842 4.769 -41.331 1.00 81.38 242 GLY A N 1
ATOM 1670 C CA . GLY A 1 242 ? 30.155 5.392 -41.432 1.00 81.38 242 GLY A CA 1
ATOM 1671 C C . GLY A 1 242 ? 31.026 4.791 -42.530 1.00 81.38 242 GLY A C 1
ATOM 1672 O O . GLY A 1 242 ? 32.214 5.127 -42.620 1.00 81.38 242 GLY A O 1
ATOM 1673 N N . LYS A 1 243 ? 30.494 3.879 -43.355 1.00 72.88 243 LYS A N 1
ATOM 1674 C CA . LYS A 1 243 ? 31.267 3.173 -44.376 1.00 72.88 243 LYS A CA 1
ATOM 1675 C C . LYS A 1 243 ? 30.951 3.727 -45.756 1.00 72.88 243 LYS A C 1
ATOM 1677 O O . LYS A 1 243 ? 29.916 3.483 -46.350 1.00 72.88 243 LYS A O 1
ATOM 1682 N N . ALA A 1 244 ? 31.954 4.344 -46.371 1.00 71.00 244 ALA A N 1
ATOM 1683 C CA . ALA A 1 244 ? 31.848 4.873 -47.734 1.00 71.00 244 ALA A CA 1
ATOM 1684 C C . ALA A 1 244 ? 31.578 3.816 -48.838 1.00 71.00 244 ALA A C 1
ATOM 1686 O O . ALA A 1 244 ? 31.419 4.181 -50.001 1.00 71.00 244 ALA A O 1
ATOM 1687 N N . ALA A 1 245 ? 31.609 2.520 -48.511 1.00 66.06 245 ALA A N 1
ATOM 1688 C CA . ALA A 1 245 ? 31.427 1.413 -49.455 1.00 66.06 245 ALA A CA 1
ATOM 1689 C C . ALA A 1 245 ? 29.977 0.903 -49.538 1.00 66.06 245 ALA A C 1
ATOM 1691 O O . ALA A 1 245 ? 29.659 0.095 -50.415 1.00 66.06 245 ALA A O 1
ATOM 1692 N N . THR A 1 246 ? 29.118 1.361 -48.633 1.00 68.31 246 THR A N 1
ATOM 1693 C CA . THR A 1 246 ? 27.688 1.067 -48.575 1.00 68.31 246 THR A CA 1
ATOM 1694 C C . THR A 1 246 ? 26.895 2.297 -49.010 1.00 68.31 246 THR A C 1
ATOM 1696 O O . THR A 1 246 ? 27.355 3.434 -48.918 1.00 68.31 246 THR A O 1
ATOM 1699 N N . THR A 1 247 ? 25.722 2.071 -49.602 1.00 74.12 247 THR A N 1
ATOM 1700 C CA . THR A 1 247 ? 24.781 3.147 -49.943 1.00 74.12 247 THR A CA 1
ATOM 1701 C C . THR A 1 247 ? 23.378 2.776 -49.478 1.00 74.12 247 THR A C 1
ATOM 1703 O O . THR A 1 247 ? 23.036 1.592 -49.421 1.00 74.12 247 THR A O 1
ATOM 1706 N N . GLY A 1 248 ? 22.550 3.782 -49.178 1.00 78.19 248 GLY A N 1
ATOM 1707 C CA . GLY A 1 248 ? 21.162 3.567 -48.753 1.00 78.19 248 GLY A CA 1
ATOM 1708 C C . GLY A 1 248 ? 21.034 2.986 -47.343 1.00 78.19 248 GLY A C 1
ATOM 1709 O O . GLY A 1 248 ? 20.218 2.093 -47.124 1.00 78.19 248 GLY A O 1
ATOM 1710 N N . ASP A 1 249 ? 21.858 3.472 -46.419 1.00 82.19 249 ASP A N 1
ATOM 1711 C CA . ASP A 1 249 ? 21.945 2.999 -45.042 1.00 82.19 249 ASP A CA 1
ATOM 1712 C C . ASP A 1 249 ? 20.613 3.131 -44.293 1.00 82.19 249 ASP A C 1
ATOM 1714 O O . ASP A 1 249 ? 19.946 4.172 -44.287 1.00 82.19 249 ASP A O 1
ATOM 1718 N N . SER A 1 250 ? 20.210 2.034 -43.659 1.00 85.88 250 SER A N 1
ATOM 1719 C CA . SER A 1 250 ? 18.982 1.957 -42.878 1.00 85.88 250 SER A CA 1
ATOM 1720 C C . SER A 1 250 ? 19.138 1.002 -41.705 1.00 85.88 250 SER A C 1
ATOM 1722 O O . SER A 1 250 ? 19.947 0.069 -41.709 1.00 85.88 250 SER A O 1
ATOM 1724 N N . CYS A 1 251 ? 18.357 1.253 -40.667 1.00 84.44 251 CYS A N 1
ATOM 1725 C CA . CYS A 1 251 ? 18.368 0.432 -39.478 1.00 84.44 251 CYS A CA 1
ATOM 1726 C C . CYS A 1 251 ? 17.730 -0.936 -39.745 1.00 84.44 251 CYS A C 1
ATOM 1728 O O . CYS A 1 251 ? 16.651 -1.057 -40.327 1.00 84.44 251 CYS A O 1
ATOM 1730 N N . SER A 1 252 ? 18.411 -1.991 -39.306 1.00 84.31 252 SER A N 1
ATOM 1731 C CA . SER A 1 252 ? 17.928 -3.365 -39.385 1.00 84.31 252 SER A CA 1
ATOM 1732 C C . SER A 1 252 ? 18.448 -4.168 -38.198 1.00 84.31 252 SER A C 1
ATOM 1734 O O . SER A 1 252 ? 19.650 -4.218 -37.937 1.00 84.31 252 SER A O 1
ATOM 1736 N N . GLY A 1 253 ? 17.536 -4.774 -37.432 1.00 78.88 253 GLY A N 1
ATOM 1737 C CA . GLY A 1 253 ? 17.900 -5.567 -36.253 1.00 78.88 253 GLY A CA 1
ATOM 1738 C C . GLY A 1 253 ? 18.676 -4.781 -35.184 1.00 78.88 253 GLY A C 1
ATOM 1739 O O . GLY A 1 253 ? 19.540 -5.354 -34.525 1.00 78.88 253 GLY A O 1
ATOM 1740 N N . GLY A 1 254 ? 18.407 -3.477 -35.043 1.00 84.44 254 GLY A N 1
ATOM 1741 C CA . GLY A 1 254 ? 19.068 -2.599 -34.067 1.00 84.44 254 GLY A CA 1
ATOM 1742 C C . GLY A 1 254 ? 20.467 -2.127 -34.477 1.00 84.44 254 GLY A C 1
ATOM 1743 O O . GLY A 1 254 ? 21.188 -1.579 -33.646 1.00 84.44 254 GLY A O 1
ATOM 1744 N N . LYS A 1 255 ? 20.869 -2.342 -35.736 1.00 85.75 255 LYS A N 1
ATOM 1745 C CA . LYS A 1 255 ? 22.156 -1.905 -36.294 1.00 85.75 255 LYS A CA 1
ATOM 1746 C C . LYS A 1 255 ? 21.947 -1.112 -37.575 1.00 85.75 255 LYS A C 1
ATOM 1748 O O . LYS A 1 255 ? 21.024 -1.405 -38.330 1.00 85.75 255 LYS A O 1
ATOM 1753 N N . CYS A 1 256 ? 22.839 -0.165 -37.840 1.00 83.00 256 CYS A N 1
ATOM 1754 C CA . CYS A 1 256 ? 22.868 0.522 -39.122 1.00 83.00 256 CYS A CA 1
ATOM 1755 C C . CYS A 1 256 ? 23.544 -0.357 -40.183 1.00 83.00 256 CYS A C 1
ATOM 1757 O O . CYS A 1 256 ? 24.636 -0.874 -39.934 1.00 83.00 256 CYS A O 1
ATOM 1759 N N . MET A 1 257 ? 22.886 -0.571 -41.326 1.00 77.31 257 MET A N 1
ATOM 1760 C CA . MET A 1 257 ? 23.411 -1.380 -42.432 1.00 77.31 257 MET A CA 1
ATOM 1761 C C . MET A 1 257 ? 23.063 -0.748 -43.787 1.00 77.31 257 MET A C 1
ATOM 1763 O O . MET A 1 257 ? 21.926 -0.316 -43.981 1.00 77.31 257 MET A O 1
ATOM 1767 N N . GLY A 1 258 ? 23.992 -0.771 -44.747 1.00 71.56 258 GLY A N 1
ATOM 1768 C CA . GLY A 1 258 ? 23.728 -0.365 -46.134 1.00 71.56 258 GLY A CA 1
ATOM 1769 C C . GLY A 1 258 ? 23.891 -1.475 -47.178 1.00 71.56 258 GLY A C 1
ATOM 1770 O O . GLY A 1 258 ? 24.312 -2.598 -46.882 1.00 71.56 258 GLY A O 1
ATOM 1771 N N . PHE A 1 259 ? 23.543 -1.161 -48.429 1.00 63.38 259 PHE A N 1
ATOM 1772 C CA . PHE A 1 259 ? 23.648 -2.078 -49.569 1.00 63.38 259 PHE A CA 1
ATOM 1773 C C . PHE A 1 259 ? 25.032 -1.987 -50.235 1.00 63.38 259 PHE A C 1
ATOM 1775 O O . PHE A 1 259 ? 25.564 -0.896 -50.443 1.00 63.38 259 PHE A O 1
ATOM 1782 N N . THR A 1 260 ? 25.598 -3.144 -50.596 1.00 61.50 260 THR A N 1
ATOM 1783 C CA . THR A 1 260 ? 26.854 -3.301 -51.353 1.00 61.50 260 THR A CA 1
ATOM 1784 C C . THR A 1 260 ? 26.789 -2.566 -52.698 1.00 61.50 260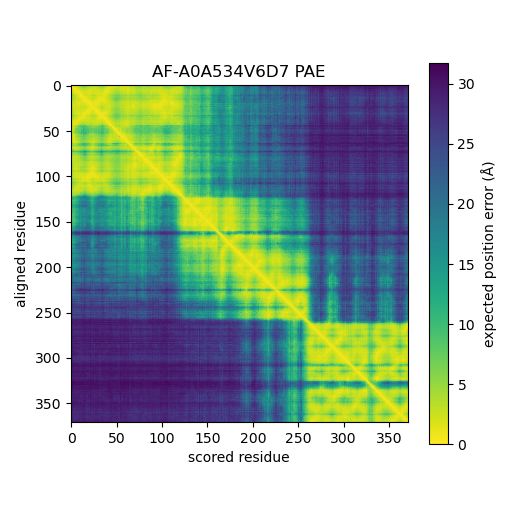 THR A C 1
ATOM 1786 O O . THR A 1 260 ? 25.852 -2.772 -53.468 1.00 61.50 260 THR A O 1
ATOM 1789 N N . ALA A 1 261 ? 27.796 -1.747 -53.018 1.00 61.28 261 ALA A N 1
ATOM 1790 C CA . ALA A 1 261 ? 27.913 -1.119 -54.334 1.00 61.28 261 ALA A CA 1
ATOM 1791 C C . ALA A 1 261 ? 28.349 -2.148 -55.403 1.00 61.28 261 ALA A C 1
ATOM 1793 O O . ALA A 1 261 ? 29.475 -2.651 -55.370 1.00 61.28 261 ALA A O 1
ATOM 1794 N N . ASP A 1 262 ? 27.460 -2.458 -56.353 1.00 70.56 262 ASP A N 1
ATOM 1795 C CA . ASP A 1 262 ? 27.731 -3.349 -57.490 1.00 70.56 262 ASP A CA 1
ATOM 1796 C C . ASP A 1 262 ? 28.321 -2.568 -58.683 1.00 70.56 262 ASP A C 1
ATOM 1798 O O . ASP A 1 262 ? 27.714 -1.616 -59.179 1.00 70.56 262 ASP A O 1
ATOM 1802 N N . ALA A 1 263 ? 29.471 -3.005 -59.208 1.00 72.00 263 ALA A N 1
ATOM 1803 C CA . ALA A 1 263 ? 30.070 -2.485 -60.440 1.00 72.00 263 ALA A CA 1
ATOM 1804 C C . ALA A 1 263 ? 30.073 -3.561 -61.537 1.00 72.00 263 ALA A C 1
ATOM 1806 O O . ALA A 1 263 ? 30.788 -4.562 -61.454 1.00 72.00 263 ALA A O 1
ATOM 1807 N N . LYS A 1 264 ? 29.275 -3.360 -62.593 1.00 83.62 264 LYS A N 1
ATOM 1808 C CA . LYS A 1 264 ? 29.277 -4.237 -63.773 1.00 83.62 264 LYS A CA 1
ATOM 1809 C C . LYS A 1 264 ? 30.560 -4.018 -64.577 1.00 83.62 264 LYS A C 1
ATOM 1811 O O . LYS A 1 264 ? 30.817 -2.901 -65.015 1.00 83.62 264 LYS A O 1
ATOM 1816 N N . LEU A 1 265 ? 31.311 -5.088 -64.821 1.00 86.62 265 LEU A N 1
ATOM 1817 C CA . LEU A 1 265 ? 32.528 -5.041 -65.627 1.00 86.62 265 LEU A CA 1
ATOM 1818 C C . LEU A 1 265 ? 32.203 -5.124 -67.117 1.00 86.62 265 LEU A C 1
ATOM 1820 O O . LEU A 1 265 ? 31.245 -5.776 -67.546 1.00 86.62 265 LEU A O 1
ATOM 1824 N N . THR A 1 266 ? 33.060 -4.507 -67.918 1.00 90.19 266 THR A N 1
ATOM 1825 C CA . THR A 1 266 ? 32.975 -4.474 -69.377 1.00 90.19 266 THR A CA 1
ATOM 1826 C C . THR A 1 266 ? 34.240 -5.038 -70.012 1.00 90.19 266 THR A C 1
ATOM 1828 O O . THR A 1 266 ? 35.341 -4.877 -69.488 1.00 90.19 266 THR A O 1
ATOM 1831 N N . LEU A 1 267 ? 34.096 -5.726 -71.148 1.00 92.44 267 LEU A N 1
ATOM 1832 C CA . LEU A 1 267 ? 35.235 -6.187 -71.940 1.00 92.44 267 LEU A CA 1
ATOM 1833 C C . LEU A 1 267 ? 35.925 -4.971 -72.566 1.00 92.44 267 LEU A C 1
ATOM 1835 O O . LEU A 1 267 ? 35.313 -4.263 -73.363 1.00 92.44 267 LEU A O 1
ATOM 1839 N N . ILE A 1 268 ? 37.200 -4.764 -72.246 1.00 92.94 268 ILE A N 1
ATOM 1840 C CA . ILE A 1 268 ? 37.961 -3.597 -72.716 1.00 92.94 268 ILE A CA 1
ATOM 1841 C C . ILE A 1 268 ? 39.049 -3.947 -73.736 1.00 92.94 268 ILE A C 1
ATOM 1843 O O . ILE A 1 268 ? 39.456 -3.082 -74.506 1.00 92.94 268 ILE A O 1
ATOM 1847 N N . ALA A 1 269 ? 39.544 -5.191 -73.755 1.00 91.25 269 ALA A N 1
ATOM 1848 C CA . ALA A 1 269 ? 40.544 -5.648 -74.725 1.00 91.25 269 ALA A CA 1
ATOM 1849 C C . ALA A 1 269 ? 40.663 -7.182 -74.774 1.00 91.25 269 ALA A C 1
ATOM 1851 O O . ALA A 1 269 ? 40.340 -7.876 -73.810 1.00 91.25 269 ALA A O 1
ATOM 1852 N N . GLY A 1 270 ? 41.238 -7.696 -75.865 1.00 90.62 270 GLY A N 1
ATOM 1853 C CA . GLY A 1 270 ? 41.511 -9.123 -76.063 1.00 90.62 270 GLY A CA 1
ATOM 1854 C C . GLY A 1 270 ? 40.351 -9.878 -76.709 1.00 90.62 270 GLY A C 1
ATOM 1855 O O . GLY A 1 270 ? 39.441 -9.286 -77.288 1.00 90.62 270 GLY A O 1
ATOM 1856 N N . GLU A 1 271 ? 40.404 -11.203 -76.638 1.00 91.50 271 GLU A N 1
ATOM 1857 C CA . GLU A 1 271 ? 39.364 -12.067 -77.183 1.00 91.50 271 GLU A CA 1
ATOM 1858 C C . GLU A 1 271 ? 38.074 -11.965 -76.364 1.00 91.50 271 GLU A C 1
ATOM 1860 O O . GLU A 1 271 ? 38.098 -11.860 -75.134 1.00 91.50 271 GLU A O 1
ATOM 1865 N N . ASN A 1 272 ? 36.932 -12.047 -77.053 1.00 91.50 272 ASN A N 1
ATOM 1866 C CA . ASN A 1 272 ? 35.626 -12.139 -76.412 1.00 91.50 272 ASN A CA 1
ATOM 1867 C C . ASN A 1 272 ? 35.484 -13.516 -75.744 1.00 91.50 272 ASN A C 1
ATOM 1869 O O . ASN A 1 272 ? 35.339 -14.498 -76.472 1.00 91.50 272 ASN A O 1
ATOM 1873 N N . PRO A 1 273 ? 35.461 -13.626 -74.405 1.00 90.38 273 PRO A N 1
ATOM 1874 C CA . PRO A 1 273 ? 35.480 -14.918 -73.733 1.00 90.38 273 PRO A CA 1
ATOM 1875 C C . PRO A 1 273 ? 34.127 -15.635 -73.761 1.00 90.38 273 PRO A C 1
ATOM 1877 O O . PRO A 1 273 ? 34.041 -16.755 -73.277 1.00 90.38 273 PRO A O 1
ATOM 1880 N N . SER A 1 274 ? 33.085 -15.015 -74.322 1.00 89.94 274 SER A N 1
ATOM 1881 C CA . SER A 1 274 ? 31.729 -15.564 -74.361 1.00 89.94 274 SER A CA 1
ATOM 1882 C C . SER A 1 274 ? 31.671 -16.904 -75.081 1.00 89.94 274 SER A C 1
ATOM 1884 O O . SER A 1 274 ? 32.203 -17.057 -76.184 1.00 89.94 274 SER A O 1
ATOM 1886 N N . LEU A 1 275 ? 30.951 -17.844 -74.485 1.00 86.62 275 LEU A N 1
ATOM 1887 C CA . LEU A 1 275 ? 30.512 -19.064 -75.145 1.00 86.62 275 LEU A CA 1
ATOM 1888 C C . LEU A 1 275 ? 29.352 -18.745 -76.103 1.00 86.62 275 LEU A C 1
ATOM 1890 O O . LEU A 1 275 ? 28.563 -17.833 -75.857 1.00 86.62 275 LEU A O 1
ATOM 1894 N N . ALA A 1 276 ? 29.236 -19.466 -77.221 1.00 83.50 276 ALA A N 1
ATOM 1895 C CA . ALA A 1 276 ? 28.192 -19.199 -78.212 1.00 83.50 276 ALA A CA 1
ATOM 1896 C C . ALA A 1 276 ? 26.788 -19.251 -77.573 1.00 83.50 276 ALA A C 1
ATOM 1898 O O . ALA A 1 276 ? 26.406 -20.262 -76.990 1.00 83.50 276 ALA A O 1
ATOM 1899 N N . GLY A 1 277 ? 26.032 -18.151 -77.665 1.00 81.00 277 GLY A N 1
ATOM 1900 C CA . GLY A 1 277 ? 24.709 -18.012 -77.040 1.00 81.00 277 GLY A CA 1
ATOM 1901 C C . GLY A 1 277 ? 24.712 -17.646 -75.547 1.00 81.00 277 GLY A C 1
ATOM 1902 O O . GLY A 1 277 ? 23.647 -17.359 -75.010 1.00 81.00 277 GLY A O 1
ATOM 1903 N N . PHE A 1 278 ? 25.878 -17.585 -74.891 1.00 83.19 278 PHE A N 1
ATOM 1904 C CA . PHE A 1 278 ? 26.035 -17.247 -73.470 1.00 83.19 278 PHE A CA 1
ATOM 1905 C C . PHE A 1 278 ? 27.083 -16.139 -73.306 1.00 83.19 278 PHE A C 1
ATOM 1907 O O . PHE A 1 278 ? 28.278 -16.425 -73.186 1.00 83.19 278 PHE A O 1
ATOM 1914 N N . PRO A 1 279 ? 26.658 -14.862 -73.321 1.00 87.06 279 PRO A N 1
ATOM 1915 C CA . PRO A 1 279 ? 27.564 -13.742 -73.122 1.00 87.06 279 PRO A CA 1
ATOM 1916 C C . PRO A 1 279 ? 28.280 -13.846 -71.776 1.00 87.06 279 PRO A C 1
ATOM 1918 O O . PRO A 1 279 ? 27.647 -14.088 -70.743 1.00 87.06 279 PRO A O 1
ATOM 1921 N N . ALA A 1 280 ? 29.592 -13.624 -71.791 1.00 88.06 280 ALA A N 1
ATOM 1922 C CA . ALA A 1 280 ? 30.363 -13.483 -70.570 1.00 88.06 280 ALA A CA 1
ATOM 1923 C C . ALA A 1 280 ? 29.893 -12.251 -69.785 1.00 88.06 280 ALA A C 1
ATOM 1925 O O . ALA A 1 280 ? 29.606 -11.202 -70.369 1.00 88.06 280 ALA A O 1
ATOM 1926 N N . VAL A 1 281 ? 29.813 -12.380 -68.462 1.00 85.94 281 VAL A N 1
ATOM 1927 C CA . VAL A 1 281 ? 29.400 -11.291 -67.566 1.00 85.94 281 VAL A CA 1
ATOM 1928 C C . VAL A 1 281 ? 30.393 -11.198 -66.426 1.00 85.94 281 VAL A C 1
ATOM 1930 O O . VAL A 1 281 ? 30.708 -12.216 -65.804 1.00 85.94 281 VAL A O 1
ATOM 1933 N N . GLY A 1 282 ? 30.869 -9.983 -66.165 1.00 86.25 282 GLY A N 1
ATOM 1934 C CA . GLY A 1 282 ? 31.710 -9.692 -65.018 1.00 86.25 282 GLY A CA 1
ATOM 1935 C C . GLY A 1 282 ? 31.068 -8.692 -64.067 1.00 86.25 282 GLY A C 1
ATOM 1936 O O . GLY A 1 282 ? 30.365 -7.773 -64.497 1.00 86.25 282 GLY A O 1
ATOM 1937 N N . ASP A 1 283 ? 31.326 -8.870 -62.779 1.00 84.25 283 ASP A N 1
ATOM 1938 C CA . ASP A 1 283 ? 30.909 -7.969 -61.712 1.00 84.25 283 ASP A CA 1
ATOM 1939 C C . ASP A 1 283 ? 31.985 -7.858 -60.626 1.00 84.25 283 ASP A C 1
ATOM 1941 O O . ASP A 1 283 ? 32.740 -8.796 -60.365 1.00 84.25 283 ASP A O 1
ATOM 1945 N N . ALA A 1 284 ? 32.062 -6.690 -59.996 1.00 83.81 284 ALA A N 1
ATOM 1946 C CA . ALA A 1 284 ? 32.871 -6.441 -58.813 1.00 83.81 284 ALA A CA 1
ATOM 1947 C C . ALA A 1 284 ? 31.993 -5.846 -57.707 1.00 83.81 284 ALA A C 1
ATOM 1949 O O . ALA A 1 284 ? 31.158 -4.982 -57.968 1.00 83.81 284 ALA A O 1
ATOM 1950 N N . ARG A 1 285 ? 32.177 -6.329 -56.478 1.00 79.50 285 ARG A N 1
ATOM 1951 C CA . ARG A 1 285 ? 31.373 -5.992 -55.298 1.00 79.50 285 ARG A CA 1
ATOM 1952 C C . ARG A 1 285 ? 32.264 -5.785 -54.081 1.00 79.50 285 ARG A C 1
ATOM 1954 O O . ARG A 1 285 ? 33.294 -6.453 -53.952 1.00 79.50 285 ARG A O 1
ATOM 1961 N N . THR A 1 286 ? 31.843 -4.917 -53.167 1.00 69.25 286 THR A N 1
ATOM 1962 C CA . THR A 1 286 ? 32.522 -4.696 -51.883 1.00 69.25 286 THR A CA 1
ATOM 1963 C C . THR A 1 286 ? 31.533 -4.379 -50.764 1.00 69.25 286 THR A C 1
ATOM 1965 O O . THR A 1 286 ? 30.581 -3.633 -50.967 1.00 69.25 286 THR A O 1
ATOM 1968 N N . ASP A 1 287 ? 31.765 -4.941 -49.578 1.00 65.69 287 ASP A N 1
ATOM 1969 C CA . ASP A 1 287 ? 31.049 -4.599 -48.334 1.00 65.69 287 ASP A CA 1
ATOM 1970 C C . ASP A 1 287 ? 31.830 -3.584 -47.469 1.00 65.69 287 ASP A C 1
ATOM 1972 O O . ASP A 1 287 ? 31.516 -3.352 -46.300 1.00 65.69 287 ASP A O 1
ATOM 1976 N N . GLY A 1 288 ? 32.903 -3.019 -48.034 1.00 68.06 288 GLY A N 1
ATOM 1977 C CA . GLY A 1 288 ? 33.848 -2.131 -47.361 1.00 68.06 288 GLY A CA 1
ATOM 1978 C C . GLY A 1 288 ? 34.998 -2.840 -46.651 1.00 68.06 288 GLY A C 1
ATOM 1979 O O . GLY A 1 288 ? 36.027 -2.217 -46.414 1.00 68.06 288 GLY A O 1
ATOM 1980 N N . THR A 1 289 ? 34.878 -4.132 -46.354 1.00 72.25 289 THR A N 1
ATOM 1981 C CA . THR A 1 289 ? 35.898 -4.935 -45.652 1.00 72.25 289 THR A CA 1
ATOM 1982 C C . THR A 1 289 ? 36.398 -6.129 -46.457 1.00 72.25 289 THR A C 1
ATOM 1984 O O . THR A 1 289 ? 37.442 -6.705 -46.141 1.00 72.25 289 THR A O 1
ATOM 1987 N N . SER A 1 290 ? 35.681 -6.499 -47.510 1.00 73.56 290 SER A N 1
ATOM 1988 C CA . SER A 1 290 ? 36.040 -7.553 -48.438 1.00 73.56 290 SER A CA 1
ATOM 1989 C C . SER A 1 290 ? 35.642 -7.184 -49.861 1.00 73.56 290 SER A C 1
ATOM 1991 O O . SER A 1 290 ? 34.694 -6.433 -50.093 1.00 73.56 290 SER A O 1
ATOM 1993 N N . VAL A 1 291 ? 36.377 -7.733 -50.825 1.00 80.69 291 VAL A N 1
ATOM 1994 C CA . VAL A 1 291 ? 36.122 -7.553 -52.253 1.00 80.69 291 VAL A CA 1
ATOM 1995 C C . VAL A 1 291 ? 35.808 -8.890 -52.880 1.00 80.69 291 VAL A C 1
ATOM 1997 O O . VAL A 1 291 ? 36.529 -9.865 -52.661 1.00 80.69 291 VAL A O 1
ATOM 2000 N N . ARG A 1 292 ? 34.775 -8.910 -53.720 1.00 84.44 292 ARG A N 1
ATOM 2001 C CA . ARG A 1 292 ? 34.465 -10.009 -54.629 1.00 84.44 292 ARG A CA 1
ATOM 2002 C C . ARG A 1 292 ? 34.518 -9.515 -56.069 1.00 84.44 292 ARG A C 1
ATOM 2004 O O . ARG A 1 292 ? 33.897 -8.513 -56.395 1.00 84.44 292 ARG A O 1
ATOM 2011 N N . VAL A 1 293 ? 35.194 -10.255 -56.938 1.00 86.81 293 VAL A N 1
ATOM 2012 C CA . VAL A 1 293 ? 35.183 -10.053 -58.389 1.00 86.81 293 VAL A CA 1
ATOM 2013 C C . VAL A 1 293 ? 34.867 -11.373 -59.071 1.00 86.81 293 VAL A C 1
ATOM 2015 O O . VAL A 1 293 ? 35.494 -12.389 -58.760 1.00 86.81 293 VAL A O 1
ATOM 2018 N N . SER A 1 294 ? 33.937 -11.358 -60.019 1.00 86.31 294 SER A N 1
ATOM 2019 C CA . SER A 1 294 ? 33.547 -12.540 -60.785 1.00 86.31 294 SER A CA 1
ATOM 2020 C C . SER A 1 294 ? 33.580 -12.249 -62.283 1.00 86.31 294 SER A C 1
ATOM 2022 O O . SER A 1 294 ? 33.232 -11.157 -62.722 1.00 86.31 294 SER A O 1
ATOM 2024 N N . LEU A 1 295 ? 33.968 -13.245 -63.079 1.00 90.44 295 LEU A N 1
ATOM 2025 C CA . LEU A 1 295 ? 33.770 -13.296 -64.529 1.00 90.44 295 LEU A CA 1
ATOM 2026 C C . LEU A 1 295 ? 33.222 -14.678 -64.881 1.00 90.44 295 LEU A C 1
ATOM 2028 O O . LEU A 1 295 ? 33.857 -15.688 -64.587 1.00 90.44 295 LEU A O 1
ATOM 2032 N N . THR A 1 296 ? 32.042 -14.731 -65.489 1.00 89.00 296 THR A N 1
ATOM 2033 C CA . THR A 1 296 ? 31.258 -15.961 -65.691 1.00 89.00 296 THR A CA 1
ATOM 2034 C C . THR A 1 296 ? 30.884 -16.170 -67.162 1.00 89.00 296 THR A C 1
ATOM 2036 O O . THR A 1 296 ? 31.114 -15.286 -67.986 1.00 89.00 296 THR A O 1
ATOM 2039 N N . ASN A 1 297 ? 30.312 -17.337 -67.498 1.00 88.44 297 ASN A N 1
ATOM 2040 C CA . ASN A 1 297 ? 29.875 -17.733 -68.851 1.00 88.44 297 ASN A CA 1
ATOM 2041 C C . ASN A 1 297 ? 30.988 -17.749 -69.915 1.00 88.44 297 ASN A C 1
ATOM 2043 O O . ASN A 1 297 ? 30.755 -17.444 -71.088 1.00 88.44 297 ASN A O 1
ATOM 2047 N N . MET A 1 298 ? 32.209 -18.104 -69.515 1.00 90.44 298 MET A N 1
ATOM 2048 C CA . MET A 1 298 ? 33.335 -18.165 -70.440 1.00 90.44 298 MET A CA 1
ATOM 2049 C C . MET A 1 298 ? 33.374 -19.490 -71.209 1.00 90.44 298 MET A C 1
ATOM 2051 O O . MET A 1 298 ? 32.986 -20.540 -70.694 1.00 90.44 298 MET A O 1
ATOM 2055 N N . ASP A 1 299 ? 33.866 -19.431 -72.443 1.00 91.56 299 ASP A N 1
ATOM 2056 C CA . ASP A 1 299 ? 34.067 -20.570 -73.333 1.00 91.56 299 ASP A CA 1
ATOM 2057 C C . ASP A 1 299 ? 35.195 -21.495 -72.829 1.00 91.56 299 ASP A C 1
ATOM 2059 O O . ASP A 1 299 ? 36.367 -21.094 -72.850 1.00 91.56 299 ASP A O 1
ATOM 2063 N N . PRO A 1 300 ? 34.892 -22.747 -72.429 1.00 90.38 300 PRO A N 1
ATOM 2064 C CA . PRO A 1 300 ? 35.895 -23.666 -71.899 1.00 90.38 300 PRO A CA 1
ATOM 2065 C C . PRO A 1 300 ? 36.967 -24.074 -72.908 1.00 90.38 300 PRO A C 1
ATOM 2067 O O . PRO A 1 300 ? 38.038 -24.508 -72.489 1.00 90.38 300 PRO A O 1
ATOM 2070 N N . ALA A 1 301 ? 36.697 -23.974 -74.216 1.00 90.94 301 ALA A N 1
ATOM 2071 C CA . ALA A 1 301 ? 37.678 -24.324 -75.242 1.00 90.94 301 ALA A CA 1
ATOM 2072 C C . ALA A 1 301 ? 38.861 -23.345 -75.257 1.00 90.94 301 ALA A C 1
ATOM 2074 O O . ALA A 1 301 ? 39.971 -23.728 -75.615 1.00 90.94 301 ALA A O 1
ATOM 2075 N N . ARG A 1 302 ? 38.626 -22.097 -74.838 1.00 91.62 302 ARG A N 1
ATOM 2076 C CA . ARG A 1 302 ? 39.634 -21.027 -74.777 1.00 91.62 302 ARG A CA 1
ATOM 2077 C C . ARG A 1 302 ? 40.113 -20.760 -73.355 1.00 91.62 302 ARG A C 1
ATOM 2079 O O . ARG A 1 302 ? 41.290 -20.480 -73.140 1.00 91.62 302 ARG A O 1
ATOM 2086 N N . PHE A 1 303 ? 39.212 -20.897 -72.383 1.00 92.19 303 PHE A N 1
ATOM 2087 C CA . PHE A 1 303 ? 39.468 -20.683 -70.960 1.00 92.19 303 PHE A CA 1
ATOM 2088 C C . PHE A 1 303 ? 39.123 -21.958 -70.170 1.00 92.19 303 PHE A C 1
ATOM 2090 O O . PHE A 1 303 ? 38.075 -22.021 -69.519 1.00 92.19 303 PHE A O 1
ATOM 2097 N N . PRO A 1 304 ? 39.968 -23.004 -70.240 1.00 91.75 304 PRO A N 1
ATOM 2098 C CA . PRO A 1 304 ? 39.717 -24.268 -69.560 1.00 91.75 304 PRO A CA 1
A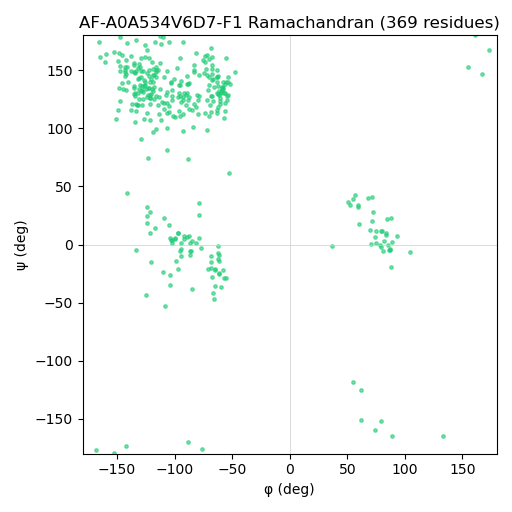TOM 2099 C C . PRO A 1 304 ? 39.935 -24.166 -68.046 1.00 91.75 304 PRO A C 1
ATOM 2101 O O . PRO A 1 304 ? 40.683 -23.323 -67.545 1.00 91.75 304 PRO A O 1
ATOM 2104 N N . VAL A 1 305 ? 39.301 -25.083 -67.315 1.00 91.38 305 VAL A N 1
ATOM 2105 C CA . VAL A 1 305 ? 39.457 -25.235 -65.861 1.00 91.38 305 VAL A CA 1
ATOM 2106 C C . VAL A 1 305 ? 40.929 -25.441 -65.498 1.00 91.38 305 VAL A C 1
ATOM 2108 O O . VAL A 1 305 ? 41.639 -26.195 -66.159 1.00 91.38 305 VAL A O 1
ATOM 2111 N N . GLY A 1 306 ? 41.382 -24.785 -64.430 1.00 87.31 306 GLY A N 1
ATOM 2112 C CA . GLY A 1 306 ? 42.765 -24.859 -63.953 1.00 87.31 306 GLY A CA 1
ATOM 2113 C C . GLY A 1 306 ? 43.713 -23.856 -64.612 1.00 87.31 306 GLY A C 1
ATOM 2114 O O . GLY A 1 306 ? 44.862 -23.748 -64.190 1.00 87.31 306 GLY A O 1
ATOM 2115 N N . CYS A 1 307 ? 43.253 -23.071 -65.592 1.00 88.12 307 CYS A N 1
ATOM 2116 C CA . CYS A 1 307 ? 44.037 -21.949 -66.093 1.00 88.12 307 CYS A CA 1
ATOM 2117 C C . CYS A 1 307 ? 44.280 -20.913 -64.974 1.00 88.12 307 CYS A C 1
ATOM 2119 O O . CYS A 1 307 ? 43.332 -20.340 -64.439 1.00 88.12 307 CYS A O 1
ATOM 2121 N N . ALA A 1 308 ? 45.551 -20.678 -64.626 1.00 75.00 308 ALA A N 1
ATOM 2122 C CA . ALA A 1 308 ? 45.968 -19.847 -63.487 1.00 75.00 308 ALA A CA 1
ATOM 2123 C C . ALA A 1 308 ? 46.479 -18.443 -63.872 1.00 75.00 308 ALA A C 1
ATOM 2125 O O . ALA A 1 308 ? 46.923 -17.688 -63.013 1.00 75.00 308 ALA A O 1
ATOM 2126 N N . GLY A 1 309 ? 46.430 -18.068 -65.154 1.00 70.50 309 GLY A N 1
ATOM 2127 C CA . GLY A 1 309 ? 46.948 -16.787 -65.644 1.00 70.50 309 GLY A CA 1
ATOM 2128 C C . GLY A 1 309 ? 46.037 -15.584 -65.385 1.00 70.50 309 GLY A C 1
ATOM 2129 O O . GLY A 1 309 ? 46.084 -14.635 -66.167 1.00 70.50 309 GLY A O 1
ATOM 2130 N N . SER A 1 310 ? 45.175 -15.627 -64.360 1.00 80.38 310 SER A N 1
ATOM 2131 C CA . SER A 1 310 ? 44.298 -14.504 -64.024 1.00 80.38 310 SER A CA 1
ATOM 2132 C C . SER A 1 310 ? 44.942 -13.597 -62.976 1.00 80.38 310 SER A C 1
ATOM 2134 O O . SER A 1 310 ? 45.360 -14.050 -61.913 1.00 80.38 310 SER A O 1
ATOM 2136 N N . THR A 1 311 ? 45.056 -12.311 -63.290 1.00 88.88 311 THR A N 1
ATOM 2137 C CA . THR A 1 311 ? 45.440 -11.254 -62.354 1.00 88.88 311 THR A CA 1
ATOM 2138 C C . THR A 1 311 ? 44.249 -10.334 -62.174 1.00 88.88 311 THR A C 1
ATOM 2140 O O . THR A 1 311 ? 43.684 -9.850 -63.160 1.00 88.88 311 THR A O 1
ATOM 2143 N N . ILE A 1 312 ? 43.868 -10.117 -60.921 1.00 88.94 312 ILE A N 1
ATOM 2144 C CA . ILE A 1 312 ? 42.711 -9.314 -60.547 1.00 88.94 312 ILE A CA 1
ATOM 2145 C C . ILE A 1 312 ? 43.187 -8.204 -59.626 1.00 88.94 312 ILE A C 1
ATOM 2147 O O . ILE A 1 312 ? 43.880 -8.458 -58.640 1.00 88.94 312 ILE A O 1
ATOM 2151 N N . THR A 1 313 ? 42.805 -6.982 -59.969 1.00 88.69 313 THR A N 1
ATOM 2152 C CA . THR A 1 313 ? 43.124 -5.773 -59.215 1.00 88.69 313 THR A CA 1
ATOM 2153 C C . THR A 1 313 ? 41.849 -5.007 -58.930 1.00 88.69 313 THR A C 1
ATOM 2155 O O . THR A 1 313 ? 41.068 -4.764 -59.843 1.00 88.69 313 THR A O 1
ATOM 2158 N N . VAL A 1 314 ? 41.639 -4.591 -57.686 1.00 84.75 314 VAL A N 1
ATOM 2159 C CA . VAL A 1 314 ? 40.534 -3.700 -57.308 1.00 84.75 314 VAL A CA 1
ATOM 2160 C C . VAL A 1 314 ? 41.089 -2.622 -56.397 1.00 84.75 314 VAL A C 1
ATOM 2162 O O . VAL A 1 314 ? 41.439 -2.888 -55.246 1.00 84.75 314 VAL A O 1
ATOM 2165 N N . GLY A 1 315 ? 41.235 -1.408 -56.931 1.00 81.19 315 GLY A N 1
ATOM 2166 C CA . GLY A 1 315 ? 41.983 -0.354 -56.244 1.00 81.19 315 GLY A CA 1
ATOM 2167 C C . GLY A 1 315 ? 43.401 -0.823 -55.882 1.00 81.19 315 GLY A C 1
ATOM 2168 O O . GLY A 1 315 ? 44.183 -1.165 -56.766 1.00 81.19 315 GLY A O 1
ATOM 2169 N N . GLY A 1 316 ? 43.723 -0.854 -54.582 1.00 81.31 316 GLY A N 1
ATOM 2170 C CA . GLY A 1 316 ? 45.021 -1.306 -54.056 1.00 81.31 316 GLY A CA 1
ATOM 2171 C C . GLY A 1 316 ? 45.142 -2.815 -53.796 1.00 81.31 316 GLY A C 1
ATOM 2172 O O . GLY A 1 316 ? 46.224 -3.292 -53.460 1.00 81.31 316 GLY A O 1
ATOM 2173 N N . ILE A 1 317 ? 44.059 -3.579 -53.942 1.00 85.56 317 ILE A N 1
ATOM 2174 C CA . ILE A 1 317 ? 44.048 -5.024 -53.696 1.00 85.56 317 ILE A CA 1
ATOM 2175 C C . ILE A 1 317 ? 44.417 -5.743 -54.988 1.00 85.56 317 ILE A C 1
ATOM 2177 O O . ILE A 1 317 ? 43.832 -5.475 -56.034 1.00 85.56 317 ILE A O 1
ATOM 2181 N N . SER A 1 318 ? 45.373 -6.669 -54.916 1.00 88.31 318 SER A N 1
ATOM 2182 C CA . SER A 1 318 ? 45.816 -7.482 -56.051 1.00 88.31 318 SER A CA 1
ATOM 2183 C C . SER A 1 318 ? 45.869 -8.952 -55.664 1.00 88.31 318 SER A C 1
ATOM 2185 O O . SER A 1 318 ? 46.293 -9.293 -54.561 1.00 88.31 318 SER A O 1
ATOM 2187 N N . GLY A 1 319 ? 45.503 -9.833 -56.585 1.00 88.88 319 GLY A N 1
ATOM 2188 C CA . GLY A 1 319 ? 45.694 -11.264 -56.407 1.00 88.88 319 GLY A CA 1
ATOM 2189 C C . GLY A 1 319 ? 45.456 -12.046 -57.688 1.00 88.88 319 GLY A C 1
ATOM 2190 O O . GLY A 1 319 ? 45.219 -11.480 -58.758 1.00 88.88 319 GLY A O 1
ATOM 2191 N N . THR A 1 320 ? 45.553 -13.365 -57.578 1.00 89.31 320 THR A N 1
ATOM 2192 C CA . THR A 1 320 ? 45.318 -14.285 -58.688 1.00 89.31 320 THR A CA 1
ATOM 2193 C C . THR A 1 320 ? 44.163 -15.222 -58.368 1.00 89.31 320 THR A C 1
ATOM 2195 O O . THR A 1 320 ? 43.890 -15.537 -57.210 1.00 89.31 320 THR A O 1
ATOM 2198 N N . ALA A 1 321 ? 43.470 -15.666 -59.410 1.00 86.38 321 ALA A N 1
ATOM 2199 C CA . ALA A 1 321 ? 42.431 -16.683 -59.322 1.00 86.38 321 ALA A CA 1
ATOM 2200 C C . ALA A 1 321 ? 42.596 -17.713 -60.448 1.00 86.38 321 ALA A C 1
ATOM 2202 O O . ALA A 1 321 ? 43.192 -17.436 -61.492 1.00 86.38 321 ALA A O 1
ATOM 2203 N N . ALA A 1 322 ? 42.074 -18.917 -60.248 1.00 89.31 322 ALA A N 1
ATOM 2204 C CA . ALA A 1 322 ? 42.052 -19.940 -61.285 1.00 89.31 322 ALA A CA 1
ATOM 2205 C C . ALA A 1 322 ? 40.687 -19.970 -61.977 1.00 89.31 322 ALA A C 1
ATOM 2207 O O . ALA A 1 322 ? 39.655 -19.670 -61.372 1.00 89.31 322 ALA A O 1
ATOM 2208 N N . VAL A 1 323 ? 40.677 -20.380 -63.243 1.00 91.81 323 VAL A N 1
ATOM 2209 C CA . VAL A 1 323 ? 39.440 -20.711 -63.948 1.00 91.81 323 VAL A CA 1
ATOM 2210 C C . VAL A 1 323 ? 38.839 -21.977 -63.334 1.00 91.81 323 VAL A C 1
ATOM 2212 O O . VAL A 1 323 ? 39.502 -23.007 -63.207 1.00 91.81 323 VAL A O 1
ATOM 2215 N N . THR A 1 324 ? 37.567 -21.907 -62.968 1.00 89.19 324 THR A N 1
ATOM 2216 C CA . THR A 1 324 ? 36.798 -22.963 -62.304 1.00 89.19 324 THR A CA 1
ATOM 2217 C C . THR A 1 324 ? 35.605 -23.385 -63.161 1.00 89.19 324 THR A C 1
ATOM 2219 O O . THR A 1 324 ? 35.160 -22.616 -64.023 1.00 89.19 324 THR A O 1
ATOM 2222 N N . PRO A 1 325 ? 35.075 -24.607 -62.969 1.00 85.19 325 PRO A N 1
ATOM 2223 C CA . PRO A 1 325 ? 33.825 -25.005 -63.600 1.00 85.19 325 PRO A CA 1
ATOM 2224 C C . PRO A 1 325 ? 32.698 -24.058 -63.172 1.00 85.19 325 PRO A C 1
ATOM 2226 O O . PRO A 1 325 ? 32.554 -23.764 -61.986 1.00 85.19 325 PRO A O 1
ATOM 2229 N N . PHE A 1 326 ? 31.884 -23.608 -64.123 1.00 78.50 326 PHE A N 1
ATOM 2230 C CA . PHE A 1 326 ? 30.715 -22.772 -63.863 1.00 78.50 326 PHE A CA 1
ATOM 2231 C C . PHE A 1 326 ? 29.492 -23.346 -64.579 1.00 78.50 326 PHE A C 1
ATOM 2233 O O . PHE A 1 326 ? 29.624 -24.089 -65.550 1.00 78.50 326 PHE A O 1
ATOM 2240 N N . ALA A 1 327 ? 28.311 -23.073 -64.028 1.00 64.69 327 ALA A N 1
ATOM 2241 C CA . ALA A 1 327 ? 27.077 -23.814 -64.262 1.00 64.69 327 ALA A CA 1
ATOM 2242 C C . ALA A 1 327 ? 26.734 -24.112 -65.735 1.00 64.69 327 ALA A C 1
ATOM 2244 O O . ALA A 1 327 ? 26.961 -23.318 -66.644 1.00 64.69 327 ALA A O 1
ATOM 2245 N N . SER A 1 328 ? 26.070 -25.255 -65.916 1.00 59.19 328 SER A N 1
ATOM 2246 C CA . SER A 1 328 ? 25.323 -25.642 -67.106 1.00 59.19 328 SER A CA 1
ATOM 2247 C C . SER A 1 328 ? 23.906 -25.061 -67.054 1.00 59.19 328 SER A C 1
ATOM 2249 O O . SER A 1 328 ? 23.051 -25.583 -66.337 1.00 59.19 328 SER A O 1
ATOM 2251 N N . GLN A 1 329 ? 23.651 -23.969 -67.771 1.00 52.53 329 GLN A N 1
ATOM 2252 C CA . GLN A 1 329 ? 22.392 -23.215 -67.647 1.00 52.53 329 GLN A CA 1
ATOM 2253 C C . GLN A 1 329 ? 21.446 -23.331 -68.855 1.00 52.53 329 GLN A C 1
ATOM 2255 O O . GLN A 1 329 ? 20.578 -22.485 -69.041 1.00 52.53 329 GLN A O 1
ATOM 2260 N N . ALA A 1 330 ? 21.561 -24.387 -69.664 1.00 54.06 330 ALA A N 1
ATOM 2261 C CA . ALA A 1 330 ? 20.614 -24.656 -70.748 1.00 54.06 330 ALA A CA 1
ATOM 2262 C C . ALA A 1 330 ? 20.439 -26.153 -71.024 1.00 54.06 330 ALA A C 1
ATOM 2264 O O . ALA A 1 330 ? 21.237 -26.971 -70.570 1.00 54.06 330 ALA A O 1
ATOM 2265 N N . VAL A 1 331 ? 19.381 -26.496 -71.765 1.00 49.25 331 VAL A N 1
ATOM 2266 C CA . VAL A 1 331 ? 19.129 -27.835 -72.311 1.00 49.25 331 VAL A CA 1
ATOM 2267 C C . VAL A 1 331 ? 19.331 -27.776 -73.833 1.00 49.25 331 VAL A C 1
ATOM 2269 O O . VAL A 1 331 ? 18.625 -27.007 -74.485 1.00 49.25 331 VAL A O 1
ATOM 2272 N N . PRO A 1 332 ? 20.248 -28.575 -74.416 1.00 62.81 332 PRO A N 1
ATOM 2273 C CA . PRO A 1 332 ? 21.197 -29.465 -73.738 1.00 62.81 332 PRO A CA 1
ATOM 2274 C C . PRO A 1 332 ? 22.263 -28.690 -72.939 1.00 62.81 332 PRO A C 1
ATOM 2276 O O . PRO A 1 332 ? 22.573 -27.544 -73.262 1.00 62.81 332 PRO A O 1
ATOM 2279 N N . LEU A 1 333 ? 22.822 -29.326 -71.897 1.00 61.28 333 LEU A N 1
ATOM 2280 C CA . LEU A 1 333 ? 23.837 -28.725 -71.022 1.00 61.28 333 LEU A CA 1
ATOM 2281 C C . LEU A 1 333 ? 25.040 -28.238 -71.836 1.00 61.28 333 LEU A C 1
ATOM 2283 O O . LEU A 1 333 ? 25.808 -29.044 -72.362 1.00 61.28 333 LEU A O 1
ATOM 2287 N N . VAL A 1 334 ? 25.253 -26.925 -71.850 1.00 68.25 334 VAL A N 1
ATOM 2288 C CA . VAL A 1 334 ? 26.488 -26.326 -72.356 1.00 68.25 334 VAL A CA 1
ATOM 2289 C C . VAL A 1 334 ? 27.429 -26.093 -71.174 1.00 68.25 334 VAL A C 1
ATOM 2291 O O . VAL A 1 334 ? 27.023 -25.541 -70.152 1.00 68.25 334 VAL A O 1
ATOM 2294 N N . ARG A 1 335 ? 28.675 -26.569 -71.270 1.00 78.44 335 ARG A N 1
ATOM 2295 C CA . ARG A 1 335 ? 29.688 -26.375 -70.221 1.00 78.44 335 ARG A CA 1
ATOM 2296 C C . ARG A 1 335 ? 30.286 -24.975 -70.366 1.00 78.44 335 ARG A C 1
ATOM 2298 O O . ARG A 1 335 ? 30.731 -24.643 -71.457 1.00 78.44 335 ARG A O 1
ATOM 2305 N N . ALA A 1 336 ? 30.324 -24.201 -69.285 1.00 83.94 336 ALA A N 1
ATOM 2306 C CA . ALA A 1 336 ? 30.989 -22.900 -69.214 1.00 83.94 336 ALA A CA 1
ATOM 2307 C C . ALA A 1 336 ? 32.025 -22.886 -68.077 1.00 83.94 336 ALA A C 1
ATOM 2309 O O . ALA A 1 336 ? 32.066 -23.785 -67.230 1.00 83.94 336 ALA A O 1
ATOM 2310 N N . THR A 1 337 ? 32.876 -21.866 -68.055 1.00 89.81 337 THR A N 1
ATOM 2311 C CA . THR A 1 337 ? 33.845 -21.640 -66.976 1.00 89.81 337 THR A CA 1
ATOM 2312 C C . THR A 1 337 ? 33.718 -20.239 -66.379 1.00 89.81 337 THR A C 1
ATOM 2314 O O . THR A 1 337 ? 33.103 -19.343 -66.966 1.00 89.81 337 THR A O 1
ATOM 2317 N N . ALA A 1 338 ? 34.257 -20.059 -65.171 1.00 89.56 338 ALA A N 1
ATOM 2318 C CA . ALA A 1 338 ? 34.280 -18.776 -64.472 1.00 89.56 338 ALA A CA 1
ATOM 2319 C C . ALA A 1 338 ? 35.583 -18.553 -63.704 1.00 89.56 338 ALA A C 1
ATOM 2321 O O . ALA A 1 338 ? 36.276 -19.497 -63.330 1.00 89.56 338 ALA A O 1
ATOM 2322 N N . VAL A 1 339 ? 35.873 -17.293 -63.411 1.00 90.94 339 VAL A N 1
ATOM 2323 C CA . VAL A 1 339 ? 36.892 -16.867 -62.453 1.00 90.94 339 VAL A CA 1
ATOM 2324 C C . VAL A 1 339 ? 36.176 -16.135 -61.326 1.00 90.94 339 VAL A C 1
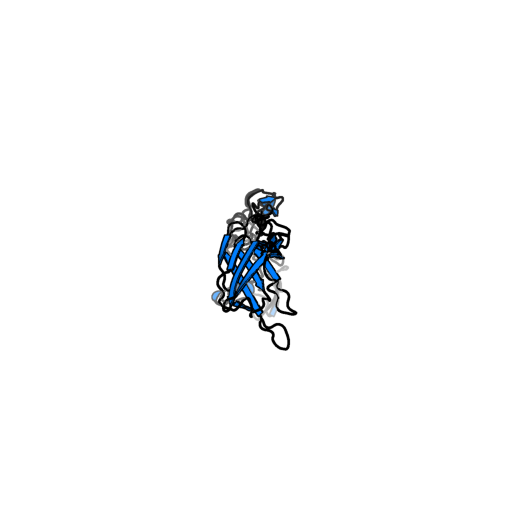ATOM 2326 O O . VAL A 1 339 ? 35.400 -15.222 -61.589 1.00 90.94 339 VAL A O 1
ATOM 2329 N N . ASN A 1 340 ? 36.439 -16.537 -60.084 1.00 86.25 340 ASN A N 1
ATOM 2330 C CA . ASN A 1 340 ? 35.942 -15.870 -58.884 1.00 86.25 340 ASN A CA 1
ATOM 2331 C C . ASN A 1 340 ? 37.130 -15.515 -57.992 1.00 86.25 340 ASN A C 1
ATOM 2333 O O . ASN A 1 340 ? 37.996 -16.354 -57.746 1.00 86.25 340 ASN A O 1
ATOM 2337 N N . PHE A 1 341 ? 37.150 -14.291 -57.489 1.00 86.56 341 PHE A N 1
ATOM 2338 C CA . PHE A 1 341 ? 38.177 -13.783 -56.593 1.00 86.56 341 PHE A CA 1
ATOM 2339 C C . PHE A 1 341 ? 37.506 -13.109 -55.412 1.00 86.56 341 PHE A C 1
ATOM 2341 O O . PHE A 1 341 ? 36.740 -12.168 -55.596 1.00 86.56 341 PHE A O 1
ATOM 2348 N N . GLN A 1 342 ? 37.769 -13.608 -54.207 1.00 86.62 342 GLN A N 1
ATOM 2349 C CA . GLN A 1 342 ? 37.252 -13.024 -52.979 1.00 86.62 342 GLN A CA 1
ATOM 2350 C C . GLN A 1 342 ? 38.378 -12.903 -51.964 1.00 86.62 342 GLN A C 1
ATOM 2352 O O . GLN A 1 342 ? 38.980 -13.907 -51.586 1.00 86.62 342 GLN A O 1
ATOM 2357 N N . VAL A 1 343 ? 38.654 -11.679 -51.526 1.00 80.94 343 VAL A N 1
ATOM 2358 C CA . VAL A 1 343 ? 39.731 -11.388 -50.575 1.00 80.94 343 VAL A CA 1
ATOM 2359 C C . VAL A 1 343 ? 39.310 -10.296 -49.592 1.00 80.94 343 VAL A C 1
ATOM 2361 O O . VAL A 1 343 ? 38.570 -9.385 -49.971 1.00 80.94 343 VAL A O 1
ATOM 2364 N N . PRO A 1 344 ? 39.773 -10.353 -48.333 1.00 79.56 344 PRO A N 1
ATOM 2365 C CA . PRO A 1 344 ? 39.638 -9.238 -47.405 1.00 79.56 344 PRO A CA 1
ATOM 2366 C C . PRO A 1 344 ? 40.403 -8.006 -47.901 1.00 79.56 344 PRO A C 1
ATOM 2368 O O . PRO A 1 344 ? 41.497 -8.129 -48.456 1.00 79.56 344 PRO A O 1
ATOM 2371 N N . GLY A 1 345 ? 39.852 -6.822 -47.657 1.00 74.75 345 GLY A N 1
ATOM 2372 C CA . GLY A 1 345 ? 40.498 -5.548 -47.944 1.00 74.75 345 GLY A CA 1
ATOM 2373 C C . GLY A 1 345 ? 39.501 -4.412 -48.159 1.00 74.75 345 GLY A C 1
ATOM 2374 O O . GLY A 1 345 ? 38.368 -4.624 -48.584 1.00 74.75 345 GLY A O 1
ATOM 2375 N N . THR A 1 346 ? 39.945 -3.194 -47.866 1.00 76.19 346 THR A N 1
ATOM 2376 C CA . THR A 1 346 ? 39.180 -1.959 -48.057 1.00 76.19 346 THR A CA 1
ATOM 2377 C C . THR A 1 346 ? 39.387 -1.408 -49.472 1.00 76.19 346 THR A C 1
ATOM 2379 O O . THR A 1 346 ? 40.501 -1.402 -49.997 1.00 76.19 346 THR A O 1
ATOM 2382 N N . VAL A 1 347 ? 38.314 -0.916 -50.099 1.00 73.06 347 VAL A N 1
ATOM 2383 C CA . VAL A 1 347 ? 38.351 -0.286 -51.432 1.00 73.06 347 VAL A CA 1
ATOM 2384 C C . VAL A 1 347 ? 37.830 1.136 -51.324 1.00 73.06 347 VAL A C 1
ATOM 2386 O O . VAL A 1 347 ? 36.728 1.356 -50.831 1.00 73.06 347 VAL A O 1
ATOM 2389 N N . ALA A 1 348 ? 38.620 2.103 -51.789 1.00 74.81 348 ALA A N 1
ATOM 2390 C CA . ALA A 1 348 ? 38.207 3.501 -51.823 1.00 74.81 348 ALA A CA 1
ATOM 2391 C C . ALA A 1 348 ? 37.136 3.737 -52.901 1.00 74.81 348 ALA A C 1
ATOM 2393 O O . ALA A 1 348 ? 37.193 3.140 -53.982 1.00 74.81 348 ALA A O 1
ATOM 2394 N N . ALA A 1 349 ? 36.200 4.651 -52.640 1.00 69.19 349 ALA A N 1
ATOM 2395 C CA . ALA A 1 349 ? 35.197 5.065 -53.618 1.00 69.19 349 ALA A CA 1
ATOM 2396 C C . ALA A 1 349 ? 35.853 5.563 -54.923 1.00 69.19 349 ALA A C 1
ATOM 2398 O O . ALA A 1 349 ? 36.888 6.228 -54.899 1.00 69.19 349 ALA A O 1
ATOM 2399 N N . GLY A 1 350 ? 35.263 5.212 -56.070 1.00 71.00 350 GLY A N 1
ATOM 2400 C CA . GLY A 1 350 ? 35.804 5.537 -57.397 1.00 71.00 350 GLY A CA 1
ATOM 2401 C C . GLY A 1 350 ? 36.955 4.639 -57.874 1.00 71.00 350 GLY A C 1
ATOM 2402 O O . GLY A 1 350 ? 37.444 4.830 -58.987 1.00 71.00 350 GLY A O 1
ATOM 2403 N N . SER A 1 351 ? 37.382 3.651 -57.078 1.00 80.25 351 SER A N 1
ATOM 2404 C CA . SER A 1 351 ? 38.376 2.660 -57.513 1.00 80.25 351 SER A CA 1
ATOM 2405 C C . SER A 1 351 ? 37.859 1.811 -58.674 1.00 80.25 351 SER A C 1
ATOM 2407 O O . SER A 1 351 ? 36.694 1.426 -58.717 1.00 80.25 351 SER A O 1
ATOM 2409 N N . THR A 1 352 ? 38.756 1.457 -59.592 1.00 81.56 352 THR A N 1
ATOM 2410 C CA . THR A 1 352 ? 38.452 0.582 -60.729 1.00 81.56 352 THR A CA 1
ATOM 2411 C C . THR A 1 352 ? 38.795 -0.872 -60.399 1.00 81.56 352 THR A C 1
ATOM 2413 O O . THR A 1 352 ? 39.826 -1.147 -59.778 1.00 81.56 352 THR A O 1
ATOM 2416 N N . ALA A 1 353 ? 37.948 -1.803 -60.835 1.00 87.44 353 ALA A N 1
ATOM 2417 C CA . ALA A 1 353 ? 38.234 -3.232 -60.821 1.00 87.44 353 ALA A CA 1
ATOM 2418 C C . ALA A 1 353 ? 38.752 -3.656 -62.197 1.00 87.44 353 ALA A C 1
ATOM 2420 O O . ALA A 1 353 ? 38.228 -3.216 -63.207 1.00 87.44 353 ALA A O 1
ATOM 2421 N N . GLN A 1 354 ? 39.784 -4.489 -62.256 1.00 90.38 354 GLN A N 1
ATOM 2422 C CA . GLN A 1 354 ? 40.380 -4.969 -63.497 1.00 90.38 354 GLN A CA 1
ATOM 2423 C C . GLN A 1 354 ? 40.639 -6.466 -63.415 1.00 90.38 354 GLN A C 1
ATOM 2425 O O . GLN A 1 354 ? 41.183 -6.964 -62.430 1.00 90.38 354 GLN A O 1
ATOM 2430 N N . ILE A 1 355 ? 40.311 -7.176 -64.491 1.00 92.12 355 ILE A N 1
ATOM 2431 C CA . ILE A 1 355 ? 40.631 -8.593 -64.668 1.00 92.12 355 ILE A CA 1
ATOM 2432 C C . ILE A 1 355 ? 41.489 -8.723 -65.916 1.00 92.12 355 ILE A C 1
ATOM 2434 O O . ILE A 1 355 ? 41.119 -8.246 -66.989 1.00 92.12 355 ILE A O 1
ATOM 2438 N N . ARG A 1 356 ? 42.624 -9.409 -65.802 1.00 92.06 356 ARG A N 1
ATOM 2439 C CA . ARG A 1 356 ? 43.419 -9.866 -66.947 1.00 92.06 356 ARG A CA 1
ATOM 2440 C C . ARG A 1 356 ? 43.534 -11.372 -66.866 1.00 92.06 356 ARG A C 1
ATOM 2442 O O . ARG A 1 356 ? 44.059 -11.867 -65.880 1.00 92.06 356 ARG A O 1
ATOM 2449 N N . LEU A 1 357 ? 43.065 -12.085 -67.882 1.00 92.19 357 LEU A N 1
ATOM 2450 C CA . LEU A 1 357 ? 43.108 -13.544 -67.930 1.00 92.19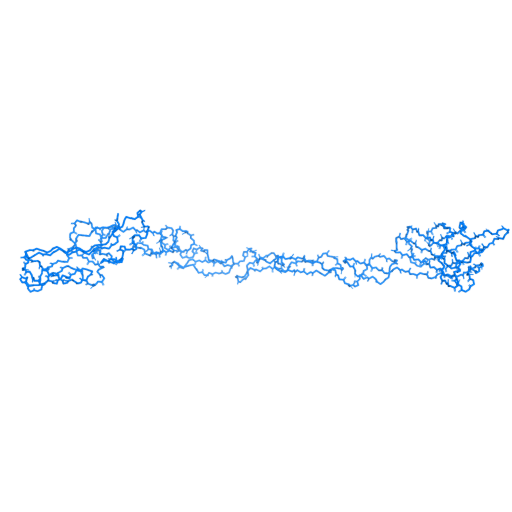 357 LEU A CA 1
ATOM 2451 C C . LEU A 1 357 ? 43.837 -13.994 -69.194 1.00 92.19 357 LEU A C 1
ATOM 2453 O O . LEU A 1 357 ? 43.457 -13.580 -70.288 1.00 92.19 357 LEU A O 1
ATOM 2457 N N . SER A 1 358 ? 44.846 -14.852 -69.032 1.00 91.88 358 SER A N 1
ATOM 2458 C CA . SER A 1 358 ? 45.596 -15.465 -70.134 1.00 91.88 358 SER A CA 1
ATOM 2459 C C . SER A 1 358 ? 45.717 -16.978 -69.941 1.00 91.88 358 SER A C 1
ATOM 2461 O O . SER A 1 358 ? 46.214 -17.427 -68.909 1.00 91.88 358 SER A O 1
ATOM 2463 N N . CYS A 1 359 ? 45.302 -17.759 -70.939 1.00 91.94 359 CYS A N 1
ATOM 2464 C CA . CYS A 1 359 ? 45.311 -19.224 -70.919 1.00 91.94 359 CYS A CA 1
ATOM 2465 C C . CYS A 1 359 ? 46.000 -19.788 -72.162 1.00 91.94 359 CYS A C 1
ATOM 2467 O O . CYS A 1 359 ? 45.738 -19.336 -73.272 1.00 91.94 359 CYS A O 1
ATOM 2469 N N . ALA A 1 360 ? 46.854 -20.796 -71.987 1.00 89.94 360 ALA A N 1
ATOM 2470 C CA . ALA A 1 360 ? 47.445 -21.540 -73.097 1.00 89.94 360 ALA A CA 1
ATOM 2471 C C . ALA A 1 360 ? 46.648 -22.829 -73.350 1.00 89.94 360 ALA A C 1
ATOM 2473 O O . ALA A 1 360 ? 46.449 -23.621 -72.428 1.00 89.94 360 ALA A O 1
ATOM 2474 N N . VAL A 1 361 ? 46.210 -23.043 -74.591 1.00 90.00 361 VAL A N 1
ATOM 2475 C CA . VAL A 1 361 ? 45.513 -24.254 -75.045 1.00 90.00 361 VAL A CA 1
ATOM 2476 C C . VAL A 1 361 ? 46.248 -24.794 -76.271 1.00 90.00 361 VAL A C 1
ATOM 2478 O O . VAL A 1 361 ? 46.237 -24.198 -77.349 1.00 90.00 361 VAL A O 1
ATOM 2481 N N . GLY A 1 362 ? 46.953 -25.915 -76.102 1.00 89.44 362 GLY A N 1
ATOM 2482 C CA . GLY A 1 362 ? 47.893 -26.400 -77.115 1.00 89.44 362 GLY A CA 1
ATOM 2483 C C . GLY A 1 362 ? 49.026 -25.391 -77.345 1.00 89.44 362 GLY A C 1
ATOM 2484 O O . GLY A 1 362 ? 49.702 -25.001 -76.398 1.00 89.44 362 GLY A O 1
ATOM 2485 N N . ALA A 1 363 ? 49.226 -24.965 -78.596 1.00 90.75 363 ALA A N 1
ATOM 2486 C CA . ALA A 1 363 ? 50.216 -23.947 -78.970 1.00 90.75 363 ALA A CA 1
ATOM 2487 C C . ALA A 1 363 ? 49.644 -22.513 -79.039 1.00 90.75 363 ALA A C 1
ATOM 2489 O O . ALA A 1 363 ? 50.368 -21.585 -79.396 1.00 90.75 363 ALA A O 1
ATOM 2490 N N . VAL A 1 364 ? 48.354 -22.323 -78.732 1.00 90.94 364 VAL A N 1
ATOM 2491 C CA . VAL A 1 364 ? 47.670 -21.023 -78.817 1.00 90.94 364 VAL A CA 1
ATOM 2492 C C . VAL A 1 364 ? 47.504 -20.421 -77.424 1.00 90.94 364 VAL A C 1
ATOM 2494 O O . VAL A 1 364 ? 47.172 -21.123 -76.470 1.00 90.94 364 VAL A O 1
ATOM 2497 N N . VAL A 1 365 ? 47.727 -19.111 -77.305 1.00 90.88 365 VAL A N 1
ATOM 2498 C CA . VAL A 1 365 ? 47.491 -18.347 -76.073 1.00 90.88 365 VAL A CA 1
ATOM 2499 C C . VAL A 1 365 ? 46.280 -17.441 -76.269 1.00 90.88 365 VAL A C 1
ATOM 2501 O O . VAL A 1 365 ? 46.323 -16.519 -77.079 1.00 90.88 365 VAL A O 1
ATOM 2504 N N . HIS A 1 366 ? 45.229 -17.680 -75.490 1.00 93.00 366 HIS A N 1
ATOM 2505 C CA . HIS A 1 366 ? 44.016 -16.867 -75.440 1.00 93.00 366 HIS A CA 1
ATOM 2506 C C . HIS A 1 366 ? 44.117 -15.854 -74.303 1.00 93.00 366 HIS A C 1
ATOM 2508 O O . HIS A 1 366 ? 44.557 -16.196 -73.203 1.00 93.00 366 HIS A O 1
ATOM 2514 N N . SER A 1 367 ? 43.702 -14.607 -74.538 1.00 92.25 367 SER A N 1
ATOM 2515 C CA . SER A 1 367 ? 43.727 -13.572 -73.498 1.00 92.25 367 SER A CA 1
ATOM 2516 C C . SER A 1 367 ? 42.535 -12.621 -73.562 1.00 92.25 367 SER A C 1
ATOM 2518 O O . SER A 1 367 ? 42.061 -12.287 -74.645 1.00 92.25 367 SER A O 1
ATOM 2520 N N . THR A 1 368 ? 42.057 -12.170 -72.400 1.00 93.56 368 THR A N 1
ATOM 2521 C CA . THR A 1 368 ? 40.937 -11.222 -72.270 1.00 93.56 368 THR A CA 1
ATOM 2522 C C . THR A 1 368 ? 41.162 -10.245 -71.111 1.00 93.56 368 THR A C 1
ATOM 2524 O O . THR A 1 368 ? 41.843 -10.574 -70.131 1.00 93.56 368 THR A O 1
ATOM 2527 N N . ARG A 1 369 ? 40.629 -9.022 -71.227 1.00 93.44 369 ARG A N 1
ATOM 2528 C CA . ARG A 1 369 ? 40.732 -7.965 -70.208 1.00 93.44 369 ARG A CA 1
ATOM 2529 C C . ARG A 1 369 ? 39.394 -7.277 -69.963 1.00 93.44 369 ARG A C 1
ATOM 2531 O O . ARG A 1 369 ? 38.770 -6.805 -70.912 1.00 93.44 369 ARG A O 1
ATOM 2538 N N . TRP A 1 370 ? 39.015 -7.166 -68.693 1.00 93.19 370 TRP A N 1
ATOM 2539 C CA . TRP A 1 370 ? 37.772 -6.539 -68.240 1.00 93.19 370 TRP A CA 1
ATOM 2540 C C . TRP A 1 370 ? 38.052 -5.425 -67.237 1.00 93.19 370 TRP A C 1
ATOM 2542 O O . TRP A 1 370 ? 39.031 -5.523 -66.491 1.00 93.19 370 TRP A O 1
ATOM 2552 N N . SER A 1 371 ? 37.213 -4.387 -67.234 1.00 90.06 371 SER A N 1
ATOM 2553 C CA . SER A 1 371 ? 37.278 -3.271 -66.288 1.00 90.06 371 SER A CA 1
ATOM 2554 C C . SER A 1 371 ? 35.918 -2.670 -65.964 1.00 90.06 371 SER A C 1
ATOM 2556 O O . SER A 1 371 ? 34.975 -2.881 -66.763 1.00 90.06 371 SER A O 1
#